Protein 4J6G (pdb70)

CATH classification: 2.60.120.40

GO terms:
  GO:0042802 identical protein binding (F, IPI)
  GO:0005515 protein binding (F, IPI)
  GO:0031295 T cell costimulation (P, IDA)
  GO:0005102 signaling receptor binding (F, TAS)
  GO:0006915 apoptotic process (P, TAS)
  GO:0007165 signal transduction (P, TAS)
  GO:0005886 plasma membrane (C, TAS)
  GO:0005886 plasma membrane (C, IPI)
  GO:0043027 cysteine-type endopeptidase inhibitor activity involved in apoptotic process (F, IDA)
  GO:1901224 positive regulation of non-canonical NF-kappaB signal transduction (P, IDA)
  GO:0071260 cellular response to mechanical stimulus (P, IEP)
  GO:0005102 signaling receptor binding (F, IPI)

Radius of gyration: 40.85 Å; Cα contacts (8 Å, |Δi|>4): 1612; chains: 4; bounding box: 118×104×94 Å

Foldseek 3Di:
DWWKWKWFDDPCQQPVPQDFGATHADPDPTHTDQWDDDPQKTAHAAWAKKKKKKKFKFKDAAAVLKKKKFKWKDDPVDDDIDTDWIDIDNFNCVMDIDMDMDIDMDTDHHGMIMGIGMVVPVRGDDDPGPGTMIMMIHD/DWWKWKWFDDPQQQPVPQDFGATHADPDPTHTDQWDDDPAKIAHAAWAKKKKKKKFKFKDAACVQKKKKFKWKDDPVDPDTHTDWMDIDRQVCVITIDMDMDIDIDTDDHGMIMGIDMVVSVRTDDDPGPGIMIMMTHD/DQWDWDAAPVPGHIDTAAFEAWQWEFCDPDHPPGHGDTDGADPQFTAQGGGHDNHGHGLPDDEDPQWDWPDDCDHNDHTDIFGDPQFADDPNDTHGAFFEAWQKAFPDAADRHGHTDMDGQDPQWTAQGRGRHGGTDGADDQVVVVFAFDAPADHRGHTDTDD/DAWDWDQAPPVRRIDTAFWDAWQWEFCDDAHDPGHTDIDGADPQFTAQGTDHHNHGHGLPDDDDPQWDWPDDDDRNDHTDIFGDPQFEDDPNDTHGAFWDAWQKAFPDADDRHDHTDIDRQDPQWTAAGGGRHGGTDGADDQVVVVFDFDAQDDRRGHTDTD

B-factor: mean 42.07, std 18.76, range [17.16, 134.02]

Sequence (603 aa):
VNPAAHLTGANSSLTGSGGPLLWETQLGLAFLRGLSYHDGALVVTKAGYYYIYSKVQLGGVGCASTITHGLYKRTPRYPEELELLVSQQSPCGRVWWDSSFLGGVVHLEAGEEVVVRVLDERLVRLRDGTRSYFGAFMVVNPAAHLTGANSSLTGSGGPLLWETQLGLAFLRGLSYHDGALVVTKAGYYYIYSKVQLGGVGCASTITHGLYKRTPRYPEELELLVSQQSPCGRVWWDSSFLGGVVHLEAGEEVVVRVLDERLVRLRRDGTRSYFGAFMVTPTYPWRDAETGERLVCAQCPPGTFVQRPCRRDSPTTCGPCPPRHYTQFWNYLERCRYCNVLCGEREEEARACHATHNRACRCRTGFFAHAGFCLEHASCPPGAGVIAPGTPSQNTQCQPCPPGTFSASSSSSEQCQPHRNCTALGLALNVPGSSSHDTLCTSTPTYPWRDAETGERLVCAQCPPGTFVQRPCRRDSPTTCGPCPPRHYTQFWNYLERCRYCNVLCGEREEEARACHATHNRACRCRTGFFAHAGFCLEHASCPPGAGVIAPGTPSQNTQCQPCPPGTFSASSSSSEQCQPHRNCTALGLALNVPGSSSHDTLCT

Secondary structure (DSSP, 8-state):
---EEEEE--TT---SSSS----B-SSTT-EEESEEEETTEEEESS-EEEEEEEEEEEEEE-----EEEEEEEE-TTSSS-EEEEEEEE-TT--EEEEEEEEEEEEEE-TT-EEEEEEETGGGB--SSSSSSEEEEEE-/---EEEEE--TTS--SSSSPPP-B-SSTT-EEES-EEETTEEE-SS-EEEEEEEEEEEEEE-----EEEEEEEE-TTSSS-EEEEEEEE-TT--EEEEEEEEEEEEEE-TT-EEEEEEETGGGB--SSSSSSEEEEEE-/--EEEEE-TTT--EEEEEPB-TTEEEEE---SSS--EEEEPPTTEE--SSB--SSPEE------TTEEEEE--BTTB--EEEEPTTEEEETTEEEEPP-B-TTEEEEE--BTTB--EEEEPPTTEE--S-BSSPPPEE---TTTTT--EEE--BTTB--EE--/--EEEEE-TTT--EEEEEPB-TTEEEEE---SSSPPEEEEPPTTEE--S-B--SSPEE------TTEEEEE--BTTB--EEEEPTTEEEETTEEEEPP-BPTTEEEEE--BTTB--EEEEPPTTEE--S-BSSPPPEEPP-TGGGTPPEEE--BTTBPPEE-

Organism: Homo sapiens (NCBI:txid9606)

InterPro domains:
  IPR006052 Tumour necrosis factor domain [PF00229] (112-240)
  IPR006052 Tumour necrosis factor domain [PS50049] (94-240)
  IPR006052 Tumour necrosis factor domain [SM00207] (94-240)
  IPR006052 Tumour necrosis factor domain [cd00184] (94-238)
  IPR006053 Tumour necrosis factor [PR01234] (162-180)
  IPR006053 Tumour necrosis factor [PR01234] (197-220)
  IPR006053 Tumour necrosis factor [PR01234] (228-239)
  IPR008983 Tumour necrosis factor-like domain superfamily [G3DSA:2.60.120.40] (78-240)
  IPR008983 Tumour necrosis factor-like domain superfamily [SSF49842] (93-240)

Nearest PDB structures (foldseek):
  4j6g-assembly1_A  TM=1.005E+00  e=6.769E-26  Homo sapiens
  4kgg-assembly1_B  TM=1.003E+00  e=1.961E-25  Homo sapiens
  4kgg-assembly1_A  TM=1.003E+00  e=2.559E-25  Homo sapiens
  4kgq-assembly1_A  TM=9.998E-01  e=5.306E-24  Homo sapiens
  6x83-assembly2_E  TM=8.783E-01  e=4.656E-12  Homo sapiens

Structure (mmCIF, N/CA/C/O backbone):
data_4J6G
#
_entry.id   4J6G
#
_cell.length_a   149.058
_cell.length_b   149.058
_cell.length_c   149.058
_cell.angle_alpha   90.00
_cell.angle_beta   90.00
_cell.angle_gamma   90.00
#
_symmetry.space_group_name_H-M   'P 21 3'
#
loop_
_entity.id
_entity.type
_entity.pdbx_description
1 polymer 'Tumor necrosis factor ligand superfamily member 14'
2 polymer 'Tumor necrosis factor receptor superfamily member 6B'
3 branched alpha-D-mannopyranose-(1-3)-beta-D-mannopyranose-(1-4)-2-acetamido-2-deoxy-beta-D-glucopyranose-(1-4)-2-acetamido-2-deoxy-beta-D-glucopyranose
4 non-polymer 'CHLORIDE ION'
5 non-polymer 'MAGNESIUM ION'
6 non-polymer 2-acetamido-2-deoxy-beta-D-glucopyranose
7 water water
#
loop_
_atom_site.group_PDB
_atom_site.id
_atom_site.type_symbol
_atom_site.label_atom_id
_atom_site.label_alt_id
_atom_site.label_comp_id
_atom_site.label_asym_id
_atom_site.label_entity_id
_atom_site.label_seq_id
_atom_site.pdbx_PDB_ins_code
_atom_site.Cartn_x
_atom_site.Cartn_y
_atom_site.Cartn_z
_atom_site.occupancy
_atom_site.B_iso_or_equiv
_atom_site.auth_seq_id
_atom_site.auth_comp_id
_atom_site.auth_asym_id
_atom_site.auth_atom_id
_atom_site.pdbx_PDB_model_num
ATOM 1 N N . VAL A 1 17 ? -46.229 -41.472 -34.260 1.00 47.14 92 VAL A N 1
ATOM 2 C CA . VAL A 1 17 ? -45.964 -40.477 -33.152 1.00 50.22 92 VAL A CA 1
ATOM 3 C C . VAL A 1 17 ? -44.513 -40.598 -32.530 1.00 40.47 92 VAL A C 1
ATOM 4 O O . VAL A 1 17 ? -44.133 -41.569 -31.884 1.00 39.32 92 VAL A O 1
ATOM 8 N N . ASN A 1 18 ? -43.676 -39.621 -32.811 1.00 35.49 93 ASN A N 1
ATOM 9 C CA . ASN A 1 18 ? -42.281 -39.642 -32.364 1.00 29.52 93 ASN A CA 1
ATOM 10 C C . ASN A 1 18 ? -42.182 -39.117 -30.914 1.00 26.34 93 ASN A C 1
ATOM 11 O O . ASN A 1 18 ? -42.710 -38.077 -30.595 1.00 25.40 93 ASN A O 1
ATOM 16 N N . PRO A 1 19 ? -41.607 -39.879 -30.009 1.00 24.98 94 PRO A N 1
ATOM 17 C CA . PRO A 1 19 ? -41.476 -39.491 -28.610 1.00 25.00 94 PRO A CA 1
ATOM 18 C C . PRO A 1 19 ? -40.718 -38.231 -28.423 1.00 26.58 94 PRO A C 1
ATOM 19 O O . PRO A 1 19 ? -39.690 -38.064 -29.088 1.00 24.99 94 PRO A O 1
ATOM 23 N N . ALA A 1 20 ? -41.298 -37.334 -27.596 1.00 23.51 95 ALA A N 1
ATOM 24 C CA . ALA A 1 20 ? -40.777 -36.061 -27.282 1.00 25.14 95 ALA A CA 1
ATOM 25 C C . ALA A 1 20 ? -41.281 -35.594 -25.929 1.00 22.84 95 ALA A C 1
ATOM 26 O O . ALA A 1 20 ? -42.341 -35.990 -25.531 1.00 21.91 95 ALA A O 1
ATOM 28 N N . ALA A 1 21 ? -40.526 -34.716 -25.265 1.00 22.14 96 ALA A N 1
ATOM 29 C CA . ALA A 1 21 ? -40.889 -34.114 -23.968 1.00 19.61 96 ALA A CA 1
ATOM 30 C C . ALA A 1 21 ? -40.043 -32.931 -23.692 1.00 19.60 96 ALA A C 1
ATOM 31 O O . ALA A 1 21 ? -38.917 -32.850 -24.146 1.00 22.12 96 ALA A O 1
ATOM 33 N N . HIS A 1 22 ? -40.560 -32.046 -22.870 1.00 19.95 97 HIS A N 1
ATOM 34 C CA . HIS A 1 22 ? -39.841 -30.888 -22.390 1.00 22.11 97 HIS A CA 1
ATOM 35 C C . HIS A 1 22 ? -40.429 -30.524 -21.021 1.00 21.82 97 HIS A C 1
ATOM 36 O O . HIS A 1 22 ? -41.592 -30.224 -20.937 1.00 22.47 97 HIS A O 1
ATOM 43 N N . LEU A 1 23 ? -39.647 -30.712 -19.978 1.00 20.43 98 LEU A N 1
ATOM 44 C CA . LEU A 1 23 ? -40.061 -30.518 -18.636 1.00 20.60 98 LEU A CA 1
ATOM 45 C C . LEU A 1 23 ? -39.431 -29.258 -18.122 1.00 22.78 98 LEU A C 1
ATOM 46 O O . LEU A 1 23 ? -38.294 -28.972 -18.488 1.00 23.67 98 LEU A O 1
ATOM 51 N N . THR A 1 24 ? -40.173 -28.458 -17.342 1.00 22.99 99 THR A N 1
ATOM 52 C CA . THR A 1 24 ? -39.688 -27.143 -16.956 1.00 23.12 99 THR A CA 1
ATOM 53 C C . THR A 1 24 ? -39.396 -26.93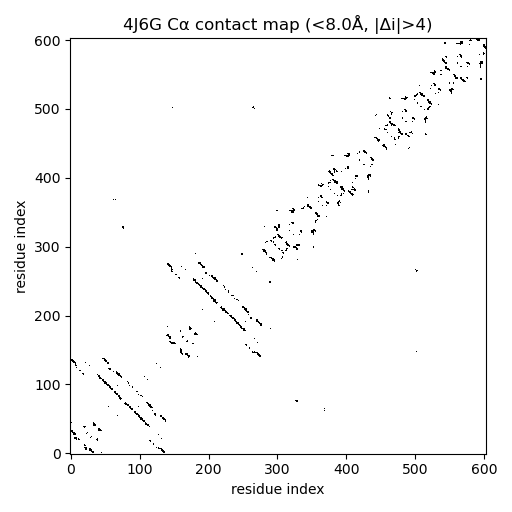7 -15.469 1.00 23.23 99 THR A C 1
ATOM 54 O O . THR A 1 24 ? -39.957 -27.563 -14.593 1.00 23.73 99 THR A O 1
ATOM 58 N N . GLY A 1 25 ? -38.575 -25.964 -15.166 1.00 25.01 100 GLY A N 1
ATOM 59 C CA . GLY A 1 25 ? -38.353 -25.591 -13.787 1.00 25.40 100 GLY A CA 1
ATOM 60 C C . GLY A 1 25 ? -39.635 -25.297 -13.056 1.00 25.92 100 GLY A C 1
ATOM 61 O O . GLY A 1 25 ? -40.537 -24.663 -13.593 1.00 28.53 100 GLY A O 1
ATOM 62 N N . ALA A 1 26 ? -39.720 -25.719 -11.799 1.00 28.01 101 ALA A N 1
ATOM 63 C CA . ALA A 1 26 ? -40.990 -25.620 -11.002 1.00 29.43 101 ALA A CA 1
ATOM 64 C C . ALA A 1 26 ? -40.689 -25.408 -9.514 1.00 29.29 101 ALA A C 1
ATOM 65 O O . ALA A 1 26 ? -39.550 -25.446 -9.112 1.00 29.38 101 ALA A O 1
ATOM 67 N N . ASN A 1 27 ? -41.742 -25.188 -8.739 1.00 33.37 102 ASN A N 1
ATOM 68 C CA . ASN A 1 27 ? -41.702 -24.815 -7.356 1.00 35.83 102 ASN A CA 1
ATOM 69 C C . ASN A 1 27 ? -40.929 -25.869 -6.565 1.00 34.46 102 ASN A C 1
ATOM 70 O O . ASN A 1 27 ? -40.167 -25.572 -5.689 1.00 31.30 102 ASN A O 1
ATOM 75 N N . SER A 1 28 ? -41.148 -27.108 -6.901 1.00 32.42 103 SER A N 1
ATOM 76 C CA . SER A 1 28 ? -40.585 -28.189 -6.148 1.00 35.34 103 SER A CA 1
ATOM 77 C C . SER A 1 28 ? -39.271 -28.723 -6.756 1.00 34.42 103 SER A C 1
ATOM 78 O O . SER A 1 28 ? -38.809 -29.757 -6.344 1.00 37.07 103 SER A O 1
ATOM 81 N N . SER A 1 29 ? -38.684 -28.051 -7.738 1.00 33.48 104 SER A N 1
ATOM 82 C CA . SER A 1 29 ? -37.583 -28.667 -8.506 1.00 33.48 104 SER A CA 1
ATOM 83 C C . SER A 1 29 ? -36.323 -29.017 -7.657 1.00 31.97 104 SER A C 1
ATOM 84 O O . SER A 1 29 ? -35.663 -30.064 -7.870 1.00 27.46 104 SER A O 1
ATOM 87 N N . LEU A 1 30 ? -36.027 -28.176 -6.671 1.00 28.47 105 LEU A N 1
ATOM 88 C CA . LEU A 1 30 ? -34.854 -28.361 -5.880 1.00 30.46 105 LEU A CA 1
ATOM 89 C C . LEU A 1 30 ? -35.170 -29.116 -4.552 1.00 31.84 105 LEU A C 1
ATOM 90 O O . LEU A 1 30 ? -35.458 -28.501 -3.579 1.00 28.98 105 LEU A O 1
ATOM 95 N N . THR A 1 31 ? -35.084 -30.450 -4.525 1.00 35.21 106 THR A N 1
ATOM 96 C CA . THR A 1 31 ? -35.393 -31.219 -3.289 1.00 34.49 106 THR A CA 1
ATOM 97 C C . THR A 1 31 ? -34.366 -31.000 -2.129 1.00 34.79 106 THR A C 1
ATOM 98 O O . THR A 1 31 ? -34.691 -31.174 -0.991 1.00 30.56 106 THR A O 1
ATOM 102 N N . GLY A 1 32 ? -33.126 -30.644 -2.431 1.00 31.73 107 GLY A N 1
ATOM 103 C CA . GLY A 1 32 ? -32.074 -30.718 -1.417 1.00 34.54 107 GLY A CA 1
ATOM 104 C C . GLY A 1 32 ? -31.789 -32.120 -0.822 1.00 35.47 107 GLY A C 1
ATOM 105 O O . GLY A 1 32 ? -31.095 -32.219 0.140 1.00 36.09 107 GLY A O 1
ATOM 106 N N . SER A 1 33 ? -32.308 -33.199 -1.388 1.00 34.64 108 SER A N 1
ATOM 107 C CA . SER A 1 33 ? -32.029 -34.558 -0.872 1.00 37.73 108 SER A CA 1
ATOM 108 C C . SER A 1 33 ? -30.753 -35.156 -1.435 1.00 36.72 108 SER A C 1
ATOM 109 O O . SER A 1 33 ? -30.353 -36.279 -1.067 1.00 40.05 108 SER A O 1
ATOM 112 N N . GLY A 1 34 ? -30.156 -34.462 -2.391 1.00 31.04 109 GLY A N 1
ATOM 113 C CA . GLY A 1 34 ? -29.113 -35.059 -3.189 1.00 30.86 109 GLY A CA 1
ATOM 114 C C . GLY A 1 34 ? -29.610 -36.008 -4.291 1.00 29.67 109 GLY A C 1
ATOM 115 O O . GLY A 1 34 ? -28.814 -36.624 -4.968 1.00 33.39 109 GLY A O 1
ATOM 116 N N . GLY A 1 35 ? -30.913 -36.147 -4.447 1.00 26.28 110 GLY A N 1
ATOM 117 C CA . GLY A 1 35 ? -31.457 -36.848 -5.597 1.00 29.57 110 GLY A CA 1
ATOM 118 C C . GLY A 1 35 ? -31.621 -35.919 -6.799 1.00 30.24 110 GLY A C 1
ATOM 119 O O . GLY A 1 35 ? -31.324 -34.742 -6.737 1.00 27.38 110 GLY A O 1
ATOM 120 N N . PRO A 1 36 ? -32.111 -36.440 -7.913 1.00 31.28 111 PRO A N 1
ATOM 121 C CA . PRO A 1 36 ? -32.289 -35.580 -9.108 1.00 32.96 111 PRO A CA 1
ATOM 122 C C . PRO A 1 36 ? -33.183 -34.328 -8.973 1.00 28.36 111 PRO A C 1
ATOM 123 O O . PRO A 1 36 ? -33.966 -34.277 -8.100 1.00 28.03 111 PRO A O 1
ATOM 127 N N . LEU A 1 37 ? -33.094 -33.346 -9.867 1.00 27.07 112 LEU A N 1
ATOM 128 C CA . LEU A 1 37 ? -34.138 -32.315 -9.912 1.00 25.80 112 LEU A CA 1
ATOM 129 C C . LEU A 1 37 ? -35.484 -32.891 -10.316 1.00 24.24 112 LEU A C 1
ATOM 130 O O . LEU A 1 37 ? -35.557 -33.946 -10.957 1.00 22.56 112 LEU A O 1
ATOM 135 N N . LEU A 1 38 ? -36.542 -32.231 -9.860 1.00 24.57 113 LEU A N 1
ATOM 136 C CA . LEU A 1 38 ? -37.893 -32.580 -10.245 1.00 27.66 113 LEU A CA 1
ATOM 137 C C . LEU A 1 38 ? -38.327 -31.494 -11.234 1.00 26.21 113 LEU A C 1
ATOM 138 O O . LEU A 1 38 ? -37.709 -30.417 -11.284 1.00 24.35 113 LEU A O 1
ATOM 143 N N . TRP A 1 39 ? -39.415 -31.749 -11.956 1.00 24.45 114 TRP A N 1
ATOM 144 C CA . TRP A 1 39 ? -39.835 -30.843 -13.021 1.00 24.24 114 TRP A CA 1
ATOM 145 C C . TRP A 1 39 ? -41.338 -30.782 -13.196 1.00 24.00 114 TRP A C 1
ATOM 146 O O . TRP A 1 39 ? -42.019 -31.720 -12.885 1.00 26.93 114 TRP A O 1
ATOM 157 N N . GLU A 1 40 ? -41.847 -29.660 -13.713 1.00 24.89 115 GLU A N 1
ATOM 158 C CA . GLU A 1 40 ? -43.249 -29.536 -14.146 1.00 22.43 115 GLU A CA 1
ATOM 159 C C . GLU A 1 40 ? -43.355 -30.364 -15.424 1.00 24.38 115 GLU A C 1
ATOM 160 O O . GLU A 1 40 ? -42.440 -30.288 -16.271 1.00 22.34 115 GLU A O 1
ATOM 166 N N . THR A 1 41 ? -44.414 -31.168 -15.540 1.00 24.58 116 THR A N 1
ATOM 167 C CA . THR A 1 41 ? -44.694 -31.969 -16.690 1.00 27.75 116 THR A CA 1
ATOM 168 C C . THR A 1 41 ? -45.968 -31.666 -17.489 1.00 28.46 116 THR A C 1
ATOM 169 O O . THR A 1 41 ? -46.159 -32.281 -18.544 1.00 23.31 116 THR A O 1
ATOM 173 N N . GLN A 1 42 ? -46.821 -30.763 -17.005 1.00 31.65 117 GLN A N 1
ATOM 174 C CA . GLN A 1 42 ? -48.136 -30.501 -17.678 1.00 34.26 117 GLN A CA 1
ATOM 175 C C . GLN A 1 42 ? -48.506 -29.050 -17.931 1.00 33.22 117 GLN A C 1
ATOM 176 O O . GLN A 1 42 ? -49.143 -28.754 -18.930 1.00 30.86 117 GLN A O 1
ATOM 182 N N . LEU A 1 43 ? -48.101 -28.132 -17.059 1.00 30.74 118 LEU A N 1
ATOM 183 C CA . LEU A 1 43 ? -48.533 -26.765 -17.189 1.00 28.08 118 LEU A CA 1
ATOM 184 C C . LEU A 1 43 ? -47.550 -25.879 -17.941 1.00 27.80 118 LEU A C 1
ATOM 185 O O . LEU A 1 43 ? -46.311 -26.047 -17.857 1.00 27.66 118 LEU A O 1
ATOM 190 N N . GLY A 1 44 ? -48.102 -24.895 -18.644 1.00 26.18 119 GLY A N 1
ATOM 191 C CA . GLY A 1 44 ? -47.305 -23.880 -19.314 1.00 25.06 119 GLY A CA 1
ATOM 192 C C . GLY A 1 44 ? -46.675 -24.582 -20.521 1.00 27.00 119 GLY A C 1
ATOM 193 O O . GLY A 1 44 ? -47.313 -25.331 -21.252 1.00 26.79 119 GLY A O 1
ATOM 194 N N . LEU A 1 45 ? -45.379 -24.447 -20.644 1.00 24.96 120 LEU A N 1
ATOM 195 C CA . LEU A 1 45 ? -44.622 -25.063 -21.718 1.00 24.97 120 LEU A CA 1
ATOM 196 C C . LEU A 1 45 ? -44.299 -26.533 -21.518 1.00 24.84 120 LEU A C 1
ATOM 197 O O . LEU A 1 45 ? -43.827 -27.172 -22.446 1.00 27.17 120 LEU A O 1
ATOM 202 N N . ALA A 1 46 ? -44.556 -27.090 -20.351 1.00 25.60 121 ALA A N 1
ATOM 203 C CA . ALA A 1 46 ? -44.180 -28.484 -20.119 1.00 25.97 121 ALA A CA 1
ATOM 204 C C . ALA A 1 46 ? -45.105 -29.472 -20.815 1.00 26.87 121 ALA A C 1
ATOM 205 O O . ALA A 1 46 ? -46.329 -29.279 -20.821 1.00 28.86 121 ALA A O 1
ATOM 207 N N . PHE A 1 47 ? -44.531 -30.562 -21.325 1.00 24.53 122 PHE A N 1
ATOM 208 C CA . PHE A 1 47 ? -45.310 -31.613 -21.946 1.00 22.86 122 PHE A CA 1
ATOM 209 C C . PHE A 1 47 ? -44.570 -32.947 -22.055 1.00 24.88 122 PHE A C 1
ATOM 210 O O . PHE A 1 47 ? -43.332 -33.033 -22.014 1.00 26.58 122 PHE A O 1
ATOM 218 N N . LEU A 1 48 ? -45.379 -33.971 -22.288 1.00 25.55 123 LEU A N 1
ATOM 219 C CA . LEU A 1 48 ? -44.941 -35.319 -22.459 1.00 27.15 123 LEU A CA 1
ATOM 220 C C . LEU A 1 48 ? -45.705 -35.888 -23.635 1.00 26.79 123 LEU A C 1
ATOM 221 O O . LEU A 1 48 ? -46.884 -35.842 -23.628 1.00 25.40 123 LEU A O 1
ATOM 226 N N . ARG A 1 49 ? -45.013 -36.442 -24.617 1.00 29.09 124 ARG A N 1
ATOM 227 C CA . ARG A 1 49 ? -45.614 -37.005 -25.800 1.00 28.63 124 ARG A CA 1
ATOM 228 C C . ARG A 1 49 ? -44.871 -38.288 -26.131 1.00 27.35 124 ARG A C 1
ATOM 229 O O . ARG A 1 49 ? -43.838 -38.255 -26.813 1.00 29.38 124 ARG A O 1
ATOM 237 N N . GLY A 1 50 ? -45.378 -39.418 -25.636 1.00 25.68 125 GLY A N 1
ATOM 238 C CA . GLY A 1 50 ? -44.785 -40.758 -25.847 1.00 23.00 125 GLY A CA 1
ATOM 239 C C . GLY A 1 50 ? -43.571 -41.002 -24.948 1.00 25.99 125 GLY A C 1
ATOM 240 O O . GLY A 1 50 ? -42.739 -41.887 -25.223 1.00 29.25 125 GLY A O 1
ATOM 241 N N . LEU A 1 51 ? -43.447 -40.201 -23.890 1.00 24.89 126 LEU A N 1
ATOM 242 C CA . LEU A 1 51 ? -42.470 -40.434 -22.841 1.00 25.19 126 LEU A CA 1
ATOM 243 C C . LEU A 1 51 ? -43.246 -40.249 -21.544 1.00 24.98 126 LEU A C 1
ATOM 244 O O . LEU A 1 51 ? -44.233 -39.520 -21.565 1.00 25.41 126 LEU A O 1
ATOM 249 N N . SER A 1 52 ? -42.792 -40.871 -20.450 1.00 24.62 127 SER A N 1
ATOM 250 C CA . SER A 1 52 ? -43.457 -40.748 -19.135 1.00 26.29 127 SER A CA 1
ATOM 251 C C . SER A 1 52 ? -42.492 -40.108 -18.153 1.00 24.76 127 SER A C 1
ATOM 252 O O . SER A 1 52 ? -41.375 -39.762 -18.534 1.00 25.43 127 SER A O 1
ATOM 255 N N . TYR A 1 53 ? -42.948 -39.927 -16.915 1.00 24.19 128 TYR A N 1
ATOM 256 C CA . TYR A 1 53 ? -42.219 -39.221 -15.885 1.00 26.74 128 TYR A CA 1
ATOM 257 C C . TYR A 1 53 ? -42.430 -39.918 -14.524 1.00 30.02 128 TYR A C 1
ATOM 258 O O . TYR A 1 53 ? -43.536 -40.258 -14.190 1.00 27.71 128 TYR A O 1
ATOM 267 N N . HIS A 1 54 ? -41.396 -40.006 -13.697 1.00 31.53 129 HIS A N 1
ATOM 268 C CA . HIS A 1 54 ? -41.560 -40.539 -12.356 1.00 33.10 129 HIS A CA 1
ATOM 269 C C . HIS A 1 54 ? -40.441 -39.944 -11.511 1.00 29.81 129 HIS A C 1
ATOM 270 O O . HIS A 1 54 ? -39.272 -40.168 -11.792 1.00 25.12 129 HIS A O 1
ATOM 277 N N . ASP A 1 55 ? -40.799 -39.129 -10.526 1.00 27.60 130 ASP A N 1
ATOM 278 C CA . ASP A 1 55 ? -39.831 -38.629 -9.560 1.00 30.72 130 ASP A CA 1
ATOM 279 C C . ASP A 1 55 ? -38.596 -37.968 -10.176 1.00 28.22 130 ASP A C 1
ATOM 280 O O . ASP A 1 55 ? -37.499 -38.144 -9.671 1.00 29.59 130 ASP A O 1
ATOM 285 N N . GLY A 1 56 ? -38.797 -37.185 -11.238 1.00 24.90 131 GLY A N 1
ATOM 286 C CA . GLY A 1 56 ? -37.748 -36.330 -11.811 1.00 24.73 131 GLY A CA 1
ATOM 287 C C . GLY A 1 56 ? -37.196 -36.909 -13.093 1.00 26.65 131 GLY A C 1
ATOM 288 O O . GLY A 1 56 ? -36.568 -36.203 -13.898 1.00 27.61 131 GLY A O 1
ATOM 289 N N . ALA A 1 57 ? -37.510 -38.185 -13.313 1.00 26.21 132 ALA A N 1
ATOM 290 C CA . ALA A 1 57 ? -36.917 -38.941 -14.376 1.00 25.98 132 ALA A CA 1
ATOM 291 C C . ALA A 1 57 ? -37.830 -38.971 -15.576 1.00 25.08 132 ALA A C 1
ATOM 292 O O . ALA A 1 57 ? -39.006 -39.148 -15.404 1.00 28.02 132 ALA A O 1
ATOM 294 N N . LEU A 1 58 ? -37.289 -38.811 -16.789 1.00 25.12 133 LEU A N 1
ATOM 295 C CA . LEU A 1 58 ? -37.982 -39.170 -18.000 1.00 25.40 133 LEU A CA 1
ATOM 296 C C . LEU A 1 58 ? -37.904 -40.644 -18.098 1.00 24.59 133 LEU A C 1
ATOM 297 O O . LEU A 1 58 ? -36.809 -41.233 -17.996 1.00 24.18 133 LEU A O 1
ATOM 302 N N . VAL A 1 59 ? -39.080 -41.237 -18.249 1.00 25.53 134 VAL A N 1
ATOM 303 C CA . VAL A 1 59 ? -39.223 -42.703 -18.331 1.00 28.02 134 VAL A CA 1
ATOM 304 C C . VAL A 1 59 ? -39.468 -43.105 -19.754 1.00 26.02 134 VAL A C 1
ATOM 305 O O . VAL A 1 59 ? -40.431 -42.623 -20.372 1.00 27.84 134 VAL A O 1
ATOM 309 N N . VAL A 1 60 ? -38.636 -43.997 -20.266 1.00 25.15 135 VAL A N 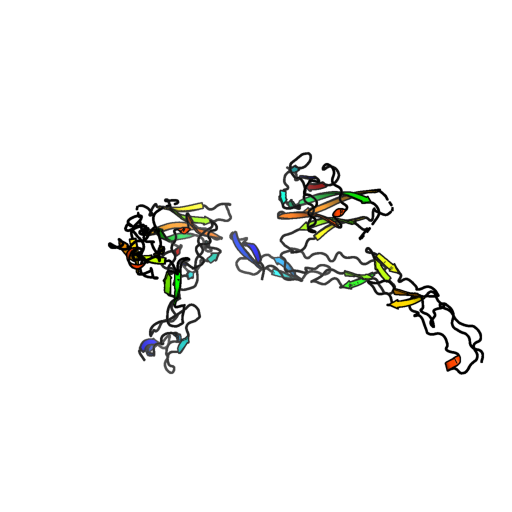1
ATOM 310 C CA . VAL A 1 60 ? -38.725 -44.368 -21.685 1.00 27.19 135 VAL A CA 1
ATOM 311 C C . VAL A 1 60 ? -39.692 -45.544 -21.910 1.00 26.80 135 VAL A C 1
ATOM 312 O O . VAL A 1 60 ? -39.545 -46.550 -21.283 1.00 24.82 135 VAL A O 1
ATOM 316 N N . THR A 1 61 ? -40.614 -45.404 -22.859 1.00 27.38 136 THR A N 1
ATOM 317 C CA . THR A 1 61 ? -41.618 -46.417 -23.208 1.00 27.25 136 THR A CA 1
ATOM 318 C C . THR A 1 61 ? -41.409 -46.999 -24.594 1.00 28.62 136 THR A C 1
ATOM 319 O O . THR A 1 61 ? -41.906 -48.039 -24.922 1.00 31.16 136 THR A O 1
ATOM 323 N N . LYS A 1 62 ? -40.534 -46.409 -25.360 1.00 30.18 137 LYS A N 1
ATOM 324 C CA . LYS A 1 62 ? -40.222 -46.918 -26.670 1.00 29.64 137 LYS A CA 1
ATOM 325 C C . LYS A 1 62 ? -38.708 -46.814 -26.919 1.00 26.02 137 LYS A C 1
ATOM 326 O O . LYS A 1 62 ? -38.055 -45.735 -26.889 1.00 25.45 137 LYS A O 1
ATOM 332 N N . ALA A 1 63 ? -38.155 -47.951 -27.139 1.00 24.14 138 ALA A N 1
ATOM 333 C CA . ALA A 1 63 ? -36.736 -48.100 -27.164 1.00 27.40 138 ALA A CA 1
ATOM 334 C C . ALA A 1 63 ? -36.235 -47.419 -28.400 1.00 27.00 138 ALA A C 1
ATOM 335 O O . ALA A 1 63 ? -36.864 -47.540 -29.382 1.00 28.56 138 ALA A O 1
ATOM 337 N N . GLY A 1 64 ? -35.084 -46.740 -28.315 1.00 27.58 139 GLY A N 1
ATOM 338 C CA . GLY A 1 64 ? -34.397 -46.230 -29.479 1.00 27.08 139 GLY A CA 1
ATOM 339 C C . GLY A 1 64 ? -33.344 -45.231 -29.052 1.00 27.57 139 GLY A C 1
ATOM 340 O O . GLY A 1 64 ? -32.925 -45.210 -27.891 1.00 26.27 139 GLY A O 1
ATOM 341 N N . TYR A 1 65 ? -32.934 -44.399 -30.008 1.00 27.41 140 TYR A N 1
ATOM 342 C CA . TYR A 1 65 ? -31.960 -43.345 -29.797 1.00 24.02 140 TYR A CA 1
ATOM 343 C C . TYR A 1 65 ? -32.662 -42.004 -29.568 1.00 22.00 140 TYR A C 1
ATOM 344 O O . TYR A 1 65 ? -33.534 -41.650 -30.334 1.00 21.58 140 TYR A O 1
ATOM 353 N N . TYR A 1 66 ? -32.265 -41.286 -28.532 1.00 20.48 141 TYR A N 1
ATOM 354 C CA . TYR A 1 66 ? -32.866 -40.024 -28.133 1.00 21.67 141 TYR A CA 1
ATOM 355 C C . TYR A 1 66 ? -31.838 -38.949 -27.955 1.00 20.60 141 TYR A C 1
ATOM 356 O O . TYR A 1 66 ? -30.832 -39.172 -27.270 1.00 19.69 141 TYR A O 1
ATOM 365 N N . TYR A 1 67 ? -32.093 -37.775 -28.517 1.00 18.49 142 TYR A N 1
ATOM 366 C CA . TYR A 1 67 ? -31.349 -36.631 -28.123 1.00 19.66 142 TYR A CA 1
ATOM 367 C C . TYR A 1 67 ? -31.971 -36.115 -26.825 1.00 20.29 142 TYR A C 1
ATOM 368 O O . TYR A 1 67 ? -33.137 -35.748 -26.803 1.00 19.70 142 TYR A O 1
ATOM 377 N N . ILE A 1 68 ? -31.180 -36.131 -25.751 1.00 19.02 143 ILE A N 1
ATOM 378 C CA . ILE A 1 68 ? -31.592 -35.657 -24.478 1.00 19.13 143 ILE A CA 1
ATOM 379 C C . ILE A 1 68 ? -30.902 -34.306 -24.286 1.00 18.80 143 ILE A C 1
ATOM 380 O O . ILE A 1 68 ? -29.852 -34.085 -24.854 1.00 18.83 143 ILE A O 1
ATOM 385 N N . TYR A 1 69 ? -31.520 -33.418 -23.520 1.00 17.58 144 TYR A N 1
ATOM 386 C CA . TYR A 1 69 ? -30.958 -32.098 -23.288 1.00 18.93 144 TYR A CA 1
ATOM 387 C C . TYR A 1 69 ? -31.380 -31.533 -21.968 1.00 18.83 144 TYR A C 1
ATOM 388 O O . TYR A 1 69 ? -32.403 -31.922 -21.433 1.00 18.60 144 TYR A O 1
ATOM 397 N N . SER A 1 70 ? -30.545 -30.655 -21.408 1.00 20.12 145 SER A N 1
ATOM 398 C CA . SER A 1 70 ? -30.936 -29.940 -20.194 1.00 21.61 145 SER A CA 1
ATOM 399 C C . SER A 1 70 ? -30.237 -28.620 -20.134 1.00 20.64 145 SER A C 1
ATOM 400 O O . SER A 1 70 ? -29.098 -28.508 -20.508 1.00 20.56 145 SER A O 1
ATOM 403 N N . LYS A 1 71 ? -30.939 -27.617 -19.662 1.00 21.73 146 LYS A N 1
ATOM 404 C CA . LYS A 1 71 ? -30.338 -26.370 -19.282 1.00 22.93 146 LYS A CA 1
ATOM 405 C C . LYS A 1 71 ? -30.610 -26.087 -17.801 1.00 23.15 146 LYS A C 1
ATOM 406 O O . LYS A 1 71 ? -31.703 -26.376 -17.281 1.00 22.10 146 LYS A O 1
ATOM 412 N N . VAL A 1 72 ? -29.589 -25.599 -17.081 1.00 23.59 147 VAL A N 1
ATOM 413 C CA . VAL A 1 72 ? -29.831 -25.027 -15.767 1.00 23.55 147 VAL A CA 1
ATOM 414 C C . VAL A 1 72 ? -29.199 -23.638 -15.711 1.00 25.19 147 VAL A C 1
ATOM 415 O O . VAL A 1 72 ? -28.058 -23.354 -16.243 1.00 23.39 147 VAL A O 1
ATOM 419 N N . GLN A 1 73 ? -29.990 -22.747 -15.118 1.00 26.07 148 GLN A N 1
ATOM 420 C CA . GLN A 1 73 ? -29.593 -21.366 -14.878 1.00 25.94 148 GLN A CA 1
ATOM 421 C C . GLN A 1 73 ? -28.935 -21.321 -13.503 1.00 27.40 148 GLN A C 1
ATOM 422 O O . GLN A 1 73 ? -29.547 -21.693 -12.510 1.00 30.77 148 GLN A O 1
ATOM 428 N N . LEU A 1 74 ? -27.691 -20.885 -13.454 1.00 29.87 149 LEU A N 1
ATOM 429 C CA . LEU A 1 74 ? -26.938 -20.792 -12.202 1.00 31.20 149 LEU A CA 1
ATOM 430 C C . LEU A 1 74 ? -26.746 -19.329 -11.920 1.00 33.46 149 LEU A C 1
ATOM 431 O O . LEU A 1 74 ? -26.732 -18.496 -12.837 1.00 32.13 149 LEU A O 1
ATOM 436 N N . GLY A 1 75 ? -26.574 -19.020 -10.651 1.00 35.87 150 GLY A N 1
ATOM 437 C CA . GLY A 1 75 ? -26.325 -17.667 -10.240 1.00 37.05 150 GLY A CA 1
ATOM 438 C C . GLY A 1 75 ? -26.001 -17.652 -8.774 1.00 39.04 150 GLY A C 1
ATOM 439 O O . GLY A 1 75 ? -26.348 -18.598 -8.054 1.00 38.81 150 GLY A O 1
ATOM 440 N N . GLY A 1 76 ? -25.324 -16.590 -8.344 1.00 38.21 151 GLY A N 1
ATOM 441 C CA . GLY A 1 76 ? -24.952 -16.402 -6.940 1.00 40.62 151 GLY A CA 1
ATOM 442 C C . GLY A 1 76 ? -24.299 -15.057 -6.600 1.00 46.56 151 GLY A C 1
ATOM 443 O O . GLY A 1 76 ? -24.254 -14.129 -7.430 1.00 43.14 151 GLY A O 1
ATOM 444 N N . VAL A 1 77 ? -23.799 -14.961 -5.358 1.00 56.13 152 VAL A N 1
ATOM 445 C CA . VAL A 1 77 ? -23.104 -13.753 -4.841 1.00 50.24 152 VAL A CA 1
ATOM 446 C C . VAL A 1 77 ? -21.723 -14.170 -4.367 1.00 45.33 152 VAL A C 1
ATOM 447 O O . VAL A 1 77 ? -21.631 -14.871 -3.380 1.00 53.13 152 VAL A O 1
ATOM 451 N N . GLY A 1 78 ? -20.668 -13.796 -5.090 1.00 46.63 153 GLY A N 1
ATOM 452 C CA . GLY A 1 78 ? -19.281 -14.328 -4.833 1.00 51.64 153 GLY A CA 1
ATOM 453 C C . GLY A 1 78 ? -19.138 -15.851 -4.888 1.00 53.72 153 GLY A C 1
ATOM 454 O O . GLY A 1 78 ? -20.038 -16.526 -5.379 1.00 53.88 153 GLY A O 1
ATOM 455 N N . CYS A 1 79 ? -18.032 -16.400 -4.371 1.00 53.79 154 CYS A N 1
ATOM 456 C CA . CYS A 1 79 ? -17.812 -17.875 -4.315 1.00 63.47 154 CYS A CA 1
ATOM 457 C C . CYS A 1 79 ? -18.112 -18.559 -2.983 1.00 60.38 154 CYS A C 1
ATOM 458 O O . CYS A 1 79 ? -18.900 -18.054 -2.207 1.00 63.81 154 CYS A O 1
ATOM 461 N N . ALA A 1 84 ? -15.800 -26.068 -3.279 1.00 70.56 159 ALA A N 1
ATOM 462 C CA . ALA A 1 84 ? -16.964 -26.377 -4.115 1.00 63.79 159 ALA A CA 1
ATOM 463 C C . ALA A 1 84 ? -17.560 -25.108 -4.729 1.00 61.65 159 ALA A C 1
ATOM 464 O O . ALA A 1 84 ? -18.722 -24.763 -4.521 1.00 53.46 159 ALA A O 1
ATOM 466 N N . SER A 1 85 ? -16.703 -24.419 -5.468 1.00 60.04 160 SER A N 1
ATOM 467 C CA . SER A 1 85 ? -17.051 -23.364 -6.432 1.00 56.16 160 SER A CA 1
ATOM 468 C C . SER A 1 85 ? -17.001 -23.918 -7.889 1.00 55.13 160 SER A C 1
ATOM 469 O O . SER A 1 85 ? -16.946 -23.176 -8.893 1.00 45.28 160 SER A O 1
ATOM 472 N N . THR A 1 86 ? -16.951 -25.244 -7.976 1.00 50.56 161 THR A N 1
ATOM 473 C CA . THR A 1 86 ? -17.130 -25.965 -9.222 1.00 50.58 161 THR A CA 1
ATOM 474 C C . THR A 1 86 ? -18.492 -26.614 -9.136 1.00 41.89 161 THR A C 1
ATOM 475 O O . THR A 1 86 ? -18.795 -27.263 -8.144 1.00 33.74 161 THR A O 1
ATOM 479 N N . ILE A 1 87 ? -19.298 -26.398 -10.176 1.00 37.48 162 ILE A N 1
ATOM 480 C CA . ILE A 1 87 ? -20.607 -26.989 -10.314 1.00 36.52 162 ILE A CA 1
ATOM 481 C C . ILE A 1 87 ? -20.542 -28.092 -11.382 1.00 34.46 162 ILE A C 1
ATOM 482 O O . ILE A 1 87 ? -19.980 -27.897 -12.464 1.00 30.43 162 ILE A O 1
ATOM 487 N N . THR A 1 88 ? -21.110 -29.238 -11.028 1.00 29.57 163 THR A N 1
ATOM 488 C CA . THR A 1 88 ? -21.373 -30.350 -11.910 1.00 30.39 163 THR A CA 1
ATOM 489 C C . THR A 1 88 ? -22.872 -30.352 -12.289 1.00 28.41 163 THR A C 1
ATOM 490 O O . THR A 1 88 ? -23.766 -30.329 -11.411 1.00 28.22 163 THR A O 1
ATOM 494 N N . HIS A 1 89 ? -23.112 -30.331 -13.597 1.00 26.52 164 HIS A N 1
ATOM 495 C CA . HIS A 1 89 ? -24.420 -30.395 -14.201 1.00 25.15 164 HIS A CA 1
ATOM 496 C C . HIS A 1 89 ? -24.383 -31.624 -15.107 1.00 24.61 164 HIS A C 1
ATOM 497 O O . HIS A 1 89 ? -23.572 -31.679 -16.015 1.00 22.73 164 HIS A O 1
ATOM 504 N N . GLY A 1 90 ? -25.248 -32.582 -14.840 1.00 21.98 165 GLY A N 1
ATOM 505 C CA . GLY A 1 90 ? -25.228 -33.837 -15.558 1.00 22.72 165 GLY A CA 1
ATOM 506 C C . GLY A 1 90 ? -26.557 -34.513 -15.852 1.00 22.66 165 GLY A C 1
ATOM 507 O O . GLY A 1 90 ? -27.559 -34.343 -15.149 1.00 20.73 165 GLY A O 1
ATOM 508 N N . LEU A 1 91 ? -26.527 -35.334 -16.887 1.00 25.53 166 LEU A N 1
ATOM 509 C CA . LEU A 1 91 ? -27.637 -36.219 -17.206 1.00 24.68 166 LEU A CA 1
ATOM 510 C C . LEU A 1 91 ? -27.167 -37.648 -16.963 1.00 24.83 166 LEU A C 1
ATOM 511 O O . LEU A 1 91 ? -26.075 -38.029 -17.375 1.00 24.47 166 LEU A O 1
ATOM 516 N N . TYR A 1 92 ? -28.022 -38.438 -16.321 1.00 24.74 167 TYR A N 1
ATOM 517 C CA . TYR A 1 92 ? -27.674 -39.760 -15.888 1.00 24.91 167 TYR A CA 1
ATOM 518 C C . TYR A 1 92 ? -28.799 -40.741 -16.204 1.00 26.93 167 TYR A C 1
ATOM 519 O O . TYR A 1 92 ? -30.010 -40.393 -16.166 1.00 30.55 167 TYR A O 1
ATOM 528 N N . LYS A 1 93 ? -28.381 -41.955 -16.544 1.00 24.85 168 LYS A N 1
ATOM 529 C CA . LYS A 1 93 ? -29.274 -43.051 -16.862 1.00 28.36 168 LYS A CA 1
ATOM 530 C C . LYS A 1 93 ? -29.457 -43.945 -15.664 1.00 27.59 168 LYS A C 1
ATOM 531 O O . LYS A 1 93 ? -28.513 -44.220 -14.967 1.00 27.70 168 LYS A O 1
ATOM 537 N N . ARG A 1 94 ? -30.674 -44.419 -15.467 1.00 28.41 169 ARG A N 1
ATOM 538 C CA . ARG A 1 94 ? -30.976 -45.454 -14.512 1.00 26.64 169 ARG A CA 1
ATOM 539 C C . ARG A 1 94 ? -31.573 -46.591 -15.259 1.00 27.83 169 ARG A C 1
ATOM 540 O O . ARG A 1 94 ? -32.507 -46.387 -16.044 1.00 25.56 169 ARG A O 1
ATOM 548 N N . THR A 1 95 ? -31.038 -47.789 -15.008 1.00 27.96 170 THR A N 1
ATOM 549 C CA . THR A 1 95 ? -31.623 -49.027 -15.504 1.00 27.14 170 THR A CA 1
ATOM 550 C C . THR A 1 95 ? -31.849 -49.972 -14.332 1.00 26.64 170 THR A C 1
ATOM 551 O O . THR A 1 95 ? -31.031 -50.063 -13.429 1.00 27.50 170 THR A O 1
ATOM 555 N N . PRO A 1 96 ? -32.956 -50.694 -14.341 1.00 26.88 171 PRO A N 1
ATOM 556 C CA . PRO A 1 96 ? -33.231 -51.704 -13.300 1.00 27.37 171 PRO A CA 1
ATOM 557 C C . PRO A 1 96 ? -32.234 -52.893 -13.359 1.00 25.45 171 PRO A C 1
ATOM 558 O O . PRO A 1 96 ? -32.154 -53.667 -12.471 1.00 25.77 171 PRO A O 1
ATOM 562 N N . ARG A 1 97 ? -31.429 -52.986 -14.398 1.00 27.53 172 ARG A N 1
ATOM 563 C CA . ARG A 1 97 ? -30.411 -53.999 -14.481 1.00 26.51 172 ARG A CA 1
ATOM 564 C C . ARG A 1 97 ? -29.176 -53.743 -13.618 1.00 29.87 172 ARG A C 1
ATOM 565 O O . ARG A 1 97 ? -28.391 -54.647 -13.492 1.00 27.38 172 ARG A O 1
ATOM 573 N N . TYR A 1 98 ? -28.987 -52.544 -13.036 1.00 28.31 173 TYR A N 1
ATOM 574 C CA . TYR A 1 98 ? -27.721 -52.244 -12.358 1.00 28.00 173 TYR A CA 1
ATOM 575 C C . TYR A 1 98 ? -27.983 -51.209 -11.328 1.00 26.61 173 TYR A C 1
ATOM 576 O O . TYR A 1 98 ? -28.693 -50.264 -11.590 1.00 28.77 173 TYR A O 1
ATOM 585 N N . PRO A 1 99 ? -27.477 -51.404 -10.117 1.00 28.33 174 PRO A N 1
ATOM 586 C CA . PRO A 1 99 ? -27.923 -50.588 -8.925 1.00 28.63 174 PRO A CA 1
ATOM 587 C C . PRO A 1 99 ? -27.314 -49.208 -8.764 1.00 30.79 174 PRO A C 1
ATOM 588 O O . PRO A 1 99 ? -27.494 -48.537 -7.714 1.00 30.93 174 PRO A O 1
ATOM 592 N N . GLU A 1 100 ? -26.666 -48.729 -9.814 1.00 34.14 175 GLU A N 1
ATOM 593 C CA . GLU A 1 100 ? -26.038 -47.425 -9.730 1.00 36.91 175 GLU A CA 1
ATOM 594 C C . GLU A 1 100 ? -26.347 -46.651 -11.025 1.00 29.87 175 GLU A C 1
ATOM 595 O O . GLU A 1 100 ? -26.386 -47.242 -12.073 1.00 25.73 175 GLU A O 1
ATOM 601 N N . GLU A 1 101 ? -26.538 -45.351 -10.934 1.00 26.48 176 GLU A N 1
ATOM 602 C CA . GLU A 1 101 ? -26.641 -44.488 -12.105 1.00 26.79 176 GLU A CA 1
ATOM 603 C C . GLU A 1 101 ? -25.450 -44.543 -13.053 1.00 25.87 176 GLU A C 1
ATOM 604 O O . GLU A 1 101 ? -24.378 -44.765 -12.611 1.00 30.59 176 GLU A O 1
ATOM 610 N N . LEU A 1 102 ? -25.662 -44.357 -14.357 1.00 26.74 177 LEU A N 1
ATOM 611 C CA . LEU A 1 102 ? -24.589 -44.182 -15.316 1.00 29.84 177 LEU A CA 1
ATOM 612 C C . LEU A 1 102 ? -24.622 -42.771 -15.893 1.00 29.61 177 LEU A C 1
ATOM 613 O O . LEU A 1 102 ? -25.641 -42.297 -16.414 1.00 28.38 177 LEU A O 1
ATOM 618 N N . GLU A 1 103 ? -23.486 -42.123 -15.818 1.00 27.60 178 GLU A N 1
ATOM 619 C CA . GLU A 1 103 ? -23.358 -40.792 -16.290 1.00 29.49 178 GLU A CA 1
ATOM 620 C C . GLU A 1 103 ? -23.385 -40.814 -17.824 1.00 26.81 178 GLU A C 1
ATOM 621 O O . GLU A 1 103 ? -22.942 -41.737 -18.441 1.00 25.88 178 GLU A O 1
ATOM 627 N N . LEU A 1 104 ? -24.007 -39.818 -18.426 1.00 24.24 179 LEU A N 1
ATOM 628 C CA . LEU A 1 104 ? -24.146 -39.780 -19.856 1.00 24.29 179 LEU A CA 1
ATOM 629 C C . LEU A 1 104 ? -23.450 -38.535 -20.408 1.00 22.02 179 LEU A C 1
ATOM 630 O O . LEU A 1 104 ? -22.617 -38.592 -21.324 1.00 24.19 179 LEU A O 1
ATOM 635 N N . LEU A 1 105 ? -23.824 -37.396 -19.876 1.00 21.13 180 LEU A N 1
ATOM 636 C CA . LEU A 1 105 ? -23.399 -36.138 -20.440 1.00 21.42 180 LEU A CA 1
ATOM 637 C C . LEU A 1 105 ? -23.216 -35.222 -19.281 1.00 21.31 180 LEU A C 1
ATOM 638 O O . LEU A 1 105 ? -24.138 -35.071 -18.530 1.00 21.00 180 LEU A O 1
ATOM 643 N N . VAL A 1 106 ? -22.004 -34.715 -19.074 1.00 24.53 181 VAL A N 1
ATOM 644 C CA . VAL A 1 106 ? -21.682 -34.007 -17.830 1.00 24.74 181 VAL A CA 1
ATOM 645 C C . VAL A 1 106 ? -20.864 -32.770 -18.115 1.00 26.28 181 VAL A C 1
ATOM 646 O O . VAL A 1 106 ? -19.974 -32.804 -18.994 1.00 24.54 181 VAL A O 1
ATOM 650 N N . SER A 1 107 ? -21.173 -31.683 -17.409 1.00 25.12 182 SER A N 1
ATOM 651 C CA . SER A 1 107 ? -20.392 -30.465 -17.490 1.00 26.35 182 SER A CA 1
ATOM 652 C C . SER A 1 107 ? -19.888 -30.037 -16.126 1.00 28.76 182 SER A C 1
ATOM 653 O O . SER A 1 107 ? -20.658 -30.070 -15.139 1.00 24.94 182 SER A O 1
ATOM 656 N N . GLN A 1 108 ? -18.659 -29.516 -16.106 1.00 29.72 183 GLN A N 1
ATOM 657 C CA . GLN A 1 108 ? -18.107 -28.843 -14.930 1.00 33.34 183 GLN A CA 1
ATOM 658 C C . GLN A 1 108 ? -17.909 -27.410 -15.277 1.00 32.08 183 GLN A C 1
ATOM 659 O O . GLN A 1 108 ? -17.454 -27.112 -16.358 1.00 30.13 183 GLN A O 1
ATOM 665 N N . GLN A 1 109 ? -18.334 -26.524 -14.391 1.00 31.23 184 GLN A N 1
ATOM 666 C CA . GLN A 1 109 ? -18.298 -25.079 -14.643 1.00 35.75 184 GLN A CA 1
ATOM 667 C C . GLN A 1 109 ? -17.819 -24.468 -13.290 1.00 35.00 184 GLN A C 1
ATOM 668 O O . GLN A 1 109 ? -18.239 -24.901 -12.227 1.00 31.70 184 GLN A O 1
ATOM 674 N N . SER A 1 110 ? -16.992 -23.448 -13.309 1.00 33.04 185 SER A N 1
ATOM 675 C CA . SER A 1 110 ? -16.731 -22.718 -12.064 1.00 39.59 185 SER A CA 1
ATOM 676 C C . SER A 1 110 ? -17.082 -21.274 -12.305 1.00 42.00 185 SER A C 1
ATOM 677 O O . SER A 1 110 ? -16.215 -20.477 -12.539 1.00 47.59 185 SER A O 1
ATOM 680 N N . PRO A 1 111 ? -18.373 -20.936 -12.283 1.00 47.32 186 PRO A N 1
ATOM 681 C CA . PRO A 1 111 ? -18.785 -19.622 -12.796 1.00 50.90 186 PRO A CA 1
ATOM 682 C C . PRO A 1 111 ? -18.577 -18.454 -11.839 1.00 52.12 186 PRO A C 1
ATOM 683 O O . PRO A 1 111 ? -18.615 -17.303 -12.266 1.00 48.22 186 PRO A O 1
ATOM 687 N N . CYS A 1 112 ? -18.311 -18.708 -10.565 1.00 57.14 187 CYS A N 1
ATOM 688 C CA . CYS A 1 112 ? -18.090 -17.562 -9.689 1.00 62.19 187 CYS A CA 1
ATOM 689 C C . CYS A 1 112 ? -16.774 -16.806 -9.929 1.00 59.42 187 CYS A C 1
ATOM 690 O O . CYS A 1 112 ? -16.579 -15.803 -9.272 1.00 71.75 187 CYS A O 1
ATOM 693 N N . GLY A 1 113 ? -15.933 -17.229 -10.886 1.00 54.14 188 GLY A N 1
ATOM 694 C CA . GLY A 1 113 ? -14.688 -16.536 -11.227 1.00 55.50 188 GLY A CA 1
ATOM 695 C C . GLY A 1 113 ? -14.860 -15.091 -11.681 1.00 56.00 188 GLY A C 1
ATOM 696 O O . GLY A 1 113 ? -15.876 -14.748 -12.310 1.00 57.19 188 GLY A O 1
ATOM 697 N N . ARG A 1 120 ? -20.221 -9.700 -5.113 1.00 55.95 195 ARG A N 1
ATOM 698 C CA . ARG A 1 120 ? -20.967 -9.351 -6.326 1.00 68.13 195 ARG A CA 1
ATOM 699 C C . ARG A 1 120 ? -21.614 -10.517 -7.129 1.00 64.90 195 ARG A C 1
ATOM 700 O O . ARG A 1 120 ? -21.251 -11.705 -7.031 1.00 51.69 195 ARG A O 1
ATOM 708 N N . VAL A 1 121 ? -22.585 -10.100 -7.930 1.00 59.55 196 VAL A N 1
ATOM 709 C CA . VAL A 1 121 ? -23.581 -10.965 -8.508 1.00 61.64 196 VAL A CA 1
ATOM 710 C C . VAL A 1 121 ? -23.050 -11.584 -9.755 1.00 49.60 196 VAL A C 1
ATOM 711 O O . VAL A 1 121 ? -22.354 -10.934 -10.514 1.00 46.01 196 VAL A O 1
ATOM 715 N N . TRP A 1 122 ? -23.341 -12.862 -9.923 1.00 40.42 197 TRP A N 1
ATOM 716 C CA . TRP A 1 122 ? -23.032 -13.526 -11.182 1.00 38.97 197 TRP A CA 1
ATOM 717 C C . TRP A 1 122 ? -24.116 -14.510 -11.602 1.00 35.79 197 TRP A C 1
ATOM 718 O O . TRP A 1 122 ? -24.876 -15.055 -10.753 1.00 31.09 197 TRP A O 1
ATOM 729 N N . TRP A 1 123 ? -24.092 -14.777 -12.910 1.00 31.02 198 TRP A N 1
ATOM 730 C CA . TRP A 1 123 ? -25.097 -15.547 -13.578 1.00 31.72 198 TRP A CA 1
ATOM 731 C C . TRP A 1 123 ? -24.408 -16.353 -14.662 1.00 34.50 198 TRP A C 1
ATOM 732 O O . TRP A 1 123 ? -23.549 -15.845 -15.375 1.00 26.83 198 TRP A O 1
ATOM 743 N N . ASP A 1 124 ? -24.804 -17.624 -14.783 1.00 34.04 199 ASP A N 1
ATOM 744 C CA . ASP A 1 124 ? -24.299 -18.441 -15.819 1.00 31.97 199 ASP A CA 1
ATOM 745 C C . ASP A 1 124 ? -25.313 -19.558 -16.168 1.00 30.01 199 ASP A C 1
ATOM 746 O O . ASP A 1 124 ? -26.064 -20.036 -15.312 1.00 28.19 199 ASP A O 1
ATOM 751 N N . SER A 1 125 ? -25.304 -19.978 -17.421 1.00 26.87 200 SER A N 1
ATOM 752 C CA . SER A 1 125 ? -26.199 -21.024 -17.903 1.00 27.52 200 SER A CA 1
ATOM 753 C C . SER A 1 125 ? -25.362 -22.179 -18.339 1.00 27.54 200 SER A C 1
ATOM 754 O O . SER A 1 125 ? -24.338 -21.951 -18.896 1.00 27.78 200 SER A O 1
ATOM 757 N N . SER A 1 126 ? -25.764 -23.412 -18.033 1.00 23.74 201 SER A N 1
ATOM 758 C CA . SER A 1 126 ? -25.090 -24.560 -18.505 1.00 21.81 201 SER A CA 1
ATOM 759 C C . SER A 1 126 ? -26.093 -25.373 -19.355 1.00 23.10 201 SER A C 1
ATOM 760 O O . SER A 1 126 ? -27.184 -25.687 -18.879 1.00 22.17 201 SER A O 1
ATOM 763 N N . PHE A 1 127 ? -25.716 -25.687 -20.606 1.00 22.74 202 PHE A N 1
ATOM 764 C CA . PHE A 1 127 ? -26.542 -26.422 -21.542 1.00 22.49 202 PHE A CA 1
ATOM 765 C C . PHE A 1 127 ? -25.863 -27.714 -21.948 1.00 22.72 202 PHE A C 1
ATOM 766 O O . PHE A 1 127 ? -24.752 -27.685 -22.255 1.00 22.30 202 PHE A O 1
ATOM 774 N N . LEU A 1 128 ? -26.596 -28.823 -22.021 1.00 23.18 203 LEU A N 1
ATOM 775 C CA . LEU A 1 128 ? -26.080 -30.075 -22.469 1.00 25.48 203 LEU A CA 1
ATOM 776 C C . LEU A 1 128 ? -27.038 -30.739 -23.363 1.00 21.12 203 LEU A C 1
ATOM 777 O O . LEU A 1 128 ? -28.219 -30.812 -23.035 1.00 20.91 203 LEU A O 1
ATOM 782 N N . GLY A 1 129 ? -26.524 -31.369 -24.413 1.00 19.53 204 GLY A N 1
ATOM 783 C CA . GLY A 1 129 ? -27.352 -32.261 -25.203 1.00 20.25 204 GLY A CA 1
ATOM 784 C C . GLY A 1 129 ? -26.537 -33.345 -25.825 1.00 21.22 204 GLY A C 1
ATOM 785 O O . GLY A 1 129 ? -25.311 -33.186 -25.992 1.00 21.08 204 GLY A O 1
ATOM 786 N N . GLY A 1 130 ? -27.191 -34.442 -26.180 1.00 19.36 205 GLY A N 1
ATOM 787 C CA . GLY A 1 130 ? -26.510 -35.457 -26.986 1.00 18.41 205 GLY A CA 1
ATOM 788 C C . GLY A 1 130 ? -27.419 -36.637 -27.218 1.00 18.72 205 GLY A C 1
ATOM 789 O O . GLY A 1 130 ? -28.424 -36.768 -26.513 1.00 19.43 205 GLY A O 1
ATOM 790 N N . VAL A 1 131 ? -27.046 -37.500 -28.172 1.00 18.19 206 VAL A N 1
ATOM 791 C CA . VAL A 1 131 ? -27.771 -38.722 -28.473 1.00 19.21 206 VAL A CA 1
ATOM 792 C C . VAL A 1 131 ? -27.304 -39.937 -27.653 1.00 21.81 206 VAL A C 1
ATOM 793 O O . VAL A 1 131 ? -26.088 -40.281 -27.625 1.00 24.52 206 VAL A O 1
ATOM 797 N N . VAL A 1 132 ? -28.270 -40.564 -26.969 1.00 23.04 207 VAL A N 1
ATOM 798 C CA . VAL A 1 132 ? -28.045 -41.810 -26.244 1.00 24.95 207 VAL A CA 1
ATOM 799 C C . VAL A 1 132 ? -29.092 -42.833 -26.560 1.00 25.76 207 VAL A C 1
ATOM 800 O O . VAL A 1 132 ? -30.242 -42.547 -26.977 1.00 24.82 207 VAL A O 1
ATOM 804 N N . HIS A 1 133 ? -28.676 -44.053 -26.386 1.00 25.44 208 HIS A N 1
ATOM 805 C CA . HIS A 1 133 ? -29.568 -45.172 -26.611 1.00 29.25 208 HIS A CA 1
ATOM 806 C C . HIS A 1 133 ? -30.269 -45.531 -25.334 1.00 26.42 208 HIS A C 1
ATOM 807 O O . HIS A 1 133 ? -29.650 -45.646 -24.301 1.00 23.42 208 HIS A O 1
ATOM 814 N N . LEU A 1 134 ? -31.585 -45.669 -25.411 1.00 25.14 209 LEU A N 1
ATOM 815 C CA . LEU A 1 134 ? -32.381 -45.949 -24.220 1.00 25.82 209 LEU A CA 1
ATOM 816 C C . LEU A 1 134 ? -33.348 -47.083 -24.537 1.00 23.56 209 LEU A C 1
ATOM 817 O O . LEU A 1 134 ? -33.916 -47.106 -25.611 1.00 23.89 209 LEU A O 1
ATOM 822 N N . GLU A 1 135 ? -33.510 -48.022 -23.621 1.00 25.17 210 GLU A N 1
ATOM 823 C CA . GLU A 1 135 ? -34.505 -49.184 -23.753 1.00 26.48 210 GLU A CA 1
ATOM 824 C C . GLU A 1 135 ? -35.722 -48.806 -23.008 1.00 21.41 210 GLU A C 1
ATOM 825 O O . GLU A 1 135 ? -35.662 -47.928 -22.134 1.00 22.41 210 GLU A O 1
ATOM 831 N N . ALA A 1 136 ? -36.802 -49.519 -23.244 1.00 22.26 211 ALA A N 1
ATOM 832 C CA . ALA A 1 136 ? -38.027 -49.342 -22.467 1.00 22.09 211 ALA A CA 1
ATOM 833 C C . ALA A 1 136 ? -37.772 -49.731 -21.045 1.00 22.56 211 ALA A C 1
ATOM 834 O O . ALA A 1 136 ? -37.025 -50.668 -20.781 1.00 30.76 211 ALA A O 1
ATOM 836 N N . GLY A 1 137 ? -38.264 -48.908 -20.144 1.00 22.41 212 GLY A N 1
ATOM 837 C CA . GLY A 1 137 ? -38.172 -49.067 -18.731 1.00 22.95 212 GLY A CA 1
ATOM 838 C C . GLY A 1 137 ? -36.964 -48.325 -18.156 1.00 27.08 212 GLY A C 1
ATOM 839 O O . GLY A 1 137 ? -36.792 -48.284 -16.952 1.00 28.41 212 GLY A O 1
ATOM 840 N N . GLU A 1 138 ? -36.085 -47.787 -18.993 1.00 29.81 213 GLU A N 1
ATOM 841 C CA . GLU A 1 138 ? -34.934 -46.976 -18.496 1.00 25.90 213 GLU A CA 1
ATOM 842 C C . GLU A 1 138 ? -35.375 -45.559 -18.296 1.00 25.59 213 GLU A C 1
ATOM 843 O O . GLU A 1 138 ? -36.427 -45.147 -18.812 1.00 24.47 213 GLU A O 1
ATOM 849 N N . GLU A 1 139 ? -34.600 -44.825 -17.498 1.00 23.70 214 GLU A N 1
ATOM 850 C CA . GLU A 1 139 ? -34.928 -43.483 -17.144 1.00 25.78 214 GLU A CA 1
ATOM 851 C C . GLU A 1 139 ? -33.701 -42.567 -17.317 1.00 26.05 214 GLU A C 1
ATOM 852 O O . GLU A 1 139 ? -32.570 -43.026 -17.208 1.00 25.44 214 GLU A O 1
ATOM 858 N N . VAL A 1 140 ? -33.946 -41.263 -17.442 1.00 23.59 215 VAL A N 1
ATOM 859 C CA . VAL A 1 140 ? -32.888 -40.284 -17.476 1.00 23.31 215 VAL A CA 1
ATOM 860 C C . VAL A 1 140 ? -33.216 -39.259 -16.424 1.00 23.98 215 VAL A C 1
ATOM 861 O O . VAL A 1 140 ? -34.384 -38.856 -16.296 1.00 25.44 215 VAL A O 1
ATOM 865 N N . VAL A 1 141 ? -32.225 -38.905 -15.591 1.00 21.96 216 VAL A N 1
ATOM 866 C CA . VAL A 1 141 ? -32.420 -37.827 -14.639 1.00 21.19 216 VAL A CA 1
ATOM 867 C C . VAL A 1 141 ? -31.372 -36.730 -14.832 1.00 23.30 216 VAL A C 1
ATOM 868 O O . VAL A 1 141 ? -30.377 -36.922 -15.570 1.00 24.12 216 VAL A O 1
ATOM 872 N N . VAL A 1 142 ? -31.642 -35.570 -14.246 1.00 21.11 217 VAL A N 1
ATOM 873 C CA . VAL A 1 142 ? -30.716 -34.441 -14.203 1.00 23.82 217 VAL A CA 1
ATOM 874 C C . VAL A 1 142 ? -30.255 -34.183 -12.769 1.00 25.96 217 VAL A C 1
ATOM 875 O O . VAL A 1 142 ? -31.101 -34.180 -11.891 1.00 29.73 217 VAL A O 1
ATOM 879 N N . ARG A 1 143 ? -28.952 -33.970 -12.531 1.00 28.23 218 ARG A N 1
ATOM 880 C CA . ARG A 1 143 ? -28.403 -33.634 -11.183 1.00 28.31 218 ARG A CA 1
ATOM 881 C C . ARG A 1 143 ? -27.495 -32.444 -11.349 1.00 26.15 218 ARG A C 1
ATOM 882 O O . ARG A 1 143 ? -26.711 -32.361 -12.320 1.00 26.43 218 ARG A O 1
ATOM 890 N N . VAL A 1 144 ? -27.595 -31.520 -10.421 1.00 25.05 219 VAL A N 1
ATOM 891 C CA . VAL A 1 144 ? -26.676 -30.427 -10.303 1.00 27.81 219 VAL A CA 1
ATOM 892 C C . VAL A 1 144 ? -26.076 -30.462 -8.869 1.00 30.61 219 VAL A C 1
ATOM 893 O O . VAL A 1 144 ? -26.790 -30.514 -7.893 1.00 30.36 219 VAL A O 1
ATOM 897 N N . LEU A 1 145 ? -24.772 -30.430 -8.763 1.00 30.73 220 LEU A N 1
ATOM 898 C CA . LEU A 1 145 ? -24.067 -30.393 -7.451 1.00 32.01 220 LEU A CA 1
ATOM 899 C C . LEU A 1 145 ? -23.149 -29.157 -7.482 1.00 30.03 220 LEU A C 1
ATOM 900 O O . LEU A 1 145 ? -22.214 -29.131 -8.303 1.00 25.95 220 LEU A O 1
ATOM 905 N N . ASP A 1 146 ? -23.360 -28.107 -6.690 1.00 33.12 221 ASP A N 1
ATOM 906 C CA . ASP A 1 146 ? -24.342 -27.974 -5.675 1.00 35.55 221 ASP A CA 1
ATOM 907 C C . ASP A 1 146 ? -25.601 -27.333 -6.277 1.00 32.66 221 ASP A C 1
ATOM 908 O O . ASP A 1 146 ? -25.592 -26.257 -6.870 1.00 32.20 221 ASP A O 1
ATOM 913 N N . GLU A 1 147 ? -26.670 -28.030 -6.044 1.00 31.63 222 GLU A N 1
ATOM 914 C CA . GLU A 1 147 ? -28.004 -27.667 -6.400 1.00 38.37 222 GLU A CA 1
ATOM 915 C C . GLU A 1 147 ? -28.420 -26.286 -5.922 1.00 37.41 222 GLU A C 1
ATOM 916 O O . GLU A 1 147 ? -29.355 -25.701 -6.464 1.00 31.32 222 GLU A O 1
ATOM 922 N N . ARG A 1 148 ? -27.770 -25.775 -4.888 1.00 36.96 223 ARG A N 1
ATOM 923 C CA . ARG A 1 148 ? -28.236 -24.511 -4.301 1.00 41.33 223 ARG A CA 1
ATOM 924 C C . ARG A 1 148 ? -27.961 -23.330 -5.209 1.00 37.39 223 ARG A C 1
ATOM 925 O O . ARG A 1 148 ? -28.454 -22.243 -4.971 1.00 31.60 223 ARG A O 1
ATOM 933 N N . LEU A 1 149 ? -27.129 -23.535 -6.222 1.00 37.76 224 LEU A N 1
ATOM 934 C CA . LEU A 1 149 ? -26.804 -22.468 -7.160 1.00 37.58 224 LEU A CA 1
ATOM 935 C C . LEU A 1 149 ? -27.764 -22.386 -8.384 1.00 34.29 224 LEU A C 1
ATOM 936 O O . LEU A 1 149 ? -27.593 -21.495 -9.239 1.00 31.92 224 LEU A O 1
ATOM 941 N N . VAL A 1 150 ? -28.781 -23.257 -8.430 1.00 30.31 225 VAL A N 1
ATOM 942 C CA . VAL A 1 150 ? -29.839 -23.181 -9.478 1.00 31.11 225 VAL A CA 1
ATOM 943 C C . VAL A 1 150 ? -30.880 -22.167 -9.045 1.00 28.78 225 VAL A C 1
ATOM 944 O O . VAL A 1 150 ? -31.372 -22.211 -7.925 1.00 27.26 225 VAL A O 1
ATOM 948 N N . ARG A 1 151 ? -31.145 -21.228 -9.946 1.00 30.07 226 ARG A N 1
ATOM 949 C CA . ARG A 1 151 ? -32.051 -20.117 -9.713 1.00 29.89 226 ARG A CA 1
ATOM 950 C C . ARG A 1 151 ? -33.196 -20.216 -10.670 1.00 29.96 226 ARG A C 1
ATOM 951 O O . ARG A 1 151 ? -33.044 -19.975 -11.847 1.00 30.98 226 ARG A O 1
ATOM 959 N N . LEU A 1 152 ? -34.344 -20.515 -10.101 1.00 28.49 227 LEU A N 1
ATOM 960 C CA . LEU A 1 152 ? -35.576 -20.756 -10.783 1.00 31.00 227 LEU A CA 1
ATOM 961 C C . LEU A 1 152 ? -36.289 -19.440 -10.883 1.00 32.88 227 LEU A C 1
ATOM 962 O O . LEU A 1 152 ? -36.191 -18.601 -9.979 1.00 35.17 227 LEU A O 1
ATOM 967 N N . ARG A 1 153 ? -36.989 -19.254 -11.995 1.00 33.33 228 ARG A N 1
ATOM 968 C CA . ARG A 1 153 ? -37.702 -18.030 -12.259 1.00 32.98 228 ARG A CA 1
ATOM 969 C C . ARG A 1 153 ? -39.068 -18.328 -12.847 1.00 29.60 228 ARG A C 1
ATOM 970 O O . ARG A 1 153 ? -40.085 -18.009 -12.233 1.00 37.49 228 ARG A O 1
ATOM 978 N N . ASP A 1 154 ? -39.134 -18.981 -13.988 1.00 24.63 229 ASP A N 1
ATOM 979 C CA . ASP A 1 154 ? -40.402 -18.996 -14.712 1.00 26.05 229 ASP A CA 1
ATOM 980 C C . ASP A 1 154 ? -40.626 -20.221 -15.564 1.00 25.23 229 ASP A C 1
ATOM 981 O O . ASP A 1 154 ? -41.578 -20.272 -16.327 1.00 30.00 229 ASP A O 1
ATOM 986 N N . GLY A 1 155 ? -39.771 -21.219 -15.406 1.00 25.09 230 GLY A N 1
ATOM 987 C CA . GLY A 1 155 ? -39.801 -22.368 -16.218 1.00 26.30 230 GLY A CA 1
ATOM 988 C C . GLY A 1 155 ? -39.078 -22.297 -17.544 1.00 27.48 230 GLY A C 1
ATOM 989 O O . GLY A 1 155 ? -39.031 -23.326 -18.247 1.00 26.06 230 GLY A O 1
ATOM 990 N N . THR A 1 156 ? -38.517 -21.128 -17.887 1.00 27.44 231 THR A N 1
ATOM 991 C CA . THR A 1 156 ? -37.750 -20.962 -19.142 1.00 26.76 231 THR A CA 1
ATOM 992 C C . THR A 1 156 ? -36.246 -21.064 -19.010 1.00 28.62 231 THR A C 1
ATOM 993 O O . THR A 1 156 ? -35.515 -21.060 -20.027 1.00 28.97 231 THR A O 1
ATOM 997 N N . ARG A 1 157 ? -35.743 -21.064 -17.781 1.00 26.35 232 ARG A N 1
ATOM 998 C CA . ARG A 1 157 ? -34.315 -20.975 -17.631 1.00 28.18 232 ARG A CA 1
ATOM 999 C C . ARG A 1 157 ? -33.660 -22.223 -17.120 1.00 26.05 232 ARG A C 1
ATOM 1000 O O . ARG A 1 157 ? -32.444 -22.382 -17.293 1.00 24.17 232 ARG A O 1
ATOM 1008 N N . SER A 1 158 ? -34.455 -23.106 -16.546 1.00 25.04 233 SER A N 1
ATOM 1009 C CA . SER A 1 158 ? -33.968 -24.440 -16.295 1.00 24.23 233 SER A CA 1
ATOM 1010 C C . SER A 1 158 ? -34.977 -25.417 -16.804 1.00 23.21 233 SER A C 1
ATOM 1011 O O . SER A 1 158 ? -36.177 -25.253 -16.557 1.00 22.55 233 SER A O 1
ATOM 1014 N N . TYR A 1 159 ? -34.493 -26.477 -17.462 1.00 22.31 234 TYR A N 1
ATOM 1015 C CA . TYR A 1 159 ? -35.390 -27.435 -18.111 1.00 20.70 234 TYR A CA 1
ATOM 1016 C C . TYR A 1 159 ? -34.675 -28.670 -18.518 1.00 18.90 234 TYR A C 1
ATOM 1017 O O . TYR A 1 159 ? -33.475 -28.705 -18.598 1.00 19.91 234 TYR A O 1
ATOM 1026 N N . PHE A 1 160 ? -35.462 -29.679 -18.832 1.00 19.77 235 PHE A N 1
ATOM 1027 C CA . PHE A 1 160 ? -35.000 -31.021 -19.205 1.00 19.55 235 PHE A CA 1
ATOM 1028 C C . PHE A 1 160 ? -35.941 -31.620 -20.241 1.00 20.46 235 PHE A C 1
ATOM 1029 O O . PHE A 1 160 ? -37.152 -31.676 -20.012 1.00 21.15 235 PHE A O 1
ATOM 1037 N N . GLY A 1 161 ? -35.397 -32.102 -21.351 1.00 20.08 236 GLY A N 1
ATOM 1038 C CA . GLY A 1 161 ? -36.200 -32.673 -22.411 1.00 19.91 236 GLY A CA 1
ATOM 1039 C C . GLY A 1 161 ? -35.511 -33.718 -23.271 1.00 20.76 236 GLY A C 1
ATOM 1040 O O . GLY A 1 161 ? -34.381 -34.087 -23.030 1.00 20.69 236 GLY A O 1
ATOM 1041 N N . ALA A 1 162 ? -36.235 -34.234 -24.261 1.00 20.75 237 ALA A N 1
ATOM 1042 C CA . ALA A 1 162 ? -35.705 -35.248 -25.113 1.00 20.09 237 ALA A CA 1
ATOM 1043 C C . ALA A 1 162 ? -36.589 -35.438 -26.311 1.00 21.70 237 ALA A C 1
ATOM 1044 O O . ALA A 1 162 ? -37.805 -35.154 -26.249 1.00 19.93 237 ALA A O 1
ATOM 1046 N N . PHE A 1 163 ? -36.003 -35.984 -27.386 1.00 20.05 238 PHE A N 1
ATOM 1047 C CA . PHE A 1 163 ? -36.816 -36.500 -28.425 1.00 20.80 238 PHE A CA 1
ATOM 1048 C C . PHE A 1 163 ? -36.092 -37.652 -29.132 1.00 22.22 238 PHE A C 1
ATOM 1049 O O . PHE A 1 163 ? -34.874 -37.733 -29.146 1.00 22.05 238 PHE A O 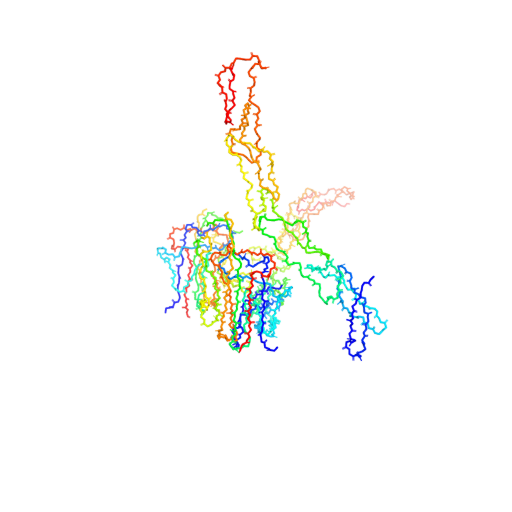1
ATOM 1057 N N . MET A 1 164 ? -36.875 -38.569 -29.654 1.00 22.66 239 MET A N 1
ATOM 1058 C CA . MET A 1 164 ? -36.358 -39.679 -30.464 1.00 23.08 239 MET A CA 1
ATOM 1059 C C . MET A 1 164 ? -35.860 -39.211 -31.809 1.00 22.77 239 MET A C 1
ATOM 1060 O O . MET A 1 164 ? -36.484 -38.403 -32.452 1.00 19.75 239 MET A O 1
ATOM 1065 N N . VAL A 1 165 ? -34.708 -39.728 -32.223 1.00 26.74 240 VAL A N 1
ATOM 1066 C CA . VAL A 1 165 ? -34.108 -39.409 -33.507 1.00 27.78 240 VAL A CA 1
ATOM 1067 C C . VAL A 1 165 ? -33.876 -40.662 -34.361 1.00 30.79 240 VAL A C 1
ATOM 1068 O O . VAL A 1 165 ? -34.027 -41.817 -33.950 1.00 32.55 240 VAL A O 1
ATOM 1073 N N . VAL B 1 17 ? -46.840 -89.890 -14.453 1.00 54.80 92 VAL B N 1
ATOM 1074 C CA . VAL B 1 17 ? -46.861 -89.630 -15.928 1.00 54.89 92 VAL B CA 1
ATOM 1075 C C . VAL B 1 17 ? -48.180 -88.952 -16.323 1.00 45.36 92 VAL B C 1
ATOM 1076 O O . VAL B 1 17 ? -48.129 -88.043 -17.121 1.00 50.17 92 VAL B O 1
ATOM 1080 N N . ASN B 1 18 ? -49.340 -89.373 -15.797 1.00 38.45 93 ASN B N 1
ATOM 1081 C CA . ASN B 1 18 ? -50.577 -88.555 -15.959 1.00 36.54 93 ASN B CA 1
ATOM 1082 C C . ASN B 1 18 ? -50.609 -87.373 -14.968 1.00 32.36 93 ASN B C 1
ATOM 1083 O O . ASN B 1 18 ? -50.655 -87.566 -13.770 1.00 28.64 93 ASN B O 1
ATOM 1088 N N . PRO B 1 19 ? -50.546 -86.153 -15.483 1.00 29.75 94 PRO B N 1
ATOM 1089 C CA . PRO B 1 19 ? -50.438 -84.998 -14.612 1.00 27.65 94 PRO B CA 1
ATOM 1090 C C . PRO B 1 19 ? -51.544 -84.901 -13.590 1.00 27.14 94 PRO B C 1
ATOM 1091 O O . PRO B 1 19 ? -52.699 -85.158 -13.916 1.00 26.63 94 PRO B O 1
ATOM 1095 N N . ALA B 1 20 ? -51.173 -84.515 -12.370 1.00 28.61 95 ALA B N 1
ATOM 1096 C CA . ALA B 1 20 ? -52.101 -84.430 -11.241 1.00 29.91 95 ALA B CA 1
ATOM 1097 C C . ALA B 1 20 ? -51.519 -83.560 -10.150 1.00 27.62 95 ALA B C 1
ATOM 1098 O O . ALA B 1 20 ? -50.338 -83.492 -10.017 1.00 32.00 95 ALA B O 1
ATOM 1100 N N . ALA B 1 21 ? -52.361 -82.868 -9.389 1.00 27.02 96 ALA B N 1
ATOM 1101 C CA . ALA B 1 21 ? -51.937 -82.145 -8.206 1.00 24.67 96 ALA B CA 1
ATOM 1102 C C . ALA B 1 21 ? -53.089 -81.871 -7.264 1.00 24.61 96 ALA B C 1
ATOM 1103 O O . ALA B 1 21 ? -54.252 -81.776 -7.690 1.00 25.66 96 ALA B O 1
ATOM 1105 N N . HIS B 1 22 ? -52.742 -81.666 -5.994 1.00 22.78 97 HIS B N 1
ATOM 1106 C CA . HIS B 1 22 ? -53.635 -81.244 -4.943 1.00 21.65 97 HIS B CA 1
ATOM 1107 C C . HIS B 1 22 ? -52.851 -80.310 -4.024 1.00 22.51 97 HIS B C 1
ATOM 1108 O O . HIS B 1 22 ? -51.860 -80.715 -3.375 1.00 23.43 97 HIS B O 1
ATOM 1115 N N . LEU B 1 23 ? -53.254 -79.059 -3.987 1.00 21.83 98 LEU B N 1
ATOM 1116 C CA . LEU B 1 23 ? -52.605 -78.056 -3.163 1.00 21.75 98 LEU B CA 1
ATOM 1117 C C . LEU B 1 23 ? -53.549 -77.662 -2.059 1.00 23.09 98 LEU B C 1
ATOM 1118 O O . LEU B 1 23 ? -54.757 -77.566 -2.288 1.00 25.26 98 LEU B O 1
ATOM 1123 N N . THR B 1 24 ? -53.001 -77.421 -0.871 1.00 23.76 99 THR B N 1
ATOM 1124 C CA . THR B 1 24 ? -53.780 -77.214 0.339 1.00 26.12 99 THR B CA 1
ATOM 1125 C C . THR B 1 24 ? -53.596 -75.855 0.988 1.00 28.61 99 THR B C 1
ATOM 1126 O O . THR B 1 24 ? -52.586 -75.176 0.786 1.00 26.27 99 THR B O 1
ATOM 1130 N N . GLY B 1 25 ? -54.621 -75.470 1.751 1.00 26.67 100 GLY B N 1
ATOM 1131 C CA . GLY B 1 25 ? -54.562 -74.309 2.598 1.00 27.66 100 GLY B CA 1
ATOM 1132 C C . GLY B 1 25 ? -53.351 -74.254 3.483 1.00 28.59 100 GLY B C 1
ATOM 1133 O O . GLY B 1 25 ? -52.979 -75.242 4.087 1.00 30.18 100 GLY B O 1
ATOM 1134 N N . ALA B 1 26 ? -52.764 -73.079 3.578 1.00 29.56 101 ALA B N 1
ATOM 1135 C CA . ALA B 1 26 ? -51.504 -72.891 4.307 1.00 31.15 101 ALA B CA 1
ATOM 1136 C C . ALA B 1 26 ? -51.549 -71.541 5.052 1.00 30.31 101 ALA B C 1
ATOM 1137 O O . ALA B 1 26 ? -52.503 -70.776 4.838 1.00 25.15 101 ALA B O 1
ATOM 1139 N N . ASN B 1 27 ? -50.630 -71.286 5.998 1.00 34.40 102 ASN B N 1
ATOM 1140 C CA . ASN B 1 27 ? -50.795 -70.077 6.838 1.00 38.79 102 ASN B CA 1
ATOM 1141 C C . ASN B 1 27 ? -50.581 -68.862 5.960 1.00 33.23 102 ASN B C 1
ATOM 1142 O O . ASN B 1 27 ? -51.115 -67.844 6.266 1.00 34.02 102 ASN B O 1
ATOM 1147 N N . SER B 1 28 ? -49.929 -69.026 4.816 1.00 29.91 103 SER B N 1
ATOM 1148 C CA . SER B 1 28 ? -49.755 -67.946 3.843 1.00 33.06 103 SER B CA 1
ATOM 1149 C C . SER B 1 28 ? -50.844 -67.822 2.744 1.00 31.85 103 SER B C 1
ATOM 1150 O O . SER B 1 28 ? -50.731 -66.997 1.828 1.00 31.76 103 SER B O 1
ATOM 1153 N N . SER B 1 29 ? -51.879 -68.632 2.794 1.00 31.73 104 SER B N 1
ATOM 1154 C CA . SER B 1 29 ? -52.853 -68.650 1.683 1.00 33.09 104 SER B CA 1
ATOM 1155 C C . SER B 1 29 ? -53.584 -67.295 1.428 1.00 29.40 104 SER B C 1
ATOM 1156 O O . SER B 1 29 ? -53.873 -66.960 0.307 1.00 27.52 104 SER B O 1
ATOM 1159 N N . LEU B 1 30 ? -53.833 -66.520 2.460 1.00 29.23 105 LEU B N 1
ATOM 1160 C CA . LEU B 1 30 ? -54.623 -65.301 2.363 1.00 33.14 105 LEU B CA 1
ATOM 1161 C C . LEU B 1 30 ? -53.709 -64.071 2.375 1.00 33.06 105 LEU B C 1
ATOM 1162 O O . LEU B 1 30 ? -53.384 -63.548 3.432 1.00 31.08 105 LEU B O 1
ATOM 1167 N N . THR B 1 31 ? -53.292 -63.616 1.191 1.00 33.66 106 THR B N 1
ATOM 1168 C CA . THR B 1 31 ? -52.377 -62.469 1.096 1.00 32.10 106 THR B CA 1
ATOM 1169 C C . THR B 1 31 ? -53.023 -61.112 1.386 1.00 30.29 106 THR B C 1
ATOM 1170 O O . THR B 1 31 ? -52.359 -60.158 1.710 1.00 32.32 106 THR B O 1
ATOM 1174 N N . GLY B 1 32 ? -54.316 -60.995 1.195 1.00 29.55 107 GLY B N 1
ATOM 1175 C CA . GLY B 1 32 ? -54.954 -59.697 1.459 1.00 29.58 107 GLY B CA 1
ATOM 1176 C C . GLY B 1 32 ? -54.642 -58.673 0.372 1.00 31.23 107 GLY B C 1
ATOM 1177 O O . GLY B 1 32 ? -54.896 -57.548 0.586 1.00 34.91 107 GLY B O 1
ATOM 1178 N N . SER B 1 33 ? -54.132 -59.067 -0.799 1.00 32.80 108 SER B N 1
ATOM 1179 C CA . SER B 1 33 ? -53.661 -58.102 -1.789 1.00 33.28 108 SER B CA 1
ATOM 1180 C C . SER B 1 33 ? -54.648 -57.954 -2.964 1.00 36.23 108 SER B C 1
ATOM 1181 O O . SER B 1 33 ? -54.443 -57.113 -3.877 1.00 36.59 108 SER B O 1
ATOM 1184 N N . GLY B 1 34 ? -55.647 -58.847 -3.006 1.00 29.89 109 GLY B N 1
ATOM 1185 C CA . GLY B 1 34 ? -56.581 -58.895 -4.108 1.00 28.33 109 GLY B CA 1
ATOM 1186 C C . GLY B 1 34 ? -56.166 -59.909 -5.167 1.00 25.75 109 GLY B C 1
ATOM 1187 O O . GLY B 1 34 ? -56.903 -60.190 -6.104 1.00 25.86 109 GLY B O 1
ATOM 1188 N N . GLY B 1 35 ? -54.985 -60.465 -5.011 1.00 24.41 110 GLY B N 1
ATOM 1189 C CA . GLY B 1 35 ? -54.530 -61.494 -5.919 1.00 27.04 110 GLY B CA 1
ATOM 1190 C C . GLY B 1 35 ? -55.050 -62.874 -5.513 1.00 28.09 110 GLY B C 1
ATOM 1191 O O . GLY B 1 35 ? -55.807 -63.019 -4.567 1.00 29.77 110 GLY B O 1
ATOM 1192 N N . PRO B 1 36 ? -54.606 -63.901 -6.225 1.00 29.68 111 PRO B N 1
ATOM 1193 C CA . PRO B 1 36 ? -55.066 -65.252 -5.935 1.00 31.04 111 PRO B CA 1
ATOM 1194 C C . PRO B 1 36 ? -54.714 -65.793 -4.564 1.00 31.04 111 PRO B C 1
ATOM 1195 O O . PRO B 1 36 ? -53.847 -65.262 -3.875 1.00 31.01 111 PRO B O 1
ATOM 1199 N N . LEU B 1 37 ? -55.383 -66.866 -4.149 1.00 32.15 112 LEU B N 1
ATOM 1200 C CA . LEU B 1 37 ? -54.927 -67.572 -2.943 1.00 28.00 112 LEU B CA 1
ATOM 1201 C C . LEU B 1 37 ? -53.575 -68.236 -3.238 1.00 24.98 112 LEU B C 1
ATOM 1202 O O . LEU B 1 37 ? -53.308 -68.672 -4.362 1.00 25.96 112 LEU B O 1
ATOM 1207 N N . LEU B 1 38 ? -52.694 -68.284 -2.247 1.00 25.83 113 LEU B N 1
ATOM 1208 C CA . LEU B 1 38 ? -51.507 -69.157 -2.332 1.00 26.29 113 LEU B CA 1
ATOM 1209 C C . LEU B 1 38 ? -51.827 -70.496 -1.629 1.00 25.00 113 LEU B C 1
ATOM 1210 O O . LEU B 1 38 ? -52.838 -70.617 -0.873 1.00 21.76 113 LEU B O 1
ATOM 1215 N N . TRP B 1 39 ? -50.934 -71.464 -1.843 1.00 24.65 114 TRP B N 1
ATOM 1216 C CA . TRP B 1 39 ? -51.161 -72.815 -1.388 1.00 26.17 114 TRP B CA 1
ATOM 1217 C C . TRP B 1 39 ? -49.852 -73.552 -1.037 1.00 29.01 114 TRP B C 1
ATOM 1218 O O . TRP B 1 39 ? -48.777 -73.271 -1.560 1.00 30.77 114 TRP B O 1
ATOM 1229 N N . GLU B 1 40 ? -50.009 -74.557 -0.205 1.00 26.72 115 GLU B N 1
ATOM 1230 C CA . GLU B 1 40 ? -48.983 -75.516 0.099 1.00 25.27 115 GLU B CA 1
ATOM 1231 C C . GLU B 1 40 ? -48.947 -76.538 -1.014 1.00 26.43 115 GLU B C 1
ATOM 1232 O O . GLU B 1 40 ? -50.008 -76.927 -1.524 1.00 27.64 115 GLU B O 1
ATOM 1238 N N . THR B 1 41 ? -47.745 -76.964 -1.381 1.00 27.53 116 THR B N 1
ATOM 1239 C CA . THR B 1 41 ? -47.487 -77.832 -2.503 1.00 28.98 116 THR B CA 1
ATOM 1240 C C . THR B 1 41 ? -46.670 -79.081 -2.177 1.00 28.40 116 THR B C 1
ATOM 1241 O O . THR B 1 41 ? -46.556 -79.922 -3.038 1.00 30.31 116 THR B O 1
ATOM 1245 N N . GLN B 1 42 ? -46.045 -79.200 -1.007 1.00 32.54 117 GLN B N 1
ATOM 1246 C CA . GLN B 1 42 ? -45.191 -80.415 -0.727 1.00 36.05 117 GLN B CA 1
ATOM 1247 C C . GLN B 1 42 ? -45.480 -81.111 0.589 1.00 35.63 117 GLN B C 1
ATOM 1248 O O . GLN B 1 42 ? -45.216 -82.263 0.685 1.00 35.72 117 GLN B O 1
ATOM 1254 N N . LEU B 1 43 ? -45.947 -80.393 1.605 1.00 30.27 118 LEU B N 1
ATOM 1255 C CA . LEU B 1 43 ? -46.134 -80.949 2.911 1.00 31.41 118 LEU B CA 1
ATOM 1256 C C . LEU B 1 43 ? -47.565 -81.493 3.153 1.00 33.25 118 LEU B C 1
ATOM 1257 O O . LEU B 1 43 ? -48.558 -80.931 2.687 1.00 32.56 118 LEU B O 1
ATOM 1262 N N . GLY B 1 44 ? -47.650 -82.570 3.921 1.00 29.66 119 GLY B N 1
ATOM 1263 C CA . GLY B 1 44 ? -48.918 -83.133 4.333 1.00 29.31 119 GLY B CA 1
ATOM 1264 C C . GLY B 1 44 ? -49.611 -83.793 3.167 1.00 27.66 119 GLY B C 1
ATOM 1265 O O . GLY B 1 44 ? -49.041 -84.656 2.560 1.00 31.88 119 GLY B O 1
ATOM 1266 N N . LEU B 1 45 ? -50.782 -83.298 2.780 1.00 25.24 120 LEU B N 1
ATOM 1267 C CA . LEU B 1 45 ? -51.500 -83.901 1.707 1.00 26.05 120 LEU B CA 1
ATOM 1268 C C . LEU B 1 45 ? -51.196 -83.299 0.363 1.00 25.53 120 LEU B C 1
ATOM 1269 O O . LEU B 1 45 ? -51.641 -83.840 -0.616 1.00 25.57 120 LEU B O 1
ATOM 1274 N N . ALA B 1 46 ? -50.446 -82.211 0.315 1.00 26.14 121 ALA B N 1
ATOM 1275 C CA . ALA B 1 46 ? -50.159 -81.513 -0.943 1.00 24.70 121 ALA B CA 1
ATOM 1276 C C . ALA B 1 46 ? -49.153 -82.243 -1.811 1.00 26.40 121 ALA B C 1
ATOM 1277 O O . ALA B 1 46 ? -48.264 -82.887 -1.331 1.00 29.51 121 ALA B O 1
ATOM 1279 N N . PHE B 1 47 ? -49.310 -82.151 -3.119 1.00 26.69 122 PHE B N 1
ATOM 1280 C CA . PHE B 1 47 ? -48.354 -82.765 -4.008 1.00 25.96 122 PHE B CA 1
ATOM 1281 C C . PHE B 1 47 ? -48.522 -82.201 -5.422 1.00 26.22 122 PHE B C 1
ATOM 1282 O O . PHE B 1 47 ? -49.583 -81.630 -5.768 1.00 27.06 122 PHE B O 1
ATOM 1290 N N . LEU B 1 48 ? -47.465 -82.405 -6.216 1.00 24.96 123 LEU B N 1
ATOM 1291 C CA . LEU B 1 48 ? -47.378 -82.053 -7.604 1.00 27.68 123 LEU B CA 1
ATOM 1292 C C . LEU B 1 48 ? -46.802 -83.246 -8.326 1.00 27.37 123 LEU B C 1
ATOM 1293 O O . LEU B 1 48 ? -45.738 -83.703 -7.974 1.00 30.97 123 LEU B O 1
ATOM 1298 N N . ARG B 1 49 ? -47.485 -83.724 -9.351 1.00 31.06 124 ARG B N 1
ATOM 1299 C CA . ARG B 1 49 ? -46.971 -84.775 -10.226 1.00 32.36 124 ARG B CA 1
ATOM 1300 C C . ARG B 1 49 ? -47.217 -84.390 -11.679 1.00 34.46 124 ARG B C 1
ATOM 1301 O O . ARG B 1 49 ? -48.320 -84.582 -12.182 1.00 31.54 124 ARG B O 1
ATOM 1309 N N . GLY B 1 50 ? -46.178 -83.856 -12.343 1.00 34.34 125 GLY B N 1
ATOM 1310 C CA . GLY B 1 50 ? -46.214 -83.457 -13.770 1.00 27.28 125 GLY B CA 1
ATOM 1311 C C . GLY B 1 50 ? -46.913 -82.123 -13.942 1.00 27.56 125 GLY B C 1
ATOM 1312 O O . GLY B 1 50 ? -47.337 -81.788 -15.033 1.00 28.62 125 GLY B O 1
ATOM 1313 N N . LEU B 1 51 ? -47.076 -81.383 -12.848 1.00 25.86 126 LEU B N 1
ATOM 1314 C CA . LEU B 1 51 ? -47.534 -80.021 -12.875 1.00 25.75 126 LEU B CA 1
ATOM 1315 C C . LEU B 1 51 ? -46.600 -79.229 -11.992 1.00 26.28 126 LEU B C 1
ATOM 1316 O O . LEU B 1 51 ? -45.991 -79.800 -11.114 1.00 27.42 126 LEU B O 1
ATOM 1321 N N . SER B 1 52 ? -46.519 -77.915 -12.214 1.00 25.93 127 SER B N 1
ATOM 1322 C CA . SER B 1 52 ? -45.692 -77.016 -11.401 1.00 26.26 127 SER B CA 1
ATOM 1323 C C . SER B 1 52 ? -46.566 -75.988 -10.758 1.00 27.37 127 SER B C 1
ATOM 1324 O O . SER B 1 52 ? -47.772 -75.951 -11.011 1.00 24.54 127 SER B O 1
ATOM 1327 N N . TYR B 1 53 ? -45.923 -75.132 -9.970 1.00 27.10 128 TYR B N 1
ATOM 1328 C CA . TYR B 1 53 ? -46.573 -74.096 -9.215 1.00 27.67 128 TYR B CA 1
ATOM 1329 C C . TYR B 1 53 ? -45.722 -72.842 -9.131 1.00 29.28 128 TYR B C 1
ATOM 1330 O O . TYR B 1 53 ? -44.540 -72.942 -8.855 1.00 28.19 128 TYR B O 1
ATOM 1339 N N . HIS B 1 54 ? -46.372 -71.691 -9.085 1.00 30.47 129 HIS B N 1
ATOM 1340 C CA . HIS B 1 54 ? -45.673 -70.442 -8.993 1.00 36.57 129 HIS B CA 1
ATOM 1341 C C . HIS B 1 54 ? -46.618 -69.376 -8.469 1.00 34.09 129 HIS B C 1
ATOM 1342 O O . HIS B 1 54 ? -47.607 -69.042 -9.151 1.00 30.14 129 HIS B O 1
ATOM 1349 N N . ASP B 1 55 ? -46.336 -68.836 -7.287 1.00 37.36 130 ASP B N 1
ATOM 1350 C CA . ASP B 1 55 ? -47.130 -67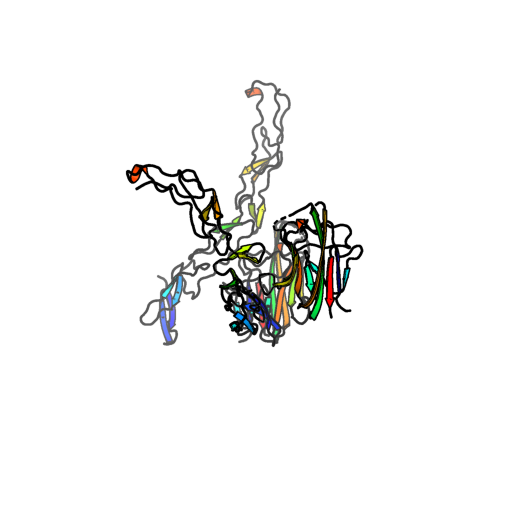.732 -6.717 1.00 41.42 130 ASP B CA 1
ATOM 1351 C C . ASP B 1 55 ? -48.610 -67.978 -6.786 1.00 43.02 130 ASP B C 1
ATOM 1352 O O . ASP B 1 55 ? -49.359 -67.082 -7.152 1.00 39.73 130 ASP B O 1
ATOM 1357 N N . GLY B 1 56 ? -49.037 -69.174 -6.413 1.00 38.86 131 GLY B N 1
ATOM 1358 C CA . GLY B 1 56 ? -50.443 -69.438 -6.332 1.00 34.63 131 GLY B CA 1
ATOM 1359 C C . GLY B 1 56 ? -51.010 -70.194 -7.495 1.00 31.17 131 GLY B C 1
ATOM 1360 O O . GLY B 1 56 ? -52.102 -70.673 -7.392 1.00 30.10 131 GLY B O 1
ATOM 1361 N N . ALA B 1 57 ? -50.274 -70.314 -8.596 1.00 30.10 132 ALA B N 1
ATOM 1362 C CA . ALA B 1 57 ? -50.833 -70.833 -9.822 1.00 29.37 132 ALA B CA 1
ATOM 1363 C C . ALA B 1 57 ? -50.333 -72.213 -10.103 1.00 30.95 132 ALA B C 1
ATOM 1364 O O . ALA B 1 57 ? -49.144 -72.478 -9.917 1.00 32.22 132 ALA B O 1
ATOM 1366 N N . LEU B 1 58 ? -51.224 -73.097 -10.552 1.00 28.72 133 LEU B N 1
ATOM 1367 C CA . LEU B 1 58 ? -50.799 -74.349 -11.119 1.00 29.80 133 LEU B CA 1
ATOM 1368 C C . LEU B 1 58 ? -50.323 -74.020 -12.523 1.00 30.88 133 LEU B C 1
ATOM 1369 O O . LEU B 1 58 ? -51.006 -73.302 -13.259 1.00 31.56 133 LEU B O 1
ATOM 1374 N N . VAL B 1 59 ? -49.158 -74.538 -12.897 1.00 30.51 134 VAL B N 1
ATOM 1375 C CA . VAL B 1 59 ? -48.531 -74.183 -14.163 1.00 28.21 134 VAL B CA 1
ATOM 1376 C C . VAL B 1 59 ? -48.496 -75.449 -14.960 1.00 27.97 134 VAL B C 1
ATOM 1377 O O . VAL B 1 59 ? -47.962 -76.465 -14.494 1.00 29.38 134 VAL B O 1
ATOM 1381 N N . VAL B 1 60 ? -49.075 -75.389 -16.153 1.00 28.28 135 VAL B N 1
ATOM 1382 C CA . VAL B 1 60 ? -49.164 -76.537 -17.049 1.00 28.75 135 VAL B CA 1
ATOM 1383 C C . VAL B 1 60 ? -47.916 -76.677 -17.923 1.00 30.65 135 VAL B C 1
ATOM 1384 O O . VAL B 1 60 ? -47.419 -75.722 -18.506 1.00 31.35 135 VAL B O 1
ATOM 1388 N N . THR B 1 61 ? -47.427 -77.889 -18.029 1.00 33.52 136 THR B N 1
ATOM 1389 C CA . THR B 1 61 ? -46.287 -78.182 -18.847 1.00 34.25 136 THR B CA 1
ATOM 1390 C C . THR B 1 61 ? -46.661 -79.188 -19.921 1.00 38.75 136 THR B C 1
ATOM 1391 O O . THR B 1 61 ? -46.083 -79.170 -20.965 1.00 38.52 136 THR B O 1
ATOM 1395 N N . LYS B 1 62 ? -47.670 -80.027 -19.684 1.00 39.27 137 LYS B N 1
ATOM 1396 C CA . LYS B 1 62 ? -48.214 -80.872 -20.725 1.00 36.04 137 LYS B CA 1
ATOM 1397 C C . LYS B 1 62 ? -49.653 -80.471 -21.097 1.00 34.61 137 LYS B C 1
ATOM 1398 O O . LYS B 1 62 ? -50.604 -80.592 -20.300 1.00 32.54 137 LYS B O 1
ATOM 1404 N N . ALA B 1 63 ? -49.776 -80.022 -22.337 1.00 30.43 138 ALA B N 1
ATOM 1405 C CA . ALA B 1 63 ? -50.978 -79.460 -22.884 1.00 32.06 138 ALA B CA 1
ATOM 1406 C C . ALA B 1 63 ? -52.034 -80.537 -22.925 1.00 30.85 138 ALA B C 1
ATOM 1407 O O . ALA B 1 63 ? -51.713 -81.666 -23.178 1.00 34.43 138 ALA B O 1
ATOM 1409 N N . GLY B 1 64 ? -53.294 -80.168 -22.723 1.00 31.02 139 GLY B N 1
ATOM 1410 C CA . GLY B 1 64 ? -54.390 -81.157 -22.713 1.00 30.16 139 GLY B CA 1
ATOM 1411 C C . GLY B 1 64 ? -55.620 -80.675 -21.938 1.00 29.68 139 GLY B C 1
ATOM 1412 O O . GLY B 1 64 ? -55.725 -79.498 -21.527 1.00 29.06 139 GLY B O 1
ATOM 1413 N N . TYR B 1 65 ? -56.545 -81.602 -21.712 1.00 30.27 140 TYR B N 1
ATOM 1414 C CA . TYR B 1 65 ? -57.787 -81.296 -20.996 1.00 28.59 140 TYR B CA 1
ATOM 1415 C C . TYR B 1 65 ? -57.573 -81.738 -19.588 1.00 25.79 140 TYR B C 1
ATOM 1416 O O . TYR B 1 65 ? -57.085 -82.852 -19.362 1.00 23.83 140 TYR B O 1
ATOM 1425 N N . TYR B 1 66 ? -57.902 -80.846 -18.653 1.00 22.88 141 TYR B N 1
ATOM 1426 C CA . TYR B 1 66 ? -57.714 -81.090 -17.236 1.00 23.32 141 TYR B CA 1
ATOM 1427 C C . TYR B 1 66 ? -59.014 -80.911 -16.490 1.00 21.80 141 TYR B C 1
ATOM 1428 O O . TYR B 1 66 ? -59.650 -79.889 -16.660 1.00 23.93 141 TYR B O 1
ATOM 1437 N N . TYR B 1 67 ? -59.372 -81.832 -15.591 1.00 20.82 142 TYR B N 1
ATOM 1438 C CA . TYR B 1 67 ? -60.459 -81.554 -14.622 1.00 21.02 142 TYR B CA 1
ATOM 1439 C C . TYR B 1 67 ? -59.792 -80.747 -13.558 1.00 21.34 142 TYR B C 1
ATOM 1440 O O . TYR B 1 67 ? -58.888 -81.250 -12.910 1.00 23.81 142 TYR B O 1
ATOM 1449 N N . ILE B 1 68 ? -60.156 -79.478 -13.420 1.00 19.74 143 ILE B N 1
ATOM 1450 C CA . ILE B 1 68 ? -59.668 -78.669 -12.311 1.00 19.65 143 ILE B CA 1
ATOM 1451 C C . ILE B 1 68 ? -60.703 -78.546 -11.161 1.00 21.42 143 ILE B C 1
ATOM 1452 O O . ILE B 1 68 ? -61.868 -78.552 -11.418 1.00 23.92 143 ILE B O 1
ATOM 1457 N N . TYR B 1 69 ? -60.279 -78.338 -9.920 1.00 21.50 144 TYR B N 1
ATOM 1458 C CA . TYR B 1 69 ? -61.220 -78.249 -8.828 1.00 21.74 144 TYR B CA 1
ATOM 1459 C C . TYR B 1 69 ? -60.675 -77.368 -7.708 1.00 21.77 144 TYR B C 1
ATOM 1460 O O . TYR B 1 69 ? -59.490 -77.236 -7.523 1.00 19.78 144 TYR B O 1
ATOM 1469 N N . SER B 1 70 ? -61.578 -76.735 -6.971 1.00 23.92 145 SER B N 1
ATOM 1470 C CA . SER B 1 70 ? -61.182 -76.055 -5.736 1.00 23.39 145 SER B CA 1
ATOM 1471 C C . SER B 1 70 ? -62.306 -76.113 -4.738 1.00 21.70 145 SER B C 1
ATOM 1472 O O . SER B 1 70 ? -63.474 -76.118 -5.122 1.00 20.92 145 SER B O 1
ATOM 1475 N N . LYS B 1 71 ? -61.954 -76.109 -3.463 1.00 20.50 146 LYS B N 1
ATOM 1476 C CA . LYS B 1 71 ? -62.932 -75.892 -2.396 1.00 20.66 146 LYS B CA 1
ATOM 1477 C C . LYS B 1 71 ? -62.458 -74.824 -1.474 1.00 22.92 146 LYS B C 1
ATOM 1478 O O . LYS B 1 71 ? -61.273 -74.771 -1.139 1.00 26.11 146 LYS B O 1
ATOM 1484 N N . VAL B 1 72 ? -63.363 -73.977 -1.002 1.00 22.23 147 VAL B N 1
ATOM 1485 C CA . VAL B 1 72 ? -63.002 -73.031 0.004 1.00 22.30 147 VAL B CA 1
ATOM 1486 C C . VAL B 1 72 ? -64.042 -73.066 1.092 1.00 24.19 147 VAL B C 1
ATOM 1487 O O . VAL B 1 72 ? -65.236 -73.127 0.823 1.00 24.15 147 VAL B O 1
ATOM 1491 N N . GLN B 1 73 ? -63.555 -73.049 2.322 1.00 24.54 148 GLN B N 1
ATOM 1492 C CA . GLN B 1 73 ? -64.362 -73.082 3.472 1.00 24.63 148 GLN B CA 1
ATOM 1493 C C . GLN B 1 73 ? -64.591 -71.653 3.902 1.00 25.37 148 GLN B C 1
ATOM 1494 O O . GLN B 1 73 ? -63.649 -70.971 4.188 1.00 26.59 148 GLN B O 1
ATOM 1500 N N . LEU B 1 74 ? -65.847 -71.239 3.942 1.00 28.69 149 LEU B N 1
ATOM 1501 C CA . LEU B 1 74 ? -66.236 -69.914 4.345 1.00 33.31 149 LEU B CA 1
ATOM 1502 C C . LEU B 1 74 ? -66.899 -69.993 5.697 1.00 34.34 149 LEU B C 1
ATOM 1503 O O . LEU B 1 74 ? -67.536 -70.999 6.063 1.00 32.59 149 LEU B O 1
ATOM 1508 N N . GLY B 1 75 ? -66.758 -68.905 6.424 1.00 35.56 150 GLY B N 1
ATOM 1509 C CA . GLY B 1 75 ? -67.407 -68.744 7.674 1.00 38.67 150 GLY B CA 1
ATOM 1510 C C . GLY B 1 75 ? -67.347 -67.323 8.174 1.00 36.66 150 GLY B C 1
ATOM 1511 O O . GLY B 1 75 ? -66.541 -66.553 7.711 1.00 36.24 150 GLY B O 1
ATOM 1512 N N . GLY B 1 76 ? -68.202 -67.003 9.127 1.00 37.72 151 GLY B N 1
ATOM 1513 C CA . GLY B 1 76 ? -68.263 -65.667 9.718 1.00 43.56 151 GLY B CA 1
ATOM 1514 C C . GLY B 1 76 ? -69.257 -65.507 10.875 1.00 45.74 151 GLY B C 1
ATOM 1515 O O . GLY B 1 76 ? -69.926 -66.474 11.287 1.00 41.55 151 GLY B O 1
ATOM 1516 N N . VAL B 1 77 ? -69.347 -64.278 11.388 1.00 48.47 152 VAL B N 1
ATOM 1517 C CA . VAL B 1 77 ? -70.309 -63.895 12.436 1.00 49.77 152 VAL B CA 1
ATOM 1518 C C . VAL B 1 77 ? -71.254 -62.828 11.878 1.00 44.67 152 VAL B C 1
ATOM 1519 O O . VAL B 1 77 ? -70.836 -61.740 11.564 1.00 46.85 152 VAL B O 1
ATOM 1523 N N . GLY B 1 78 ? -72.507 -63.147 11.673 1.00 45.45 153 GLY B N 1
ATOM 1524 C CA . GLY B 1 78 ? -73.435 -62.197 11.028 1.00 48.28 153 GLY B CA 1
ATOM 1525 C C . GLY B 1 78 ? -73.014 -61.797 9.626 1.00 50.69 153 GLY B C 1
ATOM 1526 O O . GLY B 1 78 ? -72.068 -62.345 9.104 1.00 56.70 153 GLY B O 1
ATOM 1527 N N . CYS B 1 79 ? -73.694 -60.854 8.990 1.00 46.87 154 CYS B N 1
ATOM 1528 C CA . CYS B 1 79 ? -73.174 -60.370 7.726 1.00 58.57 154 CYS B CA 1
ATOM 1529 C C . CYS B 1 79 ? -72.059 -59.375 7.911 1.00 57.50 154 CYS B C 1
ATOM 1530 O O . CYS B 1 79 ? -72.286 -58.367 8.550 1.00 54.93 154 CYS B O 1
ATOM 1533 N N . ALA B 1 84 ? -70.578 -57.302 -0.182 1.00 50.07 159 ALA B N 1
ATOM 1534 C CA . ALA B 1 84 ? -70.074 -57.781 1.104 1.00 52.99 159 ALA B CA 1
ATOM 1535 C C . ALA B 1 84 ? -70.748 -59.106 1.453 1.00 46.11 159 ALA B C 1
ATOM 1536 O O . ALA B 1 84 ? -70.078 -60.101 1.821 1.00 51.19 159 ALA B O 1
ATOM 1538 N N . SER B 1 85 ? -72.070 -59.150 1.327 1.00 46.11 160 SER B N 1
ATOM 1539 C CA . SER B 1 85 ? -72.840 -60.393 1.707 1.00 52.12 160 SER B CA 1
ATOM 1540 C C . SER B 1 85 ? -72.757 -61.537 0.662 1.00 47.50 160 SER B C 1
ATOM 1541 O O . SER B 1 85 ? -73.018 -62.725 0.965 1.00 48.33 160 SER B O 1
ATOM 1544 N N . THR B 1 86 ? -72.370 -61.122 -0.544 1.00 40.22 161 THR B N 1
ATOM 1545 C CA . THR B 1 86 ? -72.163 -61.962 -1.713 1.00 42.34 161 THR B CA 1
ATOM 1546 C C . THR B 1 86 ? -70.663 -62.319 -1.888 1.00 38.27 161 THR B C 1
ATOM 1547 O O . THR B 1 86 ? -69.800 -61.461 -1.955 1.00 30.93 161 THR B O 1
ATOM 1551 N N . ILE B 1 87 ? -70.369 -63.606 -1.949 1.00 33.82 162 ILE B N 1
ATOM 1552 C CA . ILE B 1 87 ? -69.017 -64.102 -2.089 1.00 32.45 162 ILE B CA 1
ATOM 1553 C C . ILE B 1 87 ? -68.827 -64.721 -3.451 1.00 31.32 162 ILE B C 1
ATOM 1554 O O . ILE B 1 87 ? -69.670 -65.486 -3.924 1.00 30.25 162 ILE B O 1
ATOM 1559 N N . THR B 1 88 ? -67.716 -64.391 -4.090 1.00 27.84 163 THR B N 1
ATOM 1560 C CA . THR B 1 88 ? -67.352 -65.025 -5.326 1.00 26.20 163 THR B CA 1
ATOM 1561 C C . THR B 1 88 ? -66.189 -65.960 -5.134 1.00 23.44 163 THR B C 1
ATOM 1562 O O . THR B 1 88 ? -65.181 -65.589 -4.560 1.00 25.08 163 THR B O 1
ATOM 1566 N N . HIS B 1 89 ? -66.295 -67.175 -5.644 1.00 23.30 164 HIS B N 1
ATOM 1567 C CA . HIS B 1 89 ? -65.237 -68.120 -5.549 1.00 22.34 164 HIS B CA 1
ATOM 1568 C C . HIS B 1 89 ? -65.077 -68.573 -6.966 1.00 23.56 164 HIS B C 1
ATOM 1569 O O . HIS B 1 89 ? -66.022 -69.115 -7.546 1.00 26.32 164 HIS B O 1
ATOM 1576 N N . GLY B 1 90 ? -63.889 -68.401 -7.529 1.00 23.23 165 GLY B N 1
ATOM 1577 C CA . GLY B 1 90 ? -63.650 -68.826 -8.916 1.00 23.41 165 GLY B CA 1
ATOM 1578 C C . GLY B 1 90 ? -62.270 -69.364 -9.268 1.00 22.61 165 GLY B C 1
ATOM 1579 O O . GLY B 1 90 ? -61.239 -69.102 -8.622 1.00 20.60 165 GLY B O 1
ATOM 1580 N N . LEU B 1 91 ? -62.260 -70.084 -10.359 1.00 23.29 166 LEU B N 1
ATOM 1581 C CA . LEU B 1 91 ? -61.046 -70.566 -11.003 1.00 24.56 166 LEU B CA 1
ATOM 1582 C C . LEU B 1 91 ? -60.839 -69.776 -12.297 1.00 26.65 166 LEU B C 1
ATOM 1583 O O . LEU B 1 91 ? -61.776 -69.682 -13.093 1.00 29.85 166 LEU B O 1
ATOM 1588 N N . TYR B 1 92 ? -59.628 -69.228 -12.497 1.00 26.86 167 TYR B N 1
ATOM 1589 C CA . TYR B 1 92 ? -59.307 -68.300 -13.597 1.00 23.71 167 TYR B CA 1
ATOM 1590 C C . TYR B 1 92 ? -58.026 -68.814 -14.281 1.00 26.75 167 TYR B C 1
ATOM 1591 O O . TYR B 1 92 ? -57.153 -69.375 -13.610 1.00 26.68 167 TYR B O 1
ATOM 1600 N N . LYS B 1 93 ? -57.970 -68.695 -15.610 1.00 23.73 168 LYS B N 1
ATOM 1601 C CA . LYS B 1 93 ? -56.794 -68.973 -16.390 1.00 25.60 168 LYS B CA 1
ATOM 1602 C C . LYS B 1 93 ? -55.967 -67.704 -16.622 1.00 26.93 168 LYS B C 1
ATOM 1603 O O . LYS B 1 93 ? -56.500 -66.615 -16.881 1.00 27.36 168 LYS B O 1
ATOM 1609 N N . ARG B 1 94 ? -54.672 -67.849 -16.488 1.00 31.22 169 ARG B N 1
ATOM 1610 C CA . ARG B 1 94 ? -53.696 -66.885 -17.002 1.00 33.32 169 ARG B CA 1
ATOM 1611 C C . ARG B 1 94 ? -52.963 -67.486 -18.149 1.00 32.65 169 ARG B C 1
ATOM 1612 O O . ARG B 1 94 ? -52.405 -68.571 -18.040 1.00 36.46 169 ARG B O 1
ATOM 1620 N N . THR B 1 95 ? -52.965 -66.782 -19.242 1.00 32.75 170 THR B N 1
ATOM 1621 C CA . THR B 1 95 ? -52.116 -67.144 -20.358 1.00 35.42 170 THR B CA 1
ATOM 1622 C C . THR B 1 95 ? -51.270 -65.900 -20.645 1.00 35.36 170 THR B C 1
ATOM 1623 O O . THR B 1 95 ? -51.728 -64.757 -20.463 1.00 37.23 170 THR B O 1
ATOM 1627 N N . PRO B 1 96 ? -50.027 -66.110 -21.030 1.00 35.64 171 PRO B N 1
ATOM 1628 C CA . PRO B 1 96 ? -49.197 -65.000 -21.516 1.00 36.37 171 PRO B CA 1
ATOM 1629 C C . PRO B 1 96 ? -49.678 -64.431 -22.847 1.00 32.27 171 PRO B C 1
ATOM 1630 O O . PRO B 1 96 ? -49.252 -63.424 -23.239 1.00 34.98 171 PRO B O 1
ATOM 1634 N N . ARG B 1 97 ? -50.602 -65.070 -23.522 1.00 36.89 172 ARG B N 1
ATOM 1635 C CA . ARG B 1 97 ? -51.145 -64.515 -24.750 1.00 37.53 172 ARG B CA 1
ATOM 1636 C C . ARG B 1 97 ? -52.135 -63.370 -24.573 1.00 35.20 172 ARG B C 1
ATOM 1637 O O . ARG B 1 97 ? -52.515 -62.805 -25.588 1.00 33.83 172 ARG B O 1
ATOM 1645 N N . TYR B 1 98 ? -52.561 -63.046 -23.337 1.00 30.19 173 TYR B N 1
ATOM 1646 C CA . TYR B 1 98 ? -53.599 -62.041 -23.130 1.00 30.87 173 TYR B CA 1
ATOM 1647 C C . TYR B 1 98 ? -53.430 -61.379 -21.762 1.00 29.66 173 TYR B C 1
ATOM 1648 O O . TYR B 1 98 ? -53.175 -62.065 -20.807 1.00 31.49 173 TYR B O 1
ATOM 1657 N N . PRO B 1 99 ? -53.522 -60.044 -21.683 1.00 28.71 174 PRO B N 1
ATOM 1658 C CA . PRO B 1 99 ? -53.031 -59.421 -20.422 1.00 32.09 174 PRO B CA 1
ATOM 1659 C C . PRO B 1 99 ? -54.014 -59.364 -19.248 1.00 31.97 174 PRO B C 1
ATOM 1660 O O . PRO B 1 99 ? -53.726 -58.705 -18.236 1.00 32.14 174 PRO B O 1
ATOM 1664 N N . GLU B 1 100 ? -55.130 -60.073 -19.326 1.00 35.04 175 GLU B N 1
ATOM 1665 C CA . GLU B 1 100 ? -55.898 -60.332 -18.084 1.00 37.41 175 GLU B CA 1
ATOM 1666 C C . GLU B 1 100 ? -56.417 -61.740 -17.911 1.00 31.24 175 GLU B C 1
ATOM 1667 O O . GLU B 1 100 ? -56.557 -62.515 -18.860 1.00 32.04 175 GLU B O 1
ATOM 1673 N N . GLU B 1 101 ? -56.741 -62.041 -16.678 1.00 29.75 176 GLU B N 1
ATOM 1674 C CA . GLU B 1 101 ? -57.307 -63.345 -16.316 1.00 31.76 176 GLU B CA 1
ATOM 1675 C C . GLU B 1 101 ? -58.609 -63.667 -17.086 1.00 31.10 176 GLU B C 1
ATOM 1676 O O . GLU B 1 101 ? -59.394 -62.759 -17.389 1.00 30.09 176 GLU B O 1
ATOM 1682 N N . LEU B 1 102 ? -58.793 -64.947 -17.435 1.00 31.20 177 LEU B N 1
ATOM 1683 C CA . LEU B 1 102 ? -60.034 -65.441 -18.108 1.00 35.01 177 LEU B CA 1
ATOM 1684 C C . LEU B 1 102 ? -60.818 -66.321 -17.127 1.00 29.23 177 LEU B C 1
ATOM 1685 O O . LEU B 1 102 ? -60.299 -67.295 -16.645 1.00 29.89 177 LEU B O 1
ATOM 1690 N N . GLU B 1 103 ? -62.046 -65.971 -16.829 1.00 29.47 178 GLU B N 1
ATOM 1691 C CA . GLU B 1 103 ? -62.860 -66.753 -15.892 1.00 33.32 178 GLU B CA 1
ATOM 1692 C C . GLU B 1 103 ? -63.169 -68.147 -16.468 1.00 28.37 178 GLU B C 1
ATOM 1693 O O . GLU B 1 103 ? -63.406 -68.273 -17.634 1.00 24.17 178 GLU B O 1
ATOM 1699 N N . LEU B 1 104 ? -63.049 -69.191 -15.649 1.00 22.65 179 LEU B N 1
ATOM 1700 C CA . LEU B 1 104 ? -63.335 -70.553 -16.105 1.00 25.62 179 LEU B CA 1
ATOM 1701 C C . LEU B 1 104 ? -64.581 -71.150 -15.416 1.00 22.46 179 LEU B C 1
ATOM 1702 O O . LEU B 1 104 ? -65.457 -71.675 -16.068 1.00 25.46 179 LEU B O 1
ATOM 1707 N N . LEU B 1 105 ? -64.581 -71.147 -14.104 1.00 21.17 180 LEU B N 1
ATOM 1708 C CA . LEU B 1 105 ? -65.636 -71.748 -13.317 1.00 22.31 180 LEU B CA 1
ATOM 1709 C C . LEU B 1 105 ? -65.835 -70.836 -12.146 1.00 22.36 180 LEU B C 1
ATOM 1710 O O . LEU B 1 105 ? -64.883 -70.512 -11.545 1.00 20.49 180 LEU B O 1
ATOM 1715 N N . VAL B 1 106 ? -67.052 -70.371 -11.877 1.00 23.47 181 VAL B N 1
ATOM 1716 C CA . VAL B 1 106 ? -67.275 -69.380 -10.857 1.00 23.74 181 VAL B CA 1
ATOM 1717 C C . VAL B 1 106 ? -68.559 -69.655 -10.061 1.00 24.19 181 VAL B C 1
ATOM 1718 O O . VAL B 1 106 ? -69.564 -70.080 -10.604 1.00 26.82 181 VAL B O 1
ATOM 1722 N N . SER B 1 107 ? -68.546 -69.332 -8.781 1.00 25.07 182 SER B N 1
ATOM 1723 C CA . SER B 1 107 ? -69.748 -69.435 -7.954 1.00 25.86 182 SER B CA 1
ATOM 1724 C C . SER B 1 107 ? -69.976 -68.191 -7.148 1.00 26.28 182 SER B C 1
ATOM 1725 O O . SER B 1 107 ? -69.045 -67.578 -6.616 1.00 20.87 182 SER B O 1
ATOM 1728 N N . GLN B 1 108 ? -71.245 -67.872 -6.988 1.00 28.83 183 GLN B N 1
ATOM 1729 C CA . GLN B 1 108 ? -71.660 -66.757 -6.190 1.00 31.34 183 GLN B CA 1
ATOM 1730 C C . GLN B 1 108 ? -72.516 -67.334 -5.131 1.00 30.20 183 GLN B C 1
ATOM 1731 O O . GLN B 1 108 ? -73.362 -68.203 -5.418 1.00 30.09 183 GLN B O 1
ATOM 1737 N N . GLN B 1 109 ? -72.349 -66.835 -3.924 1.00 30.94 184 GLN B N 1
ATOM 1738 C CA . GLN B 1 109 ? -72.901 -67.464 -2.764 1.00 36.56 184 GLN B CA 1
ATOM 1739 C C . GLN B 1 109 ? -73.231 -66.375 -1.751 1.00 36.18 184 GLN B C 1
ATOM 1740 O O . GLN B 1 109 ? -72.472 -65.454 -1.599 1.00 33.31 184 GLN B O 1
ATOM 1746 N N . SER B 1 110 ? -74.318 -66.495 -1.008 1.00 34.96 185 SER B N 1
ATOM 1747 C CA . SER B 1 110 ? -74.555 -65.536 0.053 1.00 36.29 185 SER B CA 1
ATOM 1748 C C . SER B 1 110 ? -74.819 -66.284 1.359 1.00 37.23 185 SER B C 1
ATOM 1749 O O . SER B 1 110 ? -75.922 -66.318 1.841 1.00 38.68 185 SER B O 1
ATOM 1752 N N . PRO B 1 111 ? -73.780 -66.874 1.946 1.00 42.29 186 PRO B N 1
ATOM 1753 C CA . PRO B 1 111 ? -73.968 -67.719 3.125 1.00 46.72 186 PRO B CA 1
ATOM 1754 C C . PRO B 1 111 ? -74.377 -66.965 4.414 1.00 44.89 186 PRO B C 1
ATOM 1755 O O . PRO B 1 111 ? -75.064 -67.535 5.286 1.00 43.50 186 PRO B O 1
ATOM 1759 N N . CYS B 1 112 ? -74.049 -65.679 4.507 1.00 52.45 187 CYS B N 1
ATOM 1760 C CA . CYS B 1 112 ? -74.298 -64.972 5.765 1.00 56.12 187 CYS B CA 1
ATOM 1761 C C . CYS B 1 112 ? -75.771 -64.833 6.075 1.00 55.50 187 CYS B C 1
ATOM 1762 O O . CYS B 1 112 ? -76.090 -64.403 7.161 1.00 62.11 187 CYS B O 1
ATOM 1765 N N . GLY B 1 113 ? -76.637 -65.215 5.131 1.00 57.43 188 GLY B N 1
ATOM 1766 C CA . GLY B 1 113 ? -78.070 -65.389 5.352 1.00 56.58 188 GLY B CA 1
ATOM 1767 C C . GLY B 1 113 ? -78.452 -66.799 5.780 1.00 56.13 188 GLY B C 1
ATOM 1768 O O . GLY B 1 113 ? -78.101 -67.245 6.869 1.00 55.10 188 GLY B O 1
ATOM 1769 N N . ARG B 1 120 ? -74.838 -66.293 16.078 1.00 58.07 195 ARG B N 1
ATOM 1770 C CA . ARG B 1 120 ? -74.786 -65.736 14.707 1.00 66.17 195 ARG B CA 1
ATOM 1771 C C . ARG B 1 120 ? -73.5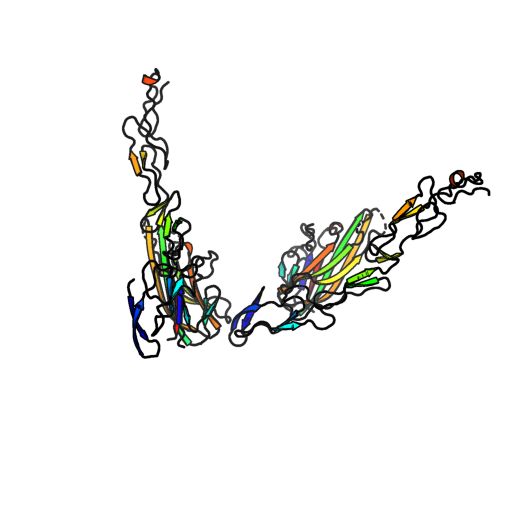66 -66.144 13.851 1.00 62.28 195 ARG B C 1
ATOM 1772 O O . ARG B 1 120 ? -73.375 -65.605 12.755 1.00 58.66 195 ARG B O 1
ATOM 1780 N N . VAL B 1 121 ? -72.756 -67.068 14.374 1.00 55.00 196 VAL B N 1
ATOM 1781 C CA . VAL B 1 121 ? -71.800 -67.863 13.621 1.00 48.87 196 VAL B CA 1
ATOM 1782 C C . VAL B 1 121 ? -72.467 -68.620 12.473 1.00 47.10 196 VAL B C 1
ATOM 1783 O O . VAL B 1 121 ? -73.540 -69.156 12.671 1.00 45.92 196 VAL B O 1
ATOM 1787 N N . TRP B 1 122 ? -71.827 -68.618 11.282 1.00 42.24 197 TRP B N 1
ATOM 1788 C CA . TRP B 1 122 ? -72.197 -69.470 10.130 1.00 36.59 197 TRP B CA 1
ATOM 1789 C C . TRP B 1 122 ? -70.965 -70.029 9.379 1.00 34.48 197 TRP B C 1
ATOM 1790 O O . TRP B 1 122 ? -69.867 -69.467 9.415 1.00 28.39 197 TRP B O 1
ATOM 1801 N N . TRP B 1 123 ? -71.205 -71.134 8.671 1.00 31.43 198 TRP B N 1
ATOM 1802 C CA . TRP B 1 123 ? -70.241 -71.807 7.857 1.00 26.89 198 TRP B CA 1
ATOM 1803 C C . TRP B 1 123 ? -70.918 -72.239 6.587 1.00 27.23 198 TRP B C 1
ATOM 1804 O O . TRP B 1 123 ? -72.094 -72.540 6.571 1.00 25.59 198 TRP B O 1
ATOM 1815 N N . ASP B 1 124 ? -70.142 -72.277 5.515 1.00 29.56 199 ASP B N 1
ATOM 1816 C CA . ASP B 1 124 ? -70.572 -72.759 4.249 1.00 30.81 199 ASP B CA 1
ATOM 1817 C C . ASP B 1 124 ? -69.321 -73.109 3.475 1.00 28.04 199 ASP B C 1
ATOM 1818 O O . ASP B 1 124 ? -68.290 -72.468 3.620 1.00 27.85 199 ASP B O 1
ATOM 1823 N N . SER B 1 125 ? -69.412 -74.131 2.646 1.00 27.85 200 SER B N 1
ATOM 1824 C CA . SER B 1 125 ? -68.302 -74.550 1.824 1.00 27.66 200 SER B CA 1
ATOM 1825 C C . SER B 1 125 ? -68.715 -74.357 0.361 1.00 29.22 200 SER B C 1
ATOM 1826 O O . SER B 1 125 ? -69.882 -74.508 0.033 1.00 27.11 200 SER B O 1
ATOM 1829 N N . SER B 1 126 ? -67.775 -73.990 -0.506 1.00 25.55 201 SER B N 1
ATOM 1830 C CA . SER B 1 126 ? -68.056 -73.835 -1.925 1.00 23.38 201 SER B CA 1
ATOM 1831 C C . SER B 1 126 ? -67.087 -74.728 -2.653 1.00 22.64 201 SER B C 1
ATOM 1832 O O . SER B 1 126 ? -65.880 -74.668 -2.401 1.00 20.53 201 SER B O 1
ATOM 1835 N N . PHE B 1 127 ? -67.621 -75.563 -3.538 1.00 21.17 202 PHE B N 1
ATOM 1836 C CA . PHE B 1 127 ? -66.830 -76.469 -4.358 1.00 21.83 202 PHE B CA 1
ATOM 1837 C C . PHE B 1 127 ? -67.050 -76.192 -5.856 1.00 23.65 202 PHE B C 1
ATOM 1838 O O . PHE B 1 127 ? -68.179 -76.061 -6.307 1.00 22.61 202 PHE B O 1
ATOM 1846 N N . LEU B 1 128 ? -65.980 -76.242 -6.638 1.00 23.67 203 LEU B N 1
ATOM 1847 C CA . LEU B 1 128 ? -66.079 -76.122 -8.061 1.00 25.45 203 LEU B CA 1
ATOM 1848 C C . LEU B 1 128 ? -65.210 -77.160 -8.698 1.00 24.56 203 LEU B C 1
ATOM 1849 O O . LEU B 1 128 ? -64.103 -77.365 -8.254 1.00 27.37 203 LEU B O 1
ATOM 1854 N N . GLY B 1 129 ? -65.685 -77.687 -9.825 1.00 25.39 204 GLY B N 1
ATOM 1855 C CA . GLY B 1 129 ? -64.990 -78.621 -10.664 1.00 23.14 204 GLY B CA 1
ATOM 1856 C C . GLY B 1 129 ? -65.447 -78.486 -12.121 1.00 24.16 204 GLY B C 1
ATOM 1857 O O . GLY B 1 129 ? -66.579 -78.089 -12.409 1.00 25.92 204 GLY B O 1
ATOM 1858 N N . GLY B 1 130 ? -64.542 -78.772 -13.054 1.00 23.90 205 GLY B N 1
ATOM 1859 C CA . GLY B 1 130 ? -64.857 -78.698 -14.459 1.00 21.75 205 GLY B CA 1
ATOM 1860 C C . GLY B 1 130 ? -63.631 -78.993 -15.265 1.00 22.84 205 GLY B C 1
ATOM 1861 O O . GLY B 1 130 ? -62.521 -78.821 -14.776 1.00 25.57 205 GLY B O 1
ATOM 1862 N N . VAL B 1 131 ? -63.826 -79.450 -16.498 1.00 22.80 206 VAL B N 1
ATOM 1863 C CA . VAL B 1 131 ? -62.749 -79.735 -17.435 1.00 21.22 206 VAL B CA 1
ATOM 1864 C C . VAL B 1 131 ? -62.516 -78.565 -18.388 1.00 23.51 206 VAL B C 1
ATOM 1865 O O . VAL B 1 131 ? -63.452 -78.070 -19.058 1.00 24.66 206 VAL B O 1
ATOM 1869 N N . VAL B 1 132 ? -61.256 -78.151 -18.482 1.00 25.11 207 VAL B N 1
ATOM 1870 C CA . VAL B 1 132 ? -60.847 -77.007 -19.330 1.00 26.69 207 VAL B CA 1
ATOM 1871 C C . VAL B 1 132 ? -59.597 -77.396 -20.141 1.00 25.46 207 VAL B C 1
ATOM 1872 O O . VAL B 1 132 ? -58.871 -78.326 -19.801 1.00 25.13 207 VAL B O 1
ATOM 1876 N N . HIS B 1 133 ? -59.399 -76.714 -21.255 1.00 28.19 208 HIS B N 1
ATOM 1877 C CA . HIS B 1 133 ? -58.254 -76.961 -22.103 1.00 30.40 208 HIS B CA 1
ATOM 1878 C C . HIS B 1 133 ? -57.147 -76.055 -21.665 1.00 27.15 208 HIS B C 1
ATOM 1879 O O . HIS B 1 133 ? -57.383 -74.925 -21.429 1.00 25.95 208 HIS B O 1
ATOM 1886 N N . LEU B 1 134 ? -55.940 -76.563 -21.505 1.00 28.07 209 LEU B N 1
ATOM 1887 C CA . LEU B 1 134 ? -54.843 -75.737 -21.018 1.00 27.97 209 LEU B CA 1
ATOM 1888 C C . LEU B 1 134 ? -53.646 -76.047 -21.846 1.00 27.78 209 LEU B C 1
ATOM 1889 O O . LEU B 1 134 ? -53.269 -77.219 -21.974 1.00 28.56 209 LEU B O 1
ATOM 1894 N N . GLU B 1 135 ? -53.029 -75.014 -22.387 1.00 29.14 210 GLU B N 1
ATOM 1895 C CA . GLU B 1 135 ? -51.737 -75.193 -23.088 1.00 30.73 210 GLU B CA 1
ATOM 1896 C C . GLU B 1 135 ? -50.565 -75.212 -22.145 1.00 30.01 210 GLU B C 1
ATOM 1897 O O . GLU B 1 135 ? -50.642 -74.697 -20.995 1.00 31.05 210 GLU B O 1
ATOM 1903 N N . ALA B 1 136 ? -49.464 -75.754 -22.652 1.00 29.17 211 ALA B N 1
ATOM 1904 C CA . ALA B 1 136 ? -48.149 -75.623 -22.005 1.00 33.01 211 ALA B CA 1
ATOM 1905 C C . ALA B 1 136 ? -47.891 -74.147 -21.767 1.00 31.12 211 ALA B C 1
ATOM 1906 O O . ALA B 1 136 ? -48.042 -73.333 -22.672 1.00 31.05 211 ALA B O 1
ATOM 1908 N N . GLY B 1 137 ? -47.556 -73.814 -20.532 1.00 31.25 212 GLY B N 1
ATOM 1909 C CA . GLY B 1 137 ? -47.258 -72.449 -20.173 1.00 34.52 212 GLY B CA 1
ATOM 1910 C C . GLY B 1 137 ? -48.426 -71.702 -19.558 1.00 34.96 212 GLY B C 1
ATOM 1911 O O . GLY B 1 137 ? -48.226 -70.652 -18.973 1.00 29.65 212 GLY B O 1
ATOM 1912 N N . GLU B 1 138 ? -49.648 -72.210 -19.692 1.00 34.16 213 GLU B N 1
ATOM 1913 C CA . GLU B 1 138 ? -50.764 -71.485 -19.061 1.00 32.52 213 GLU B CA 1
ATOM 1914 C C . GLU B 1 138 ? -50.867 -71.906 -17.596 1.00 30.55 213 GLU B C 1
ATOM 1915 O O . GLU B 1 138 ? -50.225 -72.857 -17.176 1.00 28.16 213 GLU B O 1
ATOM 1921 N N . GLU B 1 139 ? -51.661 -71.164 -16.840 1.00 27.03 214 GLU B N 1
ATOM 1922 C CA . GLU B 1 139 ? -51.730 -71.303 -15.423 1.00 28.71 214 GLU B CA 1
ATOM 1923 C C . GLU B 1 139 ? -53.207 -71.216 -15.015 1.00 28.90 214 GLU B C 1
ATOM 1924 O O . GLU B 1 139 ? -53.994 -70.517 -15.690 1.00 26.02 214 GLU B O 1
ATOM 1930 N N . VAL B 1 140 ? -53.511 -71.773 -13.839 1.00 24.34 215 VAL B N 1
ATOM 1931 C CA . VAL B 1 140 ? -54.832 -71.657 -13.245 1.00 23.54 215 VAL B CA 1
ATOM 1932 C C . VAL B 1 140 ? -54.668 -71.165 -11.857 1.00 22.91 215 VAL B C 1
ATOM 1933 O O . VAL B 1 140 ? -53.753 -71.603 -11.156 1.00 21.67 215 VAL B O 1
ATOM 1937 N N . VAL B 1 141 ? -55.513 -70.197 -11.470 1.00 22.97 216 VAL B N 1
ATOM 1938 C CA . VAL B 1 141 ? -55.536 -69.710 -10.108 1.00 23.51 216 VAL B CA 1
ATOM 1939 C C . VAL B 1 141 ? -56.946 -69.725 -9.495 1.00 25.45 216 VAL B C 1
ATOM 1940 O O . VAL B 1 141 ? -57.916 -69.768 -10.240 1.00 27.43 216 VAL B O 1
ATOM 1944 N N . VAL B 1 142 ? -57.004 -69.608 -8.148 1.00 22.97 217 VAL B N 1
ATOM 1945 C CA . VAL B 1 142 ? -58.195 -69.469 -7.365 1.00 21.80 217 VAL B CA 1
ATOM 1946 C C . VAL B 1 142 ? -58.274 -68.091 -6.747 1.00 21.70 217 VAL B C 1
ATOM 1947 O O . VAL B 1 142 ? -57.300 -67.637 -6.182 1.00 22.06 217 VAL B O 1
ATOM 1951 N N . ARG B 1 143 ? -59.426 -67.436 -6.819 1.00 25.10 218 ARG B N 1
ATOM 1952 C CA . ARG B 1 143 ? -59.673 -66.153 -6.116 1.00 28.85 218 ARG B CA 1
ATOM 1953 C C . ARG B 1 143 ? -60.950 -66.200 -5.363 1.00 26.06 218 ARG B C 1
ATOM 1954 O O . ARG B 1 143 ? -61.906 -66.747 -5.861 1.00 23.70 218 ARG B O 1
ATOM 1962 N N . VAL B 1 144 ? -60.977 -65.582 -4.176 1.00 26.41 219 VAL B N 1
ATOM 1963 C CA . VAL B 1 144 ? -62.205 -65.286 -3.499 1.00 25.98 219 VAL B CA 1
ATOM 1964 C C . VAL B 1 144 ? -62.316 -63.882 -2.997 1.00 27.54 219 VAL B C 1
ATOM 1965 O O . VAL B 1 144 ? -61.384 -63.317 -2.440 1.00 29.43 219 VAL B O 1
ATOM 1969 N N . LEU B 1 145 ? -63.473 -63.328 -3.273 1.00 27.96 220 LEU B N 1
ATOM 1970 C CA . LEU B 1 145 ? -63.844 -61.951 -2.921 1.00 31.95 220 LEU B CA 1
ATOM 1971 C C . LEU B 1 145 ? -65.136 -62.033 -2.097 1.00 31.79 220 LEU B C 1
ATOM 1972 O O . LEU B 1 145 ? -66.154 -62.400 -2.638 1.00 30.30 220 LEU B O 1
ATOM 1977 N N . ASP B 1 146 ? -65.138 -61.737 -0.810 1.00 33.77 221 ASP B N 1
ATOM 1978 C CA . ASP B 1 146 ? -64.039 -61.189 -0.088 1.00 33.00 221 ASP B CA 1
ATOM 1979 C C . ASP B 1 146 ? -63.366 -62.357 0.616 1.00 31.89 221 ASP B C 1
ATOM 1980 O O . ASP B 1 146 ? -63.970 -63.128 1.385 1.00 32.29 221 ASP B O 1
ATOM 1985 N N . GLU B 1 147 ? -62.092 -62.443 0.320 1.00 29.61 222 GLU B N 1
ATOM 1986 C CA . GLU B 1 147 ? -61.133 -63.362 0.908 1.00 31.13 222 GLU B CA 1
ATOM 1987 C C . GLU B 1 147 ? -61.147 -63.479 2.430 1.00 30.43 222 GLU B C 1
ATOM 1988 O O . GLU B 1 147 ? -60.746 -64.500 2.952 1.00 28.55 222 GLU B O 1
ATOM 1994 N N . ARG B 1 148 ? -61.480 -62.408 3.136 1.00 31.57 223 ARG B N 1
ATOM 1995 C CA . ARG B 1 148 ? -61.494 -62.425 4.619 1.00 34.86 223 ARG B CA 1
ATOM 1996 C C . ARG B 1 148 ? -62.465 -63.493 5.175 1.00 31.30 223 ARG B C 1
ATOM 1997 O O . ARG B 1 148 ? -62.329 -63.930 6.272 1.00 30.06 223 ARG B O 1
ATOM 2005 N N . LEU B 1 149 ? -63.433 -63.914 4.388 1.00 30.11 224 LEU B N 1
ATOM 2006 C CA . LEU B 1 149 ? -64.353 -64.949 4.825 1.00 31.08 224 LEU B CA 1
ATOM 2007 C C . LEU B 1 149 ? -63.807 -66.400 4.694 1.00 29.86 224 LEU B C 1
ATOM 2008 O O . LEU B 1 149 ? -64.454 -67.343 5.157 1.00 27.86 224 LEU B O 1
ATOM 2013 N N . VAL B 1 150 ? -62.640 -66.580 4.080 1.00 25.80 225 VAL B N 1
ATOM 2014 C CA . VAL B 1 150 ? -62.050 -67.909 4.002 1.00 27.44 225 VAL B CA 1
ATOM 2015 C C . VAL B 1 150 ? -61.465 -68.243 5.379 1.00 29.63 225 VAL B C 1
ATOM 2016 O O . VAL B 1 150 ? -60.800 -67.417 5.999 1.00 27.05 225 VAL B O 1
ATOM 2020 N N . ARG B 1 151 ? -61.794 -69.427 5.887 1.00 30.84 226 ARG B N 1
ATOM 2021 C CA . ARG B 1 151 ? -61.298 -69.878 7.200 1.00 30.87 226 ARG B CA 1
ATOM 2022 C C . ARG B 1 151 ? -60.429 -71.100 7.140 1.00 29.54 226 ARG B C 1
ATOM 2023 O O . ARG B 1 151 ? -60.879 -72.204 6.875 1.00 32.74 226 ARG B O 1
ATOM 2031 N N . LEU B 1 152 ? -59.148 -70.879 7.339 1.00 32.75 227 LEU B N 1
ATOM 2032 C CA . LEU B 1 152 ? -58.153 -71.911 7.273 1.00 32.97 227 LEU B CA 1
ATOM 2033 C C . LEU B 1 152 ? -58.213 -72.656 8.596 1.00 34.63 227 LEU B C 1
ATOM 2034 O O . LEU B 1 152 ? -58.589 -72.053 9.599 1.00 37.72 227 LEU B O 1
ATOM 2039 N N . ARG B 1 153 ? -58.020 -73.978 8.561 1.00 34.90 228 ARG B N 1
ATOM 2040 C CA A ARG B 1 153 ? -57.898 -74.794 9.776 0.50 36.06 228 ARG B CA 1
ATOM 2041 C CA B ARG B 1 153 ? -57.859 -74.779 9.763 0.50 35.01 228 ARG B CA 1
ATOM 2042 C C . ARG B 1 153 ? -56.710 -75.755 9.639 1.00 31.93 228 ARG B C 1
ATOM 2043 O O . ARG B 1 153 ? -55.855 -75.832 10.540 1.00 33.39 228 ARG B O 1
ATOM 2058 N N . ASP B 1 154 ? -56.665 -76.509 8.551 1.00 28.38 229 ASP B N 1
ATOM 2059 C CA . ASP B 1 154 ? -55.676 -77.580 8.501 1.00 31.47 229 ASP B CA 1
ATOM 2060 C C . ASP B 1 154 ? -55.285 -78.130 7.146 1.00 29.21 229 ASP B C 1
ATOM 2061 O O . ASP B 1 154 ? -54.699 -79.220 7.111 1.00 26.71 229 ASP B O 1
ATOM 2066 N N . GLY B 1 155 ? -55.612 -77.436 6.044 1.00 28.56 230 GLY B N 1
ATOM 2067 C CA . GLY B 1 155 ? -55.264 -77.954 4.705 1.00 27.58 230 GLY B CA 1
ATOM 2068 C C . GLY B 1 155 ? -56.298 -78.921 4.094 1.00 26.74 230 GLY B C 1
ATOM 2069 O O . GLY B 1 155 ? -56.186 -79.334 2.909 1.00 25.26 230 GLY B O 1
ATOM 2070 N N . THR B 1 156 ? -57.319 -79.270 4.857 1.00 23.91 231 THR B N 1
ATOM 2071 C CA . THR B 1 156 ? -58.387 -80.131 4.337 1.00 24.24 231 THR B CA 1
ATOM 2072 C C . THR B 1 156 ? -59.659 -79.431 3.964 1.00 22.83 231 THR B C 1
ATOM 2073 O O . THR B 1 156 ? -60.546 -80.041 3.388 1.00 20.28 231 THR B O 1
ATOM 2077 N N . ARG B 1 157 ? -59.804 -78.174 4.335 1.00 23.78 232 ARG B N 1
ATOM 2078 C CA . ARG B 1 157 ? -61.069 -77.497 4.075 1.00 23.97 232 ARG B CA 1
ATOM 2079 C C . ARG B 1 157 ? -61.071 -76.489 2.944 1.00 23.49 232 ARG B C 1
ATOM 2080 O O . ARG B 1 157 ? -62.137 -76.222 2.340 1.00 25.14 232 ARG B O 1
ATOM 2088 N N . SER B 1 158 ? -59.906 -75.959 2.634 1.00 22.04 233 SER B N 1
ATOM 2089 C CA . SER B 1 158 ? -59.722 -75.231 1.376 1.00 22.73 233 SER B CA 1
ATOM 2090 C C . SER B 1 158 ? -58.593 -75.843 0.614 1.00 21.20 233 SER B C 1
ATOM 2091 O O . SER B 1 158 ? -57.558 -76.059 1.162 1.00 23.55 233 SER B O 1
ATOM 2094 N N . TYR B 1 159 ? -58.774 -76.121 -0.657 1.00 20.96 234 TYR B N 1
ATOM 2095 C CA . TYR B 1 159 ? -57.706 -76.685 -1.433 1.00 20.99 234 TYR B CA 1
ATOM 2096 C C . TYR B 1 159 ? -57.974 -76.419 -2.937 1.00 22.24 234 TYR B C 1
ATOM 2097 O O . TYR B 1 159 ? -59.032 -75.842 -3.291 1.00 21.61 234 TYR B O 1
ATOM 2106 N N . PHE B 1 160 ? -57.049 -76.864 -3.798 1.00 20.68 235 PHE B N 1
ATOM 2107 C CA . PHE B 1 160 ? -57.065 -76.565 -5.211 1.00 22.35 235 PHE B CA 1
ATOM 2108 C C . PHE B 1 160 ? -56.248 -77.653 -5.905 1.00 23.09 235 PHE B C 1
ATOM 2109 O O . PHE B 1 160 ? -55.114 -77.843 -5.542 1.00 22.07 235 PHE B O 1
ATOM 2117 N N . GLY B 1 161 ? -56.790 -78.296 -6.947 1.00 23.71 236 GLY B N 1
ATOM 2118 C CA . GLY B 1 161 ? -56.139 -79.434 -7.603 1.00 23.53 236 GLY B CA 1
ATOM 2119 C C . GLY B 1 161 ? -56.537 -79.611 -9.060 1.00 24.50 236 GLY B C 1
ATOM 2120 O O . GLY B 1 161 ? -57.376 -78.862 -9.607 1.00 23.60 236 GLY B O 1
ATOM 2121 N N . ALA B 1 162 ? -55.902 -80.581 -9.713 1.00 23.79 237 ALA B N 1
ATOM 2122 C CA . ALA B 1 162 ? -56.213 -80.876 -11.092 1.00 24.46 237 ALA B CA 1
ATOM 2123 C C . ALA B 1 162 ? -55.680 -82.233 -11.498 1.00 25.34 237 ALA B C 1
ATOM 2124 O O . ALA B 1 162 ? -54.790 -82.782 -10.824 1.00 23.04 237 ALA B O 1
ATOM 2126 N N . PHE B 1 163 ? -56.280 -82.815 -12.558 1.00 23.77 238 PHE B N 1
ATOM 2127 C CA . PHE B 1 163 ? -55.663 -83.934 -13.210 1.00 23.94 238 PHE B CA 1
ATOM 2128 C C . PHE B 1 163 ? -56.041 -83.995 -14.665 1.00 24.53 238 PHE B C 1
ATOM 2129 O O . PHE B 1 163 ? -57.131 -83.569 -15.060 1.00 24.93 238 PHE B O 1
ATOM 2137 N N . MET B 1 164 ? -55.118 -84.508 -15.479 1.00 25.27 239 MET B N 1
ATOM 2138 C CA . MET B 1 164 ? -55.361 -84.569 -16.894 1.00 25.55 239 MET B CA 1
ATOM 2139 C C . MET B 1 164 ? -56.386 -85.651 -17.082 1.00 25.29 239 MET B C 1
ATOM 2140 O O . MET B 1 164 ? -56.357 -86.625 -16.403 1.00 22.89 239 MET B O 1
ATOM 2145 N N . VAL B 1 165 ? -57.260 -85.454 -18.052 1.00 28.37 240 VAL B N 1
ATOM 2146 C CA . VAL B 1 165 ? -58.420 -86.322 -18.339 1.00 33.33 240 VAL B CA 1
ATOM 2147 C C . VAL B 1 165 ? -58.397 -86.785 -19.810 1.00 34.97 240 VAL B C 1
ATOM 2148 O O . VAL B 1 165 ? -57.658 -86.277 -20.685 1.00 31.56 240 VAL B O 1
ATOM 2153 N N . THR C 2 4 ? -29.496 -64.887 -3.692 1.00 49.86 33 THR C N 1
ATOM 2154 C CA . THR C 2 4 ? -29.243 -64.680 -5.163 1.00 55.37 33 THR C CA 1
ATOM 2155 C C . THR C 2 4 ? -30.420 -63.896 -5.780 1.00 55.15 33 THR C C 1
ATOM 2156 O O . THR C 2 4 ? -31.537 -64.398 -5.780 1.00 52.12 33 THR C O 1
ATOM 2160 N N . PRO C 2 5 ? -30.182 -62.650 -6.279 1.00 50.40 34 PRO C N 1
ATOM 2161 C CA . PRO C 2 5 ? -31.317 -61.885 -6.808 1.00 42.12 34 PRO C CA 1
ATOM 2162 C C . PRO C 2 5 ? -31.621 -62.344 -8.189 1.00 37.24 34 PRO C C 1
ATOM 2163 O O . PRO C 2 5 ? -30.810 -63.058 -8.840 1.00 35.09 34 PRO C O 1
ATOM 2167 N N . THR C 2 6 ? -32.796 -61.938 -8.623 1.00 34.96 35 THR C N 1
ATOM 2168 C CA . THR C 2 6 ? -33.433 -62.561 -9.739 1.00 36.55 35 THR C CA 1
ATOM 2169 C C . THR C 2 6 ? -34.036 -61.508 -10.636 1.00 37.89 35 THR C C 1
ATOM 2170 O O . THR C 2 6 ? -34.133 -60.349 -10.256 1.00 34.01 35 THR C O 1
ATOM 2174 N N . TYR C 2 7 ? -34.380 -61.920 -11.850 1.00 37.17 36 TYR C N 1
ATOM 2175 C CA . TYR C 2 7 ? -35.184 -61.093 -12.709 1.00 39.22 36 TYR C CA 1
ATOM 2176 C C . TYR C 2 7 ? -36.219 -61.946 -13.433 1.00 38.09 36 TYR C C 1
ATOM 2177 O O . TYR C 2 7 ? -35.945 -63.078 -13.772 1.00 38.10 36 TYR C O 1
ATOM 2186 N N . PRO C 2 8 ? -37.385 -61.373 -13.720 1.00 40.66 37 PRO C N 1
ATOM 2187 C CA . PRO C 2 8 ? -38.424 -62.098 -14.426 1.00 44.56 37 PRO C CA 1
ATOM 2188 C C . PRO C 2 8 ? -38.154 -62.287 -15.917 1.00 46.17 37 PRO C C 1
ATOM 2189 O O . PRO C 2 8 ? -37.756 -61.377 -16.589 1.00 49.67 37 PRO C O 1
ATOM 2193 N N . TRP C 2 9 ? -38.415 -63.477 -16.413 1.00 47.70 38 TRP C N 1
ATOM 2194 C CA . TRP C 2 9 ? -38.290 -63.779 -17.818 1.00 50.51 38 TRP C CA 1
ATOM 2195 C C . TRP C 2 9 ? -39.511 -64.657 -18.261 1.00 49.07 38 TRP C C 1
ATOM 2196 O O . TRP C 2 9 ? -40.475 -64.833 -17.511 1.00 50.11 38 TRP C O 1
ATOM 2207 N N . ARG C 2 10 ? -39.465 -65.168 -19.482 1.00 52.60 39 ARG C N 1
ATOM 2208 C CA . ARG C 2 10 ? -40.489 -66.009 -20.053 1.00 60.67 39 ARG C CA 1
ATOM 2209 C C . ARG C 2 10 ? -39.794 -67.073 -20.898 1.00 56.17 39 ARG C C 1
ATOM 2210 O O . ARG C 2 10 ? -38.992 -66.718 -21.732 1.00 56.53 39 ARG C O 1
ATOM 2218 N N . ASP C 2 11 ? -40.078 -68.361 -20.698 1.00 57.39 40 ASP C N 1
ATOM 2219 C CA . ASP C 2 11 ? -39.544 -69.392 -21.604 1.00 58.29 40 ASP C CA 1
ATOM 2220 C C . ASP C 2 11 ? -40.033 -69.149 -23.027 1.00 57.78 40 ASP C C 1
ATOM 2221 O O . ASP C 2 11 ? -41.184 -68.824 -23.260 1.00 58.01 40 ASP C O 1
ATOM 2226 N N . ALA C 2 12 ? -39.126 -69.274 -23.978 1.00 66.64 41 ALA C N 1
ATOM 2227 C CA . ALA C 2 12 ? -39.351 -68.732 -25.322 1.00 69.18 41 ALA C CA 1
ATOM 2228 C C . ALA C 2 12 ? -40.062 -69.759 -26.183 1.00 61.57 41 ALA C C 1
ATOM 2229 O O . ALA C 2 12 ? -40.726 -69.398 -27.149 1.00 55.45 41 ALA C O 1
ATOM 2231 N N . GLU C 2 13 ? -39.947 -71.034 -25.809 1.00 64.09 42 GLU C N 1
ATOM 2232 C CA . GLU C 2 13 ? -40.713 -72.082 -26.468 1.00 64.72 42 GLU C CA 1
ATOM 2233 C C . GLU C 2 13 ? -42.157 -72.067 -26.028 1.00 69.87 42 GLU C C 1
ATOM 2234 O O . GLU C 2 13 ? -43.050 -72.025 -26.866 1.00 72.79 42 GLU C O 1
ATOM 2240 N N . THR C 2 14 ? -42.377 -72.122 -24.712 1.00 68.90 43 THR C N 1
ATOM 2241 C CA . THR C 2 14 ? -43.731 -72.237 -24.160 1.00 62.13 43 THR C CA 1
ATOM 2242 C C . THR C 2 14 ? -44.428 -70.948 -23.720 1.00 56.62 43 THR C C 1
ATOM 2243 O O . THR C 2 14 ? -45.613 -70.783 -23.969 1.00 55.27 43 THR C O 1
ATOM 2247 N N . GLY C 2 15 ? -43.706 -70.064 -23.046 1.00 54.27 44 GLY C N 1
ATOM 2248 C CA . GLY C 2 15 ? -44.281 -68.870 -22.471 1.00 49.68 44 GLY C CA 1
ATOM 2249 C C . GLY C 2 15 ? -44.351 -68.957 -20.953 1.00 52.27 44 GLY C C 1
ATOM 2250 O O . GLY C 2 15 ? -44.635 -67.957 -20.333 1.00 50.77 44 GLY C O 1
ATOM 2251 N N . GLU C 2 16 ? -44.084 -70.104 -20.315 1.00 47.31 45 GLU C N 1
ATOM 2252 C CA . GLU C 2 16 ? -44.026 -70.097 -18.841 1.00 50.82 45 GLU C CA 1
ATOM 2253 C C . GLU C 2 16 ? -43.255 -68.877 -18.287 1.00 49.80 45 GLU C C 1
ATOM 2254 O O . GLU C 2 16 ? -42.170 -68.550 -18.780 1.00 49.06 45 GLU C O 1
ATOM 2260 N N . ARG C 2 17 ? -43.739 -68.281 -17.206 1.00 44.60 46 ARG C N 1
ATOM 2261 C CA . ARG C 2 17 ? -42.976 -67.264 -16.556 1.00 49.00 46 ARG C CA 1
ATOM 2262 C C . ARG C 2 17 ? -41.802 -67.975 -15.993 1.00 51.87 46 ARG C C 1
ATOM 2263 O O . ARG C 2 17 ? -41.915 -69.136 -15.590 1.00 53.51 46 ARG C O 1
ATOM 2271 N N . LEU C 2 18 ? -40.663 -67.291 -15.998 1.00 46.64 47 LEU C N 1
ATOM 2272 C CA . LEU C 2 18 ? -39.492 -67.820 -15.331 1.00 48.05 47 LEU C CA 1
ATOM 2273 C C . LEU C 2 18 ? -38.971 -66.814 -14.301 1.00 43.01 47 LEU C C 1
ATOM 2274 O O . LEU C 2 18 ? -39.314 -65.630 -14.325 1.00 35.73 47 LEU C O 1
ATOM 2279 N N . VAL C 2 19 ? -38.195 -67.318 -13.366 1.00 40.82 48 VAL C N 1
ATOM 2280 C CA . VAL C 2 19 ? -37.584 -66.487 -12.383 1.00 43.83 48 VAL C CA 1
ATOM 2281 C C . VAL C 2 19 ? -36.118 -66.821 -12.544 1.00 45.89 48 VAL C C 1
ATOM 2282 O O . VAL C 2 19 ? -35.685 -67.875 -12.114 1.00 37.51 48 VAL C O 1
ATOM 2286 N N . CYS C 2 20 ? -35.385 -65.933 -13.237 1.00 46.50 49 CYS C N 1
ATOM 2287 C CA . CYS C 2 20 ? -33.979 -66.129 -13.564 1.00 42.19 49 CYS C CA 1
ATOM 2288 C C . CYS C 2 20 ? -33.039 -65.522 -12.536 1.00 39.84 49 CYS C C 1
ATOM 2289 O O . CYS C 2 20 ? -33.287 -64.439 -12.019 1.00 39.44 49 CYS C O 1
ATOM 2292 N N . ALA C 2 21 ? -31.919 -66.206 -12.335 1.00 35.11 50 ALA C N 1
ATOM 2293 C CA . ALA C 2 21 ? -30.794 -65.689 -11.576 1.00 41.27 50 ALA C CA 1
ATOM 2294 C C . ALA C 2 21 ? -30.164 -64.482 -12.279 1.00 41.91 50 ALA C C 1
ATOM 2295 O O . ALA C 2 21 ? -29.880 -64.526 -13.491 1.00 38.24 50 ALA C O 1
ATOM 2297 N N . GLN C 2 22 ? -29.936 -63.438 -11.495 1.00 35.60 51 GLN C N 1
ATOM 2298 C CA . GLN C 2 22 ? -28.998 -62.410 -11.888 1.00 37.56 51 GLN C CA 1
ATOM 2299 C C . GLN C 2 22 ? -27.571 -62.971 -11.892 1.00 38.11 51 GLN C C 1
ATOM 2300 O O . GLN C 2 22 ? -27.347 -64.115 -11.479 1.00 38.88 51 GLN C O 1
ATOM 2306 N N . CYS C 2 23 ? -26.639 -62.152 -12.401 1.00 38.56 52 CYS C N 1
ATOM 2307 C CA . CYS C 2 23 ? -25.229 -62.471 -12.547 1.00 36.43 52 CYS C CA 1
ATOM 2308 C C . CYS C 2 23 ? -24.374 -61.652 -11.584 1.00 38.97 52 CYS C C 1
ATOM 2309 O O . CYS C 2 23 ? -24.703 -60.501 -11.272 1.00 37.34 52 CYS C O 1
ATOM 2312 N N . PRO C 2 24 ? -23.272 -62.263 -11.085 1.00 39.33 53 PRO C N 1
ATOM 2313 C CA . PRO C 2 24 ? -22.519 -61.584 -10.045 1.00 40.10 53 PRO C CA 1
ATOM 2314 C C . PRO C 2 24 ? -21.456 -60.595 -10.600 1.00 33.10 53 PRO C C 1
ATOM 2315 O O . PRO C 2 24 ? -21.112 -60.627 -11.800 1.00 29.65 53 PRO C O 1
ATOM 2319 N N . PRO C 2 25 ? -20.906 -59.756 -9.713 1.00 31.56 54 PRO C N 1
ATOM 2320 C CA . PRO C 2 25 ? -19.821 -58.840 -10.090 1.00 32.13 54 PRO C CA 1
ATOM 2321 C C . PRO C 2 25 ? -18.766 -59.512 -10.902 1.00 33.04 54 PRO C C 1
ATOM 2322 O O . PRO C 2 25 ? -18.392 -60.609 -10.546 1.00 35.83 54 PRO C O 1
ATOM 2326 N N . GLY C 2 26 ? -18.333 -58.900 -12.011 1.00 33.61 55 GLY C N 1
ATOM 2327 C CA . GLY C 2 26 ? -17.368 -59.558 -12.919 1.00 33.05 55 GLY C CA 1
ATOM 2328 C C . GLY C 2 26 ? -18.006 -60.253 -14.070 1.00 31.91 55 GLY C C 1
ATOM 2329 O O . GLY C 2 26 ? -17.322 -60.673 -15.051 1.00 34.94 55 GLY C O 1
ATOM 2330 N N . THR C 2 27 ? -19.330 -60.362 -14.000 1.00 32.58 56 THR C N 1
ATOM 2331 C CA . THR C 2 27 ? -20.058 -61.037 -15.088 1.00 33.95 56 THR C CA 1
ATOM 2332 C C . THR C 2 27 ? -21.265 -60.258 -15.528 1.00 34.87 56 THR C C 1
ATOM 2333 O O . THR C 2 27 ? -21.719 -59.339 -14.837 1.00 33.48 56 THR C O 1
ATOM 2337 N N . PHE C 2 28 ? -21.780 -60.677 -16.677 1.00 32.89 57 PHE C N 1
ATOM 2338 C CA . PHE C 2 28 ? -23.012 -60.196 -17.221 1.00 34.14 57 PHE C CA 1
ATOM 2339 C C . PHE C 2 28 ? -23.865 -61.322 -17.821 1.00 35.03 57 PHE C C 1
ATOM 2340 O O . PHE C 2 28 ? -23.356 -62.409 -18.153 1.00 37.16 57 PHE C O 1
ATOM 2348 N N . VAL C 2 29 ? -25.158 -61.050 -18.029 1.00 34.21 58 VAL C N 1
ATOM 2349 C CA . VAL C 2 29 ? -26.032 -62.049 -18.635 1.00 33.40 58 VAL C CA 1
ATOM 2350 C C . VAL C 2 29 ? -25.743 -62.246 -20.107 1.00 33.28 58 VAL C C 1
ATOM 2351 O O . VAL C 2 29 ? -26.131 -61.448 -20.927 1.00 36.97 58 VAL C O 1
ATOM 2355 N N . GLN C 2 30 ? -25.085 -63.340 -20.421 1.00 34.09 59 GLN C N 1
ATOM 2356 C CA . GLN C 2 30 ? -24.837 -63.754 -21.796 1.00 37.49 59 GLN C CA 1
ATOM 2357 C C . GLN C 2 30 ? -26.035 -64.491 -22.364 1.00 34.90 59 GLN C C 1
ATOM 2358 O O . GLN C 2 30 ? -26.267 -64.452 -23.566 1.00 32.78 59 GLN C O 1
ATOM 2364 N N . ARG C 2 31 ? -26.797 -65.171 -21.514 1.00 37.84 60 ARG C N 1
ATOM 2365 C 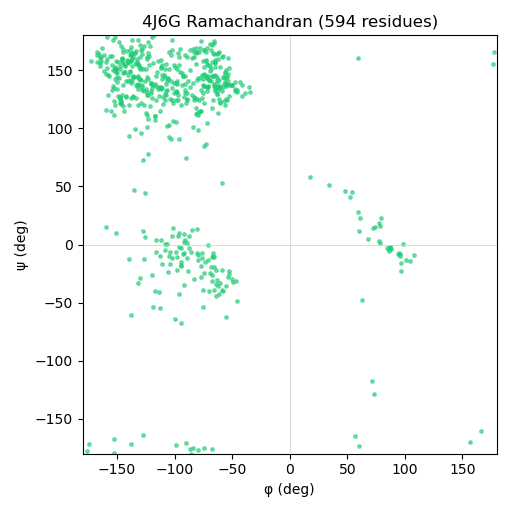CA . ARG C 2 31 ? -28.028 -65.876 -21.980 1.00 45.99 60 ARG C CA 1
ATOM 2366 C C . ARG C 2 31 ? -29.036 -65.977 -20.844 1.00 38.84 60 ARG C C 1
ATOM 2367 O O . ARG C 2 31 ? -28.729 -66.483 -19.780 1.00 38.22 60 ARG C O 1
ATOM 2375 N N . PRO C 2 32 ? -30.235 -65.474 -21.058 1.00 39.35 61 PRO C N 1
ATOM 2376 C CA . PRO C 2 32 ? -31.240 -65.576 -20.004 1.00 39.58 61 PRO C CA 1
ATOM 2377 C C . PRO C 2 32 ? -31.531 -67.009 -19.600 1.00 42.98 61 PRO C C 1
ATOM 2378 O O . PRO C 2 32 ? -31.231 -67.930 -20.353 1.00 36.25 61 PRO C O 1
ATOM 2382 N N . CYS C 2 33 ? -32.123 -67.203 -18.417 1.00 48.13 62 CYS C N 1
ATOM 2383 C CA . CYS C 2 33 ? -32.526 -68.565 -18.005 1.00 52.45 62 CYS C CA 1
ATOM 2384 C C . CYS C 2 33 ? -33.644 -69.163 -18.919 1.00 52.88 62 CYS C C 1
ATOM 2385 O O . CYS C 2 33 ? -34.361 -68.459 -19.668 1.00 49.27 62 CYS C O 1
ATOM 2388 N N . ARG C 2 34 ? -33.694 -70.486 -18.924 1.00 59.87 63 ARG C N 1
ATOM 2389 C CA . ARG C 2 34 ? -34.734 -71.228 -19.631 1.00 64.65 63 ARG C CA 1
ATOM 2390 C C . ARG C 2 34 ? -35.416 -72.122 -18.606 1.00 63.72 63 ARG C C 1
ATOM 2391 O O . ARG C 2 34 ? -35.013 -72.142 -17.425 1.00 53.44 63 ARG C O 1
ATOM 2399 N N . ARG C 2 35 ? -36.487 -72.809 -19.015 1.00 74.65 64 ARG C N 1
ATOM 2400 C CA . ARG C 2 35 ? -37.227 -73.685 -18.086 1.00 72.69 64 ARG C CA 1
ATOM 2401 C C . ARG C 2 35 ? -36.309 -74.726 -17.417 1.00 70.74 64 ARG C C 1
ATOM 2402 O O . ARG C 2 35 ? -36.441 -75.001 -16.221 1.00 65.24 64 ARG C O 1
ATOM 2410 N N . ASP C 2 36 ? -35.321 -75.213 -18.169 1.00 77.35 65 ASP C N 1
ATOM 2411 C CA . ASP C 2 36 ? -34.450 -76.321 -17.742 1.00 85.86 65 ASP C CA 1
ATOM 2412 C C . ASP C 2 36 ? -32.940 -75.992 -17.556 1.00 87.20 65 ASP C C 1
ATOM 2413 O O . ASP C 2 36 ? -32.155 -76.914 -17.281 1.00 83.83 65 ASP C O 1
ATOM 2418 N N . SER C 2 37 ? -32.525 -74.719 -17.708 1.00 79.83 66 SER C N 1
ATOM 2419 C CA . SER C 2 37 ? -31.135 -74.296 -17.338 1.00 66.31 66 SER C CA 1
ATOM 2420 C C . SER C 2 37 ? -31.032 -72.894 -16.736 1.00 60.48 66 SER C C 1
ATOM 2421 O O . SER C 2 37 ? -31.809 -71.998 -17.080 1.00 50.56 66 SER C O 1
ATOM 2424 N N . PRO C 2 38 ? -30.055 -72.696 -15.831 1.00 56.90 67 PRO C N 1
ATOM 2425 C CA . PRO C 2 38 ? -29.901 -71.372 -15.205 1.00 56.96 67 PRO C CA 1
ATOM 2426 C C . PRO C 2 38 ? -29.483 -70.253 -16.174 1.00 49.00 67 PRO C C 1
ATOM 2427 O O . PRO C 2 38 ? -29.233 -70.472 -17.363 1.00 41.29 67 PRO C O 1
ATOM 2431 N N . THR C 2 39 ? -29.475 -69.034 -15.672 1.00 48.16 68 THR C N 1
ATOM 2432 C CA . THR C 2 39 ? -28.936 -67.928 -16.439 1.00 43.31 68 THR C CA 1
ATOM 2433 C C . THR C 2 39 ? -27.454 -68.281 -16.714 1.00 41.06 68 THR C C 1
ATOM 2434 O O . THR C 2 39 ? -26.736 -68.758 -15.798 1.00 32.67 68 THR C O 1
ATOM 2438 N N . THR C 2 40 ? -27.022 -68.090 -17.959 1.00 36.16 69 THR C N 1
ATOM 2439 C CA . THR C 2 40 ? -25.597 -68.137 -18.288 1.00 40.57 69 THR C CA 1
ATOM 2440 C C . THR C 2 40 ? -24.877 -66.780 -18.037 1.00 41.71 69 THR C C 1
ATOM 2441 O O . THR C 2 40 ? -24.984 -65.862 -18.839 1.00 39.64 69 THR C O 1
ATOM 2445 N N . CYS C 2 41 ? -24.155 -66.665 -16.922 1.00 45.11 70 CYS C N 1
ATOM 2446 C CA . CYS C 2 41 ? -23.284 -65.531 -16.654 1.00 44.18 70 CYS C CA 1
ATOM 2447 C C . CYS C 2 41 ? -21.926 -65.668 -17.349 1.00 45.16 70 CYS C C 1
ATOM 2448 O O . CYS C 2 41 ? -21.193 -66.535 -17.024 1.00 50.85 70 CYS C O 1
ATOM 2451 N N . GLY C 2 42 ? -21.646 -64.809 -18.332 1.00 45.16 71 GLY C N 1
ATOM 2452 C CA . GLY C 2 42 ? -20.346 -64.699 -18.975 1.00 43.77 71 GLY C CA 1
ATOM 2453 C C . GLY C 2 42 ? -19.404 -63.750 -18.212 1.00 43.18 71 GLY C C 1
ATOM 2454 O O . GLY C 2 42 ? -19.854 -62.819 -17.553 1.00 43.62 71 GLY C O 1
ATOM 2455 N N . PRO C 2 43 ? -18.094 -64.001 -18.286 1.00 41.64 72 PRO C N 1
ATOM 2456 C CA . PRO C 2 43 ? -17.099 -63.082 -17.679 1.00 43.95 72 PRO C CA 1
ATOM 2457 C C . PRO C 2 43 ? -16.991 -61.781 -18.489 1.00 39.04 72 PRO C C 1
ATOM 2458 O O . PRO C 2 43 ? -17.062 -61.816 -19.725 1.00 35.76 72 PRO C O 1
ATOM 2462 N N . CYS C 2 44 ? -16.763 -60.651 -17.838 1.00 36.74 73 CYS C N 1
ATOM 2463 C CA . CYS C 2 44 ? -16.644 -59.418 -18.628 1.00 37.79 73 CYS C CA 1
ATOM 2464 C C . CYS C 2 44 ? -15.461 -59.437 -19.571 1.00 38.76 73 CYS C C 1
ATOM 2465 O O . CYS C 2 44 ? -14.390 -59.857 -19.199 1.00 39.76 73 CYS C O 1
ATOM 2468 N N . PRO C 2 45 ? -15.626 -58.950 -20.800 1.00 39.05 74 PRO C N 1
ATOM 2469 C CA . PRO C 2 45 ? -14.433 -58.924 -21.602 1.00 38.63 74 PRO C CA 1
ATOM 2470 C C . PRO C 2 45 ? -13.429 -57.847 -21.148 1.00 41.38 74 PRO C C 1
ATOM 2471 O O . PRO C 2 45 ? -13.736 -56.979 -20.294 1.00 37.94 74 PRO C O 1
ATOM 2475 N N . PRO C 2 46 ? -12.214 -57.913 -21.708 1.00 40.81 75 PRO C N 1
ATOM 2476 C CA . PRO C 2 46 ? -11.201 -56.886 -21.410 1.00 40.88 75 PRO C CA 1
ATOM 2477 C C . PRO C 2 46 ? -11.7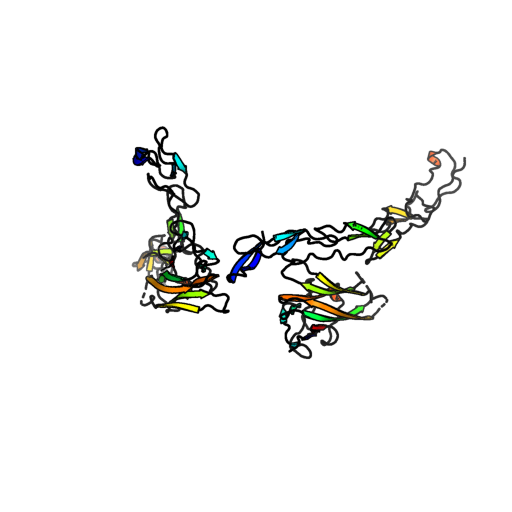68 -55.480 -21.604 1.00 38.93 75 PRO C C 1
ATOM 2478 O O . PRO C 2 46 ? -12.482 -55.206 -22.609 1.00 36.17 75 PRO C O 1
ATOM 2482 N N . ARG C 2 47 ? -11.434 -54.605 -20.661 1.00 36.12 76 ARG C N 1
ATOM 2483 C CA . ARG C 2 47 ? -11.774 -53.163 -20.715 1.00 37.94 76 ARG C CA 1
ATOM 2484 C C . ARG C 2 47 ? -13.210 -52.868 -20.317 1.00 39.67 76 ARG C C 1
ATOM 2485 O O . ARG C 2 47 ? -13.723 -51.799 -20.642 1.00 42.25 76 ARG C O 1
ATOM 2493 N N . HIS C 2 48 ? -13.828 -53.776 -19.557 1.00 34.46 77 HIS C N 1
ATOM 2494 C CA . HIS C 2 48 ? -15.207 -53.653 -19.170 1.00 31.27 77 HIS C CA 1
ATOM 2495 C C . HIS C 2 48 ? -15.378 -54.231 -17.775 1.00 32.72 77 HIS C C 1
ATOM 2496 O O . HIS C 2 48 ? -14.601 -55.021 -17.338 1.00 32.55 77 HIS C O 1
ATOM 2503 N N . TYR C 2 49 ? -16.431 -53.858 -17.076 1.00 31.98 78 TYR C N 1
ATOM 2504 C CA . TYR C 2 49 ? -16.625 -54.332 -15.750 1.00 29.06 78 TYR C CA 1
ATOM 2505 C C . TYR C 2 49 ? -18.073 -54.323 -15.378 1.00 30.99 78 TYR C C 1
ATOM 2506 O O . TYR C 2 49 ? -18.873 -53.613 -16.016 1.00 33.00 78 TYR C O 1
ATOM 2515 N N . THR C 2 50 ? -18.376 -55.082 -14.326 1.00 27.96 79 THR C N 1
ATOM 2516 C CA . THR C 2 50 ? -19.605 -54.960 -13.551 1.00 31.46 79 THR C CA 1
ATOM 2517 C C . THR C 2 50 ? -19.225 -55.090 -12.075 1.00 36.05 79 THR C C 1
ATOM 2518 O O . THR C 2 50 ? -18.573 -56.054 -11.653 1.00 37.68 79 THR C O 1
ATOM 2522 N N . GLN C 2 51 ? -19.636 -54.102 -11.301 1.00 36.02 80 GLN C N 1
ATOM 2523 C CA . GLN C 2 51 ? -19.245 -53.984 -9.914 1.00 34.61 80 GLN C CA 1
ATOM 2524 C C . GLN C 2 51 ? -20.250 -54.607 -8.950 1.00 33.20 80 GLN C C 1
ATOM 2525 O O . GLN C 2 51 ? -19.933 -54.817 -7.793 1.00 34.50 80 GLN C O 1
ATOM 2531 N N . PHE C 2 52 ? -21.477 -54.847 -9.417 1.00 33.06 81 PHE C N 1
ATOM 2532 C CA . PHE C 2 52 ? -22.543 -55.334 -8.586 1.00 29.27 81 PHE C CA 1
ATOM 2533 C C . PHE C 2 52 ? -23.177 -56.500 -9.254 1.00 31.36 81 PHE C C 1
ATOM 2534 O O . PHE C 2 52 ? -22.921 -56.806 -10.434 1.00 32.78 81 PHE C O 1
ATOM 2542 N N . TRP C 2 53 ? -24.055 -57.143 -8.499 1.00 34.38 82 TRP C N 1
ATOM 2543 C CA . TRP C 2 53 ? -24.966 -58.130 -9.051 1.00 35.92 82 TRP C CA 1
ATOM 2544 C C . TRP C 2 53 ? -25.838 -57.409 -10.080 1.00 33.64 82 TRP C C 1
ATOM 2545 O O . TRP C 2 53 ? -26.224 -56.273 -9.869 1.00 33.59 82 TRP C O 1
ATOM 2556 N N . ASN C 2 54 ? -26.156 -58.036 -11.186 1.00 28.49 83 ASN C N 1
ATOM 2557 C CA . ASN C 2 54 ? -26.733 -57.268 -12.260 1.00 30.62 83 ASN C CA 1
ATOM 2558 C C . ASN C 2 54 ? -27.407 -58.171 -13.268 1.00 30.43 83 ASN C C 1
ATOM 2559 O O . ASN C 2 54 ? -27.183 -59.362 -13.215 1.00 27.91 83 ASN C O 1
ATOM 2564 N N . TYR C 2 55 ? -28.176 -57.607 -14.210 1.00 28.15 84 TYR C N 1
ATOM 2565 C CA . TYR C 2 55 ? -28.622 -58.365 -15.355 1.00 26.89 84 TYR C CA 1
ATOM 2566 C C . TYR C 2 55 ? -28.464 -57.593 -16.629 1.00 30.61 84 TYR C C 1
ATOM 2567 O O . TYR C 2 55 ? -29.354 -57.594 -17.501 1.00 28.57 84 TYR C O 1
ATOM 2576 N N . LEU C 2 56 ? -27.267 -57.000 -16.761 1.00 34.66 85 LEU C N 1
ATOM 2577 C CA . LEU C 2 56 ? -26.884 -56.313 -17.986 1.00 31.21 85 LEU C CA 1
ATOM 2578 C C . LEU C 2 56 ? -26.579 -57.354 -19.002 1.00 32.25 85 LEU C C 1
ATOM 2579 O O . LEU C 2 56 ? -26.172 -58.449 -18.673 1.00 34.69 85 LEU C O 1
ATOM 2584 N N . GLU C 2 57 ? -26.753 -56.983 -20.240 1.00 33.60 86 GLU C N 1
ATOM 2585 C CA . GLU C 2 57 ? -26.489 -57.817 -21.373 1.00 36.65 86 GLU C CA 1
ATOM 2586 C C . GLU C 2 57 ? -25.145 -57.459 -21.940 1.00 37.73 86 GLU C C 1
ATOM 2587 O O . GLU C 2 57 ? -24.707 -58.102 -22.864 1.00 36.46 86 GLU C O 1
ATOM 2593 N N . ARG C 2 58 ? -24.524 -56.399 -21.426 1.00 37.77 87 ARG C N 1
ATOM 2594 C CA . ARG C 2 58 ? -23.104 -56.125 -21.678 1.00 39.24 87 ARG C CA 1
ATOM 2595 C C . ARG C 2 58 ? -22.549 -55.403 -20.465 1.00 32.46 87 ARG C C 1
ATOM 2596 O O . ARG C 2 58 ? -23.239 -54.712 -19.753 1.00 36.32 87 ARG C O 1
ATOM 2604 N N . CYS C 2 59 ? -21.305 -55.639 -20.197 1.00 31.99 88 CYS C N 1
ATOM 2605 C CA . CYS C 2 59 ? -20.621 -55.050 -19.089 1.00 32.41 88 CYS C CA 1
ATOM 2606 C C . CYS C 2 59 ? -20.375 -53.571 -19.380 1.00 28.95 88 CYS C C 1
ATOM 2607 O O . CYS C 2 59 ? -20.365 -53.160 -20.501 1.00 28.62 88 CYS C O 1
ATOM 2610 N N . ARG C 2 60 ? -20.166 -52.800 -18.347 1.00 29.84 89 ARG C N 1
ATOM 2611 C CA . ARG C 2 60 ? -19.943 -51.378 -18.471 1.00 30.53 89 ARG C CA 1
ATOM 2612 C C . ARG C 2 60 ? -18.488 -51.233 -18.974 1.00 31.97 89 ARG C C 1
ATOM 2613 O O . ARG C 2 60 ? -17.624 -52.083 -18.673 1.00 28.72 89 ARG C O 1
ATOM 2621 N N . TYR C 2 61 ? -18.245 -50.215 -19.803 1.00 29.35 90 TYR C N 1
ATOM 2622 C CA . TYR C 2 61 ? -16.914 -49.896 -20.266 1.00 30.77 90 TYR C CA 1
ATOM 2623 C C . TYR C 2 61 ? -16.041 -49.203 -19.186 1.00 30.98 90 TYR C C 1
ATOM 2624 O O . TYR C 2 61 ? -16.496 -48.322 -18.453 1.00 31.78 90 TYR C O 1
ATOM 2633 N N . CYS C 2 62 ? -14.790 -49.624 -19.086 1.00 36.04 91 CYS C N 1
ATOM 2634 C CA . CYS C 2 62 ? -13.791 -48.895 -18.274 1.00 38.07 91 CYS C CA 1
ATOM 2635 C C . CYS C 2 62 ? -13.427 -47.614 -19.014 1.00 34.59 91 CYS C C 1
ATOM 2636 O O . CYS C 2 62 ? -12.479 -47.551 -19.769 1.00 36.23 91 CYS C O 1
ATOM 2639 N N . ASN C 2 63 ? -14.218 -46.597 -18.760 1.00 36.73 92 ASN C N 1
ATOM 2640 C CA . ASN C 2 63 ? -14.207 -45.365 -19.556 1.00 38.22 92 ASN C CA 1
ATOM 2641 C C . ASN C 2 63 ? -13.266 -44.277 -18.978 1.00 35.89 92 ASN C C 1
ATOM 2642 O O . ASN C 2 63 ? -13.013 -43.267 -19.638 1.00 35.16 92 ASN C O 1
ATOM 2647 N N . VAL C 2 64 ? -12.739 -44.531 -17.778 1.00 30.23 93 VAL C N 1
ATOM 2648 C CA . VAL C 2 64 ? -11.944 -43.543 -17.045 1.00 31.78 93 VAL C CA 1
ATOM 2649 C C . VAL C 2 64 ? -10.568 -43.334 -17.663 1.00 32.34 93 VAL C C 1
ATOM 2650 O O . VAL C 2 64 ? -9.869 -44.278 -17.964 1.00 36.73 93 VAL C O 1
ATOM 2654 N N . LEU C 2 65 ? -10.207 -42.063 -17.846 1.00 32.23 94 LEU C N 1
ATOM 2655 C CA . LEU C 2 65 ? -8.954 -41.665 -18.456 1.00 32.76 94 LEU C CA 1
ATOM 2656 C C . LEU C 2 65 ? -8.167 -40.856 -17.462 1.00 32.43 94 LEU C C 1
ATOM 2657 O O . LEU C 2 65 ? -8.709 -39.974 -16.806 1.00 31.95 94 LEU C O 1
ATOM 2662 N N . CYS C 2 66 ? -6.890 -41.164 -17.349 1.00 35.18 95 CYS C N 1
ATOM 2663 C CA . CYS C 2 66 ? -6.016 -40.454 -16.444 1.00 39.88 95 CYS C CA 1
ATOM 2664 C C . CYS C 2 66 ? -5.152 -39.453 -17.236 1.00 39.14 95 CYS C C 1
ATOM 2665 O O . CYS C 2 66 ? -4.580 -39.825 -18.243 1.00 42.11 95 CYS C O 1
ATOM 2668 N N . GLY C 2 67 ? -5.024 -38.221 -16.763 1.00 40.92 96 GLY C N 1
ATOM 2669 C CA . GLY C 2 67 ? -4.177 -37.187 -17.422 1.00 45.61 96 GLY C CA 1
ATOM 2670 C C . GLY C 2 67 ? -2.656 -37.354 -17.248 1.00 49.29 96 GLY C C 1
ATOM 2671 O O . GLY C 2 67 ? -2.148 -38.324 -16.668 1.00 44.62 96 GLY C O 1
ATOM 2672 N N . GLU C 2 68 ? -1.919 -36.381 -17.750 1.00 60.53 97 GLU C N 1
ATOM 2673 C CA . GLU C 2 68 ? -0.438 -36.444 -17.717 1.00 63.05 97 GLU C CA 1
ATOM 2674 C C . GLU C 2 68 ? 0.089 -36.339 -16.257 1.00 59.50 97 GLU C C 1
ATOM 2675 O O . GLU C 2 68 ? 1.108 -36.950 -15.932 1.00 56.74 97 GLU C O 1
ATOM 2681 N N . ARG C 2 69 ? -0.622 -35.618 -15.379 1.00 50.52 98 ARG C N 1
ATOM 2682 C CA . ARG C 2 69 ? -0.222 -35.524 -13.987 1.00 46.26 98 ARG C CA 1
ATOM 2683 C C . ARG C 2 69 ? -0.776 -36.640 -13.095 1.00 44.26 98 ARG C C 1
ATOM 2684 O O . ARG C 2 69 ? -0.581 -36.618 -11.890 1.00 41.77 98 ARG C O 1
ATOM 2692 N N . GLU C 2 70 ? -1.426 -37.646 -13.656 1.00 44.64 99 GLU C N 1
ATOM 2693 C CA . GLU C 2 70 ? -2.067 -38.647 -12.806 1.00 45.12 99 GLU C CA 1
ATOM 2694 C C . GLU C 2 70 ? -1.527 -40.019 -13.095 1.00 47.66 99 GLU C C 1
ATOM 2695 O O . GLU C 2 70 ? -0.794 -40.222 -14.054 1.00 48.56 99 GLU C O 1
ATOM 2701 N N . GLU C 2 71 ? -1.897 -40.975 -12.263 1.00 46.97 100 GLU C N 1
ATOM 2702 C CA . GLU C 2 71 ? -1.578 -42.347 -12.571 1.00 48.47 100 GLU C CA 1
ATOM 2703 C C . GLU C 2 71 ? -2.732 -43.171 -12.068 1.00 40.01 100 GLU C C 1
ATOM 2704 O O . GLU C 2 71 ? -3.526 -42.705 -11.270 1.00 42.14 100 GLU C O 1
ATOM 2710 N N . GLU C 2 72 ? -2.783 -44.407 -12.497 1.00 38.91 101 GLU C N 1
ATOM 2711 C CA . GLU C 2 72 ? -3.787 -45.334 -12.025 1.00 44.70 101 GLU C CA 1
ATOM 2712 C C . GLU C 2 72 ? -3.713 -45.617 -10.533 1.00 45.12 101 GLU C C 1
ATOM 2713 O O . GLU C 2 72 ? -2.813 -46.269 -10.081 1.00 53.95 101 GLU C O 1
ATOM 2719 N N . ALA C 2 73 ? -4.702 -45.201 -9.772 1.00 44.85 102 ALA C N 1
ATOM 2720 C CA . ALA C 2 73 ? -4.851 -45.757 -8.448 1.00 43.68 102 ALA C CA 1
ATOM 2721 C C . ALA C 2 73 ? -5.438 -47.173 -8.504 1.00 45.27 102 ALA C C 1
ATOM 2722 O O . ALA C 2 73 ? -5.044 -48.017 -7.732 1.00 46.23 102 ALA C O 1
ATOM 2724 N N . ARG C 2 74 ? -6.403 -47.454 -9.381 1.00 49.46 103 ARG C N 1
ATOM 2725 C CA . ARG C 2 74 ? -6.835 -48.852 -9.586 1.00 42.60 103 ARG C CA 1
ATOM 2726 C C . ARG C 2 74 ? -6.900 -49.087 -11.045 1.00 38.17 103 ARG C C 1
ATOM 2727 O O . ARG C 2 74 ? -7.244 -48.200 -11.808 1.00 43.78 103 ARG C O 1
ATOM 2735 N N . ALA C 2 75 ? -6.552 -50.277 -11.453 1.00 33.97 104 ALA C N 1
ATOM 2736 C CA . ALA C 2 75 ? -6.608 -50.612 -12.819 1.00 37.01 104 ALA C CA 1
ATOM 2737 C C . ALA C 2 75 ? -8.069 -50.998 -13.218 1.00 42.10 104 ALA C C 1
ATOM 2738 O O . ALA C 2 75 ? -8.936 -51.259 -12.346 1.00 37.60 104 ALA C O 1
ATOM 2740 N N . CYS C 2 76 ? -8.310 -51.030 -14.535 1.00 39.91 105 CYS C N 1
ATOM 2741 C CA . CYS C 2 76 ? -9.514 -51.628 -15.072 1.00 41.46 105 CYS C CA 1
ATOM 2742 C C . CYS C 2 76 ? -9.447 -53.103 -14.641 1.00 43.35 105 CYS C C 1
ATOM 2743 O O . CYS C 2 76 ? -8.468 -53.786 -14.898 1.00 39.76 105 CYS C O 1
ATOM 2746 N N . HIS C 2 77 ? -10.487 -53.565 -13.967 1.00 44.17 106 HIS C N 1
ATOM 2747 C CA . HIS C 2 77 ? -10.629 -54.964 -13.598 1.00 46.81 106 HIS C CA 1
ATOM 2748 C C . HIS C 2 77 ? -12.093 -55.413 -13.852 1.00 44.07 106 HIS C C 1
ATOM 2749 O O . HIS C 2 77 ? -13.000 -54.596 -13.881 1.00 39.93 106 HIS C O 1
ATOM 2756 N N . ALA C 2 78 ? -12.325 -56.713 -13.982 1.00 42.25 107 ALA C N 1
ATOM 2757 C CA . ALA C 2 78 ? -13.677 -57.252 -14.187 1.00 40.60 107 ALA C CA 1
ATOM 2758 C C . ALA C 2 78 ? -14.720 -56.742 -13.203 1.00 35.13 107 ALA C C 1
ATOM 2759 O O . ALA C 2 78 ? -15.888 -56.674 -13.537 1.00 31.22 107 ALA C O 1
ATOM 2761 N N . THR C 2 79 ? -14.319 -56.404 -12.002 1.00 32.77 108 THR C N 1
ATOM 2762 C CA . THR C 2 79 ? -15.250 -55.951 -10.983 1.00 32.90 108 THR C CA 1
ATOM 2763 C C . THR C 2 79 ? -15.204 -54.460 -10.684 1.00 32.71 108 THR C C 1
ATOM 2764 O O . THR C 2 79 ? -15.934 -54.011 -9.793 1.00 30.34 108 THR C O 1
ATOM 2768 N N . HIS C 2 80 ? -14.341 -53.688 -11.367 1.00 33.65 109 HIS C N 1
ATOM 2769 C CA . HIS C 2 80 ? -14.330 -52.208 -11.159 1.00 34.53 109 HIS C CA 1
ATOM 2770 C C . HIS C 2 80 ? -13.712 -51.445 -12.321 1.00 30.70 109 HIS C C 1
ATOM 2771 O O . HIS C 2 80 ? -12.869 -51.957 -13.034 1.00 31.21 109 HIS C O 1
ATOM 2778 N N . ASN C 2 81 ? -14.163 -50.221 -12.493 1.00 27.68 110 ASN C N 1
ATOM 2779 C CA . ASN C 2 81 ? -13.555 -49.278 -13.438 1.00 28.91 110 ASN C CA 1
ATOM 2780 C C . ASN C 2 81 ? -12.166 -48.948 -12.950 1.00 28.62 110 ASN C C 1
ATOM 2781 O O . ASN C 2 81 ? -11.849 -49.125 -11.775 1.00 34.29 110 ASN C O 1
ATOM 2786 N N . ARG C 2 82 ? -11.383 -48.388 -13.835 1.00 30.81 111 ARG C N 1
ATOM 2787 C CA . ARG C 2 82 ? -10.144 -47.746 -13.483 1.00 35.24 111 ARG C CA 1
ATOM 2788 C C . ARG C 2 82 ? -10.415 -46.516 -12.613 1.00 36.36 111 ARG C C 1
ATOM 2789 O O . ARG C 2 82 ? -11.532 -45.975 -12.596 1.00 38.36 111 ARG C O 1
ATOM 2797 N N . ALA C 2 83 ? -9.410 -46.108 -11.846 1.00 34.90 112 ALA C N 1
ATOM 2798 C CA . ALA C 2 83 ? -9.437 -44.855 -11.086 1.00 34.64 112 ALA C CA 1
ATOM 2799 C C . ALA C 2 83 ? -8.021 -44.252 -11.040 1.00 38.07 112 ALA C C 1
ATOM 2800 O O . ALA C 2 83 ? -7.031 -44.957 -11.276 1.00 42.27 112 ALA C O 1
ATOM 2802 N N . CYS C 2 84 ? -7.950 -42.958 -10.748 1.00 38.78 113 CYS C N 1
ATOM 2803 C CA . CYS C 2 84 ? -6.774 -42.151 -10.995 1.00 41.57 113 CYS C CA 1
ATOM 2804 C C . CYS C 2 84 ? -6.413 -41.409 -9.734 1.00 42.53 113 CYS C C 1
ATOM 2805 O O . CYS C 2 84 ? -7.289 -41.084 -8.948 1.00 38.32 113 CYS C O 1
ATOM 2808 N N . ARG C 2 85 ? -5.124 -41.103 -9.562 1.00 43.36 114 ARG C N 1
ATOM 2809 C CA . ARG C 2 85 ? -4.678 -40.207 -8.485 1.00 42.29 114 ARG C CA 1
ATOM 2810 C C . ARG C 2 85 ? -3.520 -39.425 -9.020 1.00 39.92 114 ARG C C 1
ATOM 2811 O O . ARG C 2 85 ? -2.951 -39.747 -10.081 1.00 41.22 114 ARG C O 1
ATOM 2819 N N . CYS C 2 86 ? -3.157 -38.404 -8.281 1.00 41.18 115 CYS C N 1
ATOM 2820 C CA . CYS C 2 86 ? -2.028 -37.572 -8.695 1.00 45.54 115 CYS C CA 1
ATOM 2821 C C . CYS C 2 86 ? -0.697 -38.349 -8.499 1.00 45.43 115 CYS C C 1
ATOM 2822 O O . CYS C 2 86 ? -0.549 -39.146 -7.573 1.00 44.06 115 CYS C O 1
ATOM 2825 N N . ARG C 2 87 ? 0.236 -38.146 -9.419 1.00 45.02 116 ARG C N 1
ATOM 2826 C CA . ARG C 2 87 ? 1.596 -38.618 -9.252 1.00 49.07 116 ARG C CA 1
ATOM 2827 C C . ARG C 2 87 ? 2.297 -37.840 -8.137 1.00 45.74 116 ARG C C 1
ATOM 2828 O O . ARG C 2 87 ? 1.820 -36.776 -7.712 1.00 43.29 116 ARG C O 1
ATOM 2836 N N . THR C 2 88 ? 3.454 -38.366 -7.729 1.00 50.85 117 THR C N 1
ATOM 2837 C CA . THR C 2 88 ? 4.371 -37.731 -6.773 1.00 52.19 117 THR C CA 1
ATOM 2838 C C . THR C 2 88 ? 4.604 -36.268 -7.141 1.00 52.79 117 THR C C 1
ATOM 2839 O O . THR C 2 88 ? 4.748 -35.944 -8.319 1.00 49.55 117 THR C O 1
ATOM 2843 N N . GLY C 2 89 ? 4.653 -35.394 -6.140 1.00 55.27 118 GLY C N 1
ATOM 2844 C CA . GLY C 2 89 ? 4.925 -33.969 -6.369 1.00 54.81 118 GLY C CA 1
ATOM 2845 C C . GLY C 2 89 ? 3.680 -33.158 -6.651 1.00 55.27 118 GLY C C 1
ATOM 2846 O O . GLY C 2 89 ? 3.767 -31.926 -6.783 1.00 54.83 118 GLY C O 1
ATOM 2847 N N . PHE C 2 90 ? 2.522 -33.842 -6.732 1.00 52.39 119 PHE C N 1
ATOM 2848 C CA . PHE C 2 90 ? 1.220 -33.195 -6.974 1.00 46.15 119 PHE C CA 1
ATOM 2849 C C . PHE C 2 90 ? 0.144 -33.654 -5.995 1.00 38.71 119 PHE C C 1
ATOM 2850 O O . PHE C 2 90 ? 0.185 -34.763 -5.476 1.00 36.61 119 PHE C O 1
ATOM 2858 N N . PHE C 2 91 ? -0.813 -32.774 -5.771 1.00 35.96 120 PHE C N 1
ATOM 2859 C CA . PHE C 2 91 ? -1.972 -33.039 -4.946 1.00 39.57 120 PHE C CA 1
ATOM 2860 C C . PHE C 2 91 ? -3.300 -32.630 -5.609 1.00 45.61 120 PHE C C 1
ATOM 2861 O O . PHE C 2 91 ? -3.347 -31.710 -6.430 1.00 43.60 120 PHE C O 1
ATOM 2869 N N . ALA C 2 92 ? -4.381 -33.272 -5.186 1.00 42.01 121 ALA C N 1
ATOM 2870 C CA . ALA C 2 92 ? -5.664 -33.058 -5.834 1.00 45.28 121 ALA C CA 1
ATOM 2871 C C . ALA C 2 92 ? -6.372 -31.854 -5.279 1.00 45.27 121 ALA C C 1
ATOM 2872 O O . ALA C 2 92 ? -6.526 -31.689 -4.063 1.00 48.77 121 ALA C O 1
ATOM 2874 N N . HIS C 2 93 ? -6.783 -30.984 -6.184 1.00 45.66 122 HIS C N 1
ATOM 2875 C CA . HIS C 2 93 ? -7.628 -29.881 -5.825 1.00 46.05 122 HIS C CA 1
ATOM 2876 C C . HIS C 2 93 ? -8.583 -29.562 -7.009 1.00 48.95 122 HIS C C 1
ATOM 2877 O O . HIS C 2 93 ? -8.136 -29.305 -8.164 1.00 41.78 122 HIS C O 1
ATOM 2884 N N . ALA C 2 94 ? -9.886 -29.625 -6.717 1.00 50.74 123 ALA C N 1
ATOM 2885 C CA . ALA C 2 94 ? -10.935 -29.243 -7.664 1.00 47.85 123 ALA C CA 1
ATOM 2886 C C . ALA C 2 94 ? -10.801 -29.986 -8.995 1.00 46.49 123 ALA C C 1
ATOM 2887 O O . ALA C 2 94 ? -10.805 -29.356 -10.053 1.00 45.24 123 ALA C O 1
ATOM 2889 N N . GLY C 2 95 ? -10.569 -31.298 -8.930 1.00 41.98 124 GLY C N 1
ATOM 2890 C CA . GLY C 2 95 ? -10.330 -32.138 -10.103 1.00 38.24 124 GLY C CA 1
ATOM 2891 C C . GLY C 2 95 ? -9.027 -31.912 -10.865 1.00 44.16 124 GLY C C 1
ATOM 2892 O O . GLY C 2 95 ? -8.799 -32.547 -11.920 1.00 37.39 124 GLY C O 1
ATOM 2893 N N . PHE C 2 96 ? -8.150 -31.035 -10.363 1.00 48.68 125 PHE C N 1
ATOM 2894 C CA . PHE C 2 96 ? -6.751 -30.991 -10.879 1.00 48.60 125 PHE C CA 1
ATOM 2895 C C . PHE C 2 96 ? -5.665 -31.635 -9.987 1.00 47.13 125 PHE C C 1
ATOM 2896 O O . PHE C 2 96 ? -5.867 -31.905 -8.809 1.00 57.98 125 PHE C O 1
ATOM 2904 N N . CYS C 2 97 ? -4.518 -31.897 -10.587 1.00 41.74 126 CYS C N 1
ATOM 2905 C CA . CYS C 2 97 ? -3.311 -32.254 -9.879 1.00 40.44 126 CYS C CA 1
ATOM 2906 C C . CYS C 2 97 ? -2.326 -31.048 -9.909 1.00 43.58 126 CYS C C 1
ATOM 2907 O O . CYS C 2 97 ? -1.710 -30.785 -10.928 1.00 46.77 126 CYS C O 1
ATOM 2910 N N . LEU C 2 98 ? -2.237 -30.308 -8.800 1.00 44.74 127 LEU C N 1
ATOM 2911 C CA . LEU C 2 98 ? -1.406 -29.101 -8.676 1.00 47.91 127 LEU C CA 1
ATOM 2912 C C . LEU C 2 98 ? -0.059 -29.422 -7.985 1.00 47.23 127 LEU C C 1
ATOM 2913 O O . LEU C 2 98 ? 0.004 -30.362 -7.184 1.00 42.95 127 LEU C O 1
ATOM 2918 N N . GLU C 2 99 ? 0.994 -28.658 -8.304 1.00 43.44 128 GLU C N 1
ATOM 2919 C CA . GLU C 2 99 ? 2.342 -28.862 -7.713 1.00 47.76 128 GLU C CA 1
ATOM 2920 C C . GLU C 2 99 ? 2.338 -28.604 -6.227 1.00 41.93 128 GLU C C 1
ATOM 2921 O O . GLU C 2 99 ? 1.770 -27.585 -5.769 1.00 37.03 128 GLU C O 1
ATOM 2927 N N . HIS C 2 100 ? 2.964 -29.516 -5.483 1.00 39.53 129 HIS C N 1
ATOM 2928 C CA . HIS C 2 100 ? 3.183 -29.312 -4.027 1.00 41.61 129 HIS C CA 1
ATOM 2929 C C . HIS C 2 100 ? 3.952 -27.987 -3.842 1.00 40.55 129 HIS C C 1
ATOM 2930 O O . HIS C 2 100 ? 4.993 -27.798 -4.438 1.00 44.28 129 HIS C O 1
ATOM 2937 N N . ALA C 2 101 ? 3.343 -27.053 -3.112 1.00 44.54 130 ALA C N 1
ATOM 2938 C CA . ALA C 2 101 ? 3.963 -25.808 -2.668 1.00 47.62 130 ALA C CA 1
ATOM 2939 C C . ALA C 2 101 ? 5.282 -26.030 -1.917 1.00 54.17 130 ALA C C 1
ATOM 2940 O O . ALA C 2 101 ? 5.577 -27.119 -1.365 1.00 49.32 130 ALA C O 1
ATOM 2942 N N . SER C 2 102 ? 6.036 -24.942 -1.872 1.00 51.90 131 SER C N 1
ATOM 2943 C CA . SER C 2 102 ? 7.320 -24.905 -1.254 1.00 51.13 131 SER C CA 1
ATOM 2944 C C . SER C 2 102 ? 7.135 -23.931 -0.116 1.00 48.09 131 SER C C 1
ATOM 2945 O O . SER C 2 102 ? 6.486 -22.915 -0.318 1.00 47.46 131 SER C O 1
ATOM 2948 N N . CYS C 2 103 ? 7.658 -24.241 1.076 1.00 48.10 132 CYS C N 1
ATOM 2949 C CA . CYS C 2 103 ? 7.647 -23.262 2.219 1.00 48.12 132 CYS C CA 1
ATOM 2950 C C . CYS C 2 103 ? 8.786 -22.242 2.003 1.00 40.85 132 CYS C C 1
ATOM 2951 O O . CYS C 2 103 ? 9.913 -22.622 1.759 1.00 39.79 132 CYS C O 1
ATOM 2954 N N . PRO C 2 104 ? 8.470 -20.964 1.975 1.00 38.75 133 PRO C N 1
ATOM 2955 C CA . PRO C 2 104 ? 9.547 -20.013 1.762 1.00 42.67 133 PRO C CA 1
ATOM 2956 C C . PRO C 2 104 ? 10.591 -19.987 2.944 1.00 47.71 133 PRO C C 1
ATOM 2957 O O . PRO C 2 104 ? 10.364 -20.606 4.008 1.00 43.68 133 PRO C O 1
ATOM 2961 N N . PRO C 2 105 ? 11.678 -19.210 2.775 1.00 43.31 134 PRO C N 1
ATOM 2962 C CA . PRO C 2 105 ? 12.577 -18.878 3.870 1.00 38.64 134 PRO C CA 1
ATOM 2963 C C . PRO C 2 105 ? 11.822 -18.257 5.029 1.00 34.41 134 PRO C C 1
ATOM 2964 O O . PRO C 2 105 ? 10.906 -17.457 4.854 1.00 35.84 134 PRO C O 1
ATOM 2968 N N . GLY C 2 106 ? 12.152 -18.652 6.234 1.00 32.18 135 GLY C N 1
ATOM 2969 C CA . GLY C 2 106 ? 11.343 -18.177 7.348 1.00 32.33 135 GLY C CA 1
ATOM 2970 C C . GLY C 2 106 ? 10.274 -19.140 7.770 1.00 31.42 135 GLY C C 1
ATOM 2971 O O . GLY C 2 106 ? 9.657 -18.947 8.829 1.00 34.78 135 GLY C O 1
ATOM 2972 N N . ALA C 2 107 ? 10.096 -20.210 6.989 1.00 32.12 136 ALA C N 1
ATOM 2973 C CA . ALA C 2 107 ? 9.032 -21.191 7.251 1.00 31.93 136 ALA C CA 1
ATOM 2974 C C . ALA C 2 107 ? 9.476 -22.594 6.943 1.00 30.10 136 ALA C C 1
ATOM 2975 O O . ALA C 2 107 ? 10.329 -22.800 6.092 1.00 31.90 136 ALA C O 1
ATOM 2977 N N . GLY C 2 108 ? 8.872 -23.570 7.604 1.00 31.12 137 GLY C N 1
ATOM 2978 C CA . GLY C 2 108 ? 9.243 -24.957 7.341 1.00 32.59 137 GLY C CA 1
ATOM 2979 C C . GLY C 2 108 ? 8.104 -25.953 7.221 1.00 33.10 137 GLY C C 1
ATOM 2980 O O . GLY C 2 108 ? 7.047 -25.776 7.788 1.00 38.41 137 GLY C O 1
ATOM 2981 N N . VAL C 2 109 ? 8.366 -27.013 6.474 1.00 34.17 138 VAL C N 1
ATOM 2982 C CA . VAL C 2 109 ? 7.422 -28.095 6.285 1.00 38.87 138 VAL C CA 1
ATOM 2983 C C . VAL C 2 109 ? 7.112 -28.732 7.635 1.00 39.45 138 VAL C C 1
ATOM 2984 O O . VAL C 2 109 ? 8.028 -29.181 8.316 1.00 38.97 138 VAL C O 1
ATOM 2988 N N . ILE C 2 110 ? 5.842 -28.744 8.011 1.00 41.55 139 ILE C N 1
ATOM 2989 C CA . ILE C 2 110 ? 5.369 -29.582 9.111 1.00 45.71 139 ILE C CA 1
ATOM 2990 C C . ILE C 2 110 ? 4.624 -30.813 8.627 1.00 44.10 139 ILE C C 1
ATOM 2991 O O . ILE C 2 110 ? 4.460 -31.711 9.389 1.00 52.70 139 ILE C O 1
ATOM 2996 N N . ALA C 2 111 ? 4.173 -30.867 7.374 1.00 44.63 140 ALA C N 1
ATOM 2997 C CA . ALA C 2 111 ? 3.728 -32.165 6.776 1.00 45.31 140 ALA C CA 1
ATOM 2998 C C . ALA C 2 111 ? 4.043 -32.176 5.280 1.00 38.84 140 ALA C C 1
ATOM 2999 O O . ALA C 2 111 ? 3.670 -31.281 4.555 1.00 42.10 140 ALA C O 1
ATOM 3001 N N . PRO C 2 112 ? 4.796 -33.156 4.824 1.00 44.88 141 PRO C N 1
ATOM 3002 C CA . PRO C 2 112 ? 5.029 -33.189 3.385 1.00 45.27 141 PRO C CA 1
ATOM 3003 C C . PRO C 2 112 ? 3.715 -33.382 2.594 1.00 48.42 141 PRO C C 1
ATOM 3004 O O . PRO C 2 112 ? 2.704 -33.856 3.139 1.00 43.10 141 PRO C O 1
ATOM 3008 N N . GLY C 2 113 ? 3.757 -33.009 1.317 1.00 48.64 142 GLY C N 1
ATOM 3009 C CA . GLY C 2 113 ? 2.615 -33.098 0.433 1.00 47.50 142 GLY C CA 1
ATOM 3010 C C . GLY C 2 113 ? 2.310 -34.555 0.160 1.00 49.74 142 GLY C C 1
ATOM 3011 O O . GLY C 2 113 ? 3.210 -35.393 0.246 1.00 44.87 142 GLY C O 1
ATOM 3012 N N . THR C 2 114 ? 1.042 -34.836 -0.154 1.00 48.19 143 THR C N 1
ATOM 3013 C CA . THR C 2 114 ? 0.567 -36.178 -0.586 1.00 50.92 143 THR C CA 1
ATOM 3014 C C . THR C 2 114 ? -0.300 -36.033 -1.847 1.00 48.17 143 THR C C 1
ATOM 3015 O O . THR C 2 114 ? -0.622 -34.924 -2.260 1.00 42.28 143 THR C O 1
ATOM 3019 N N . PRO C 2 115 ? -0.740 -37.161 -2.418 1.00 48.26 144 PRO C N 1
ATOM 3020 C CA . PRO C 2 115 ? -1.709 -37.085 -3.497 1.00 44.92 144 PRO C CA 1
ATOM 3021 C C . PRO C 2 115 ? -2.938 -36.303 -3.175 1.00 45.33 144 PRO C C 1
ATOM 3022 O O . PRO C 2 115 ? -3.508 -35.726 -4.089 1.00 51.14 144 PRO C O 1
ATOM 3026 N N . SER C 2 116 ? -3.336 -36.246 -1.904 1.00 46.87 145 SER C N 1
ATOM 3027 C CA . SER C 2 116 ? -4.590 -35.572 -1.515 1.00 46.71 145 SER C CA 1
ATOM 3028 C C . SER C 2 116 ? -4.401 -34.284 -0.781 1.00 47.80 145 SER C C 1
ATOM 3029 O O . SER C 2 116 ? -5.370 -33.615 -0.487 1.00 45.96 145 SER C O 1
ATOM 3032 N N . GLN C 2 117 ? -3.162 -33.927 -0.466 1.00 56.15 146 GLN C N 1
ATOM 3033 C CA . GLN C 2 117 ? -2.907 -32.812 0.453 1.00 54.38 146 GLN C CA 1
ATOM 3034 C C . GLN C 2 117 ? -1.717 -32.012 -0.042 1.00 43.39 146 GLN C C 1
ATOM 3035 O O . GLN C 2 117 ? -0.721 -32.564 -0.533 1.00 38.28 146 GLN C O 1
ATOM 3041 N N . ASN C 2 118 ? -1.808 -30.706 0.079 1.00 40.85 147 ASN C N 1
ATOM 3042 C CA . ASN C 2 118 ? -0.669 -29.855 -0.274 1.00 44.39 147 ASN C CA 1
ATOM 3043 C C . ASN C 2 118 ? 0.289 -29.865 0.905 1.00 45.56 147 ASN C C 1
ATOM 3044 O O . ASN C 2 118 ? -0.123 -30.100 2.042 1.00 40.85 147 ASN C O 1
ATOM 3049 N N . THR C 2 119 ? 1.558 -29.591 0.619 1.00 47.10 148 THR C N 1
ATOM 3050 C CA . THR C 2 119 ? 2.525 -29.236 1.648 1.00 45.72 148 THR C CA 1
ATOM 3051 C C . THR C 2 119 ? 1.905 -28.429 2.758 1.00 45.11 148 THR C C 1
ATOM 3052 O O . THR C 2 119 ? 1.207 -27.458 2.490 1.00 47.44 148 THR C O 1
ATOM 3056 N N . GLN C 2 120 ? 2.153 -28.829 4.001 1.00 44.88 149 GLN C N 1
ATOM 3057 C CA . GLN C 2 120 ? 1.797 -27.979 5.148 1.00 49.93 149 GLN C CA 1
ATOM 3058 C C . GLN C 2 120 ? 3.064 -27.224 5.687 1.00 46.46 149 GLN C C 1
ATOM 3059 O O . GLN C 2 120 ? 4.140 -27.814 5.829 1.00 42.64 149 GLN C O 1
ATOM 3065 N N . CYS C 2 121 ? 2.904 -25.947 6.036 1.00 45.77 150 CYS C N 1
ATOM 3066 C CA . CYS C 2 121 ? 4.007 -25.064 6.369 1.00 42.82 150 CYS C CA 1
ATOM 3067 C C . CYS C 2 121 ? 3.710 -24.390 7.648 1.00 43.94 150 CYS C C 1
ATOM 3068 O O . CYS C 2 121 ? 2.551 -24.113 7.910 1.00 39.65 150 CYS C O 1
ATOM 3071 N N . GLN C 2 122 ? 4.752 -24.039 8.410 1.00 41.52 151 GLN C N 1
ATOM 3072 C CA . GLN C 2 122 ? 4.589 -22.994 9.419 1.00 46.38 151 GLN C CA 1
ATOM 3073 C C . GLN C 2 122 ? 5.765 -22.046 9.462 1.00 41.96 151 GLN C C 1
ATOM 3074 O O . GLN C 2 122 ? 6.846 -22.374 8.989 1.00 43.56 151 GLN C O 1
ATOM 3080 N N . PRO C 2 123 ? 5.557 -20.884 10.079 1.00 39.00 152 PRO C N 1
ATOM 3081 C CA . PRO C 2 123 ? 6.632 -19.968 10.315 1.00 43.30 152 PRO C CA 1
ATOM 3082 C C . PRO C 2 123 ? 7.535 -20.535 11.423 1.00 42.35 152 PRO C C 1
ATOM 3083 O O . PRO C 2 123 ? 7.042 -21.071 12.433 1.00 38.21 152 PRO C O 1
ATOM 3087 N N . CYS C 2 124 ? 8.843 -20.453 11.208 1.00 39.43 153 CYS C N 1
ATOM 3088 C CA . CYS C 2 124 ? 9.776 -21.113 12.112 1.00 36.78 153 CYS C CA 1
ATOM 3089 C C . CYS C 2 124 ? 9.638 -20.473 13.481 1.00 35.25 153 CYS C C 1
ATOM 3090 O O . CYS C 2 124 ? 9.565 -19.247 13.597 1.00 34.82 153 CYS C O 1
ATOM 3093 N N . PRO C 2 125 ? 9.476 -21.308 14.510 1.00 35.31 154 PRO C N 1
ATOM 3094 C CA . PRO C 2 125 ? 9.299 -20.687 15.797 1.00 35.57 154 PRO C CA 1
ATOM 3095 C C . PRO C 2 125 ? 10.663 -20.329 16.319 1.00 32.96 154 PRO C C 1
ATOM 3096 O O . PRO C 2 125 ? 11.691 -20.740 15.750 1.00 31.29 154 PRO C O 1
ATOM 3100 N N . PRO C 2 126 ? 10.669 -19.556 17.389 1.00 34.37 155 PRO C N 1
ATOM 3101 C CA . PRO C 2 126 ? 11.867 -18.933 17.920 1.00 36.38 155 PRO C CA 1
ATOM 3102 C C . PRO C 2 126 ? 12.932 -19.966 18.195 1.00 38.17 155 PRO C C 1
ATOM 3103 O O . PRO C 2 126 ? 12.623 -21.037 18.686 1.00 35.93 155 PRO C O 1
ATOM 3107 N N . GLY C 2 127 ? 14.182 -19.674 17.872 1.00 40.69 156 GLY C N 1
ATOM 3108 C CA . GLY C 2 127 ? 15.248 -20.673 18.099 1.00 36.00 156 GLY C CA 1
ATOM 3109 C C . GLY C 2 127 ? 15.420 -21.633 16.951 1.00 36.36 156 GLY C C 1
ATOM 3110 O O . GLY C 2 127 ? 16.341 -22.497 16.993 1.00 34.03 156 GLY C O 1
ATOM 3111 N N . THR C 2 128 ? 14.556 -21.505 15.918 1.00 37.06 157 THR C N 1
ATOM 3112 C CA . THR C 2 128 ? 14.700 -22.293 14.670 1.00 35.03 157 THR C CA 1
ATOM 3113 C C . THR C 2 128 ? 14.690 -21.459 13.363 1.00 33.00 157 THR C C 1
ATOM 3114 O O . THR C 2 128 ? 14.381 -20.278 13.352 1.00 27.26 157 THR C O 1
ATOM 3118 N N . PHE C 2 129 ? 15.067 -22.107 12.263 1.00 30.97 158 PHE C N 1
ATOM 3119 C CA . PHE C 2 129 ? 15.188 -21.426 11.033 1.00 29.55 158 PHE C CA 1
ATOM 3120 C C . PHE C 2 129 ? 15.061 -22.319 9.862 1.00 30.65 158 PHE C C 1
ATOM 3121 O O . PHE C 2 129 ? 15.277 -23.553 9.920 1.00 32.72 158 PHE C O 1
ATOM 3129 N N . SER C 2 130 ? 14.806 -21.636 8.763 1.00 30.87 159 SER C N 1
ATOM 3130 C CA . SER C 2 130 ? 14.870 -22.210 7.472 1.00 32.71 159 SER C CA 1
ATOM 3131 C C . SER C 2 130 ? 15.216 -21.096 6.484 1.00 31.27 159 SER C C 1
ATOM 3132 O O . SER C 2 130 ? 14.432 -20.162 6.312 1.00 33.64 159 SER C O 1
ATOM 3135 N N . ALA C 2 131 ? 16.341 -21.265 5.808 1.00 31.94 160 ALA C N 1
ATOM 3136 C CA . ALA C 2 131 ? 16.920 -20.299 4.873 1.00 39.50 160 ALA C CA 1
ATOM 3137 C C . ALA C 2 131 ? 16.460 -20.448 3.443 1.00 42.42 160 ALA C C 1
ATOM 3138 O O . ALA C 2 131 ? 16.699 -19.534 2.646 1.00 49.70 160 ALA C O 1
ATOM 3140 N N . SER C 2 132 ? 15.791 -21.555 3.136 1.00 41.86 161 SER C N 1
ATOM 3141 C CA . SER C 2 132 ? 15.426 -21.940 1.757 1.00 49.84 161 SER C CA 1
ATOM 3142 C C . SER C 2 132 ? 13.928 -21.990 1.460 1.00 50.80 161 SER C C 1
ATOM 3143 O O . SER C 2 132 ? 13.162 -22.314 2.356 1.00 44.38 161 SER C O 1
ATOM 3146 N N . SER C 2 133 ? 13.529 -21.695 0.208 1.00 58.32 162 SER C N 1
ATOM 3147 C CA . SER C 2 133 ? 12.160 -21.995 -0.313 1.00 53.80 162 SER C CA 1
ATOM 3148 C C . SER C 2 133 ? 12.259 -23.466 -0.642 1.00 53.80 162 SER C C 1
ATOM 3149 O O . SER C 2 133 ? 13.060 -23.818 -1.485 1.00 55.87 162 SER C O 1
ATOM 3152 N N . SER C 2 134 ? 11.557 -24.334 0.104 1.00 50.17 163 SER C N 1
ATOM 3153 C CA . SER C 2 134 ? 11.722 -25.810 -0.042 1.00 48.65 163 SER C CA 1
ATOM 3154 C C . SER C 2 134 ? 10.470 -26.582 0.294 1.00 49.17 163 SER C C 1
ATOM 3155 O O . SER C 2 134 ? 9.623 -26.134 1.079 1.00 46.91 163 SER C O 1
ATOM 3158 N N . SER C 2 135 ? 10.327 -27.731 -0.347 1.00 48.10 164 SER C N 1
ATOM 3159 C CA . SER C 2 135 ? 9.058 -28.455 -0.193 1.00 54.13 164 SER C CA 1
ATOM 3160 C C . SER C 2 135 ? 9.254 -29.607 0.739 1.00 48.28 164 SER C C 1
ATOM 3161 O O . SER C 2 135 ? 8.280 -30.252 1.062 1.00 50.77 164 SER C O 1
ATOM 3164 N N . SER C 2 136 ? 10.511 -29.852 1.147 1.00 49.41 165 SER C N 1
ATOM 3165 C CA . SER C 2 136 ? 10.867 -30.824 2.196 1.00 52.15 165 SER C CA 1
ATOM 3166 C C . SER C 2 136 ? 11.465 -30.226 3.492 1.00 48.46 165 SER C C 1
ATOM 3167 O O . SER C 2 136 ? 11.106 -30.664 4.568 1.00 59.58 165 SER C O 1
ATOM 3170 N N . GLU C 2 137 ? 12.339 -29.226 3.394 1.00 50.89 166 GLU C N 1
ATOM 3171 C CA . GLU C 2 137 ? 13.078 -28.687 4.565 1.00 48.42 166 GLU C CA 1
ATOM 3172 C C . GLU C 2 137 ? 12.167 -28.222 5.723 1.00 43.48 166 GLU C C 1
ATOM 3173 O O . GLU C 2 137 ? 11.289 -27.374 5.548 1.00 41.49 166 GLU C O 1
ATOM 3179 N N . GLN C 2 138 ? 12.414 -28.755 6.910 1.00 39.12 167 GLN C N 1
ATOM 3180 C CA . GLN C 2 138 ? 11.760 -28.292 8.138 1.00 40.42 167 GLN C CA 1
ATOM 3181 C C . GLN C 2 138 ? 12.522 -27.189 8.808 1.00 39.79 167 GLN C C 1
ATOM 3182 O O . GLN C 2 138 ? 13.706 -27.017 8.561 1.00 41.38 167 GLN C O 1
ATOM 3188 N N . CYS C 2 139 ? 11.848 -26.461 9.680 1.00 38.95 168 CYS C N 1
ATOM 3189 C CA . CYS C 2 139 ? 12.533 -25.570 10.600 1.00 41.40 168 CYS C CA 1
ATOM 3190 C C . CYS C 2 139 ? 13.552 -26.401 11.416 1.00 44.50 168 CYS C C 1
ATOM 3191 O O . CYS C 2 139 ? 13.168 -27.408 11.996 1.00 41.39 168 CYS C O 1
ATOM 3194 N N . GLN C 2 140 ? 14.831 -26.013 11.368 1.00 41.71 169 GLN C N 1
ATOM 3195 C CA . GLN C 2 140 ? 15.943 -26.690 12.082 1.00 46.62 169 GLN C CA 1
ATOM 3196 C C . GLN C 2 140 ? 16.411 -25.789 13.249 1.00 43.68 169 GLN C C 1
ATOM 3197 O O . GLN C 2 140 ? 16.385 -24.570 13.119 1.00 44.43 169 GLN C O 1
ATOM 3203 N N . PRO C 2 141 ? 16.807 -26.377 14.398 1.00 45.98 170 PRO C N 1
ATOM 3204 C CA . PRO C 2 141 ? 17.290 -25.516 15.488 1.00 43.01 170 PRO C CA 1
ATOM 3205 C C . PRO C 2 141 ? 18.567 -24.731 15.159 1.00 35.41 170 PRO C C 1
ATOM 3206 O O . PRO C 2 141 ? 19.483 -25.205 14.435 1.00 28.94 170 PRO C O 1
ATOM 3210 N N . HIS C 2 142 ? 18.619 -23.510 15.695 1.00 32.83 171 HIS C N 1
ATOM 3211 C CA . HIS C 2 142 ? 19.816 -22.697 15.519 1.00 34.59 171 HIS C CA 1
ATOM 3212 C C . HIS C 2 142 ? 21.045 -23.433 16.058 1.00 32.67 171 HIS C C 1
ATOM 3213 O O . HIS C 2 142 ? 20.992 -24.021 17.135 1.00 34.75 171 HIS C O 1
ATOM 3220 N N . ARG C 2 143 ? 22.145 -23.361 15.329 1.00 33.73 172 ARG C N 1
ATOM 3221 C CA . ARG C 2 143 ? 23.443 -23.625 15.902 1.00 31.46 172 ARG C CA 1
ATOM 3222 C C . ARG C 2 143 ? 23.519 -22.978 17.284 1.00 33.79 172 ARG C C 1
ATOM 3223 O O . ARG C 2 143 ? 23.196 -21.764 17.468 1.00 36.07 172 ARG C O 1
ATOM 3231 N N . ASN C 2 144 ? 23.897 -23.795 18.270 1.00 32.54 173 ASN C N 1
ATOM 3232 C CA . ASN C 2 144 ? 23.857 -23.401 19.668 1.00 32.68 173 ASN C CA 1
ATOM 3233 C C . ASN C 2 144 ? 25.257 -23.110 20.197 1.00 34.49 173 ASN C C 1
ATOM 3234 O O . ASN C 2 144 ? 25.957 -24.007 20.684 1.00 31.32 173 ASN C O 1
ATOM 3239 N N . CYS C 2 145 ? 25.643 -21.846 20.123 1.00 33.62 174 CYS C N 1
ATOM 3240 C CA . CYS C 2 145 ? 27.004 -21.429 20.445 1.00 36.36 174 CYS C CA 1
ATOM 3241 C C . CYS C 2 145 ? 27.449 -21.770 21.889 1.00 34.71 174 CYS C C 1
ATOM 3242 O O . CYS C 2 145 ? 28.628 -22.143 22.136 1.00 33.09 174 CYS C O 1
ATOM 3245 N N . THR C 2 146 ? 26.549 -21.616 22.843 1.00 30.10 175 THR C N 1
ATOM 3246 C CA . THR C 2 146 ? 26.905 -21.902 24.205 1.00 32.75 175 THR C CA 1
ATOM 3247 C C . THR C 2 146 ? 27.210 -23.418 24.387 1.00 32.57 175 THR C C 1
ATOM 3248 O O . THR C 2 146 ? 28.179 -23.750 25.037 1.00 32.20 175 THR C O 1
ATOM 3252 N N . ALA C 2 147 ? 26.438 -24.286 23.721 1.00 31.16 176 ALA C N 1
ATOM 3253 C CA . ALA C 2 147 ? 26.636 -25.742 23.710 1.00 31.55 176 ALA C CA 1
ATOM 3254 C C . ALA C 2 147 ? 27.956 -26.145 23.086 1.00 29.19 176 ALA C C 1
ATOM 3255 O O . ALA C 2 147 ? 28.503 -27.143 23.460 1.00 32.55 176 ALA C O 1
ATOM 3257 N N . LEU C 2 148 ? 28.446 -25.371 22.140 1.00 31.32 177 LEU C N 1
ATOM 3258 C CA . LEU C 2 148 ? 29.758 -25.597 21.501 1.00 30.05 177 LEU C CA 1
ATOM 3259 C C . LEU C 2 148 ? 30.913 -24.928 22.266 1.00 27.22 177 LEU C C 1
ATOM 3260 O O . LEU C 2 148 ? 32.024 -25.062 21.883 1.00 27.42 177 LEU C O 1
ATOM 3265 N N . GLY C 2 149 ? 30.644 -24.190 23.347 1.00 27.28 178 GLY C N 1
ATOM 3266 C CA . GLY C 2 149 ? 31.660 -23.358 23.996 1.00 24.24 178 GLY C CA 1
ATOM 3267 C C . GLY C 2 149 ? 32.293 -22.285 23.130 1.00 27.49 178 GLY C C 1
ATOM 3268 O O . GLY C 2 149 ? 33.421 -21.882 23.362 1.00 29.97 178 GLY C O 1
ATOM 3269 N N . LEU C 2 150 ? 31.576 -21.795 22.128 1.00 29.76 179 LEU C N 1
ATOM 3270 C CA . LEU C 2 150 ? 32.105 -20.770 21.203 1.00 26.90 179 LEU C CA 1
ATOM 3271 C C . LEU C 2 150 ? 31.339 -19.458 21.457 1.00 31.17 179 LEU C C 1
ATOM 3272 O O . LEU C 2 150 ? 30.215 -19.508 21.983 1.00 31.01 179 LEU C O 1
ATOM 3277 N N . ALA C 2 151 ? 31.981 -18.307 21.192 1.00 31.97 180 ALA C N 1
ATOM 3278 C CA . ALA C 2 151 ? 31.334 -16.964 21.287 1.00 35.45 180 ALA C CA 1
ATOM 3279 C C . ALA C 2 151 ? 30.304 -16.793 20.139 1.00 29.37 180 ALA C C 1
ATOM 3280 O O . ALA C 2 151 ? 30.500 -17.293 19.048 1.00 31.58 180 ALA C O 1
ATOM 3282 N N . LEU C 2 152 ? 29.192 -16.164 20.465 1.00 30.80 181 LEU C N 1
ATOM 3283 C CA . LEU C 2 152 ? 28.241 -15.616 19.487 1.00 34.46 181 LEU C CA 1
ATOM 3284 C C . LEU C 2 152 ? 28.924 -14.663 18.493 1.00 31.80 181 LEU C C 1
ATOM 3285 O O . LEU C 2 152 ? 29.580 -13.753 18.882 1.00 30.67 181 LEU C O 1
ATOM 3290 N N . ASN C 2 153 ? 28.799 -14.909 17.213 1.00 32.35 182 ASN C N 1
ATOM 3291 C CA . ASN C 2 153 ? 29.216 -13.936 16.244 1.00 36.93 182 ASN C CA 1
ATOM 3292 C C . ASN C 2 153 ? 28.015 -13.134 15.720 1.00 35.38 182 ASN C C 1
ATOM 3293 O O . ASN C 2 153 ? 27.959 -11.930 15.927 1.00 35.39 182 ASN C O 1
ATOM 3298 N N . VAL C 2 154 ? 27.080 -13.797 15.035 1.00 33.25 183 VAL C N 1
ATOM 3299 C CA . VAL C 2 154 ? 25.865 -13.122 14.555 1.00 34.91 183 VAL C CA 1
ATOM 3300 C C . VAL C 2 154 ? 24.628 -13.933 14.914 1.00 32.91 183 VAL C C 1
ATOM 3301 O O . VAL C 2 154 ? 24.538 -15.115 14.621 1.00 31.85 183 VAL C O 1
ATOM 3305 N N . PRO C 2 155 ? 23.721 -13.315 15.694 1.00 31.88 184 PRO C N 1
ATOM 3306 C CA . PRO C 2 155 ? 22.484 -13.951 16.146 1.00 31.79 184 PRO C CA 1
ATOM 3307 C C . PRO C 2 155 ? 21.732 -14.423 14.921 1.00 29.91 184 PRO C C 1
ATOM 3308 O O . PRO C 2 155 ? 21.854 -13.777 13.913 1.00 26.64 184 PRO C O 1
ATOM 3312 N N . GLY C 2 156 ? 21.006 -15.528 15.001 1.00 26.53 185 GLY C N 1
ATOM 3313 C CA . GLY C 2 156 ? 20.234 -15.997 13.867 1.00 28.29 185 GLY C CA 1
ATOM 3314 C C . GLY C 2 156 ? 18.811 -15.438 13.829 1.00 24.92 185 GLY C C 1
ATOM 3315 O O . GLY C 2 156 ? 18.441 -14.544 14.602 1.00 24.24 185 GLY C O 1
ATOM 3316 N N . SER C 2 157 ? 18.005 -15.983 12.934 1.00 23.44 186 SER C N 1
ATOM 3317 C CA . SER C 2 157 ? 16.644 -15.534 12.782 1.00 24.21 186 SER C CA 1
ATOM 3318 C C . SER C 2 157 ? 15.854 -16.663 12.267 1.00 24.61 186 SER C C 1
ATOM 3319 O O . SER C 2 157 ? 16.328 -17.810 12.200 1.00 27.75 186 SER C O 1
ATOM 3322 N N . SER C 2 158 ? 14.658 -16.358 11.824 1.00 22.88 187 SER C N 1
ATOM 3323 C CA . SER C 2 158 ? 13.787 -17.391 11.310 1.00 24.92 187 SER C CA 1
ATOM 3324 C C . SER C 2 158 ? 14.225 -17.881 9.961 1.00 24.81 187 SER C C 1
ATOM 3325 O O . SER C 2 158 ? 13.777 -18.962 9.522 1.00 26.89 187 SER C O 1
ATOM 3328 N N . SER C 2 159 ? 15.112 -17.119 9.320 1.00 25.29 188 SER C N 1
ATOM 3329 C CA . SER C 2 159 ? 15.503 -17.433 7.974 1.00 27.01 188 SER C CA 1
ATOM 3330 C C . SER C 2 159 ? 16.993 -17.569 7.774 1.00 27.89 188 SER C C 1
ATOM 3331 O O . SER C 2 159 ? 17.430 -17.717 6.615 1.00 30.29 188 SER C O 1
ATOM 3334 N N . HIS C 2 160 ? 17.772 -17.528 8.857 1.00 28.33 189 HIS C N 1
ATOM 3335 C CA . HIS C 2 160 ? 19.260 -17.641 8.799 1.00 29.08 189 HIS C CA 1
ATOM 3336 C C . HIS C 2 160 ? 19.783 -18.216 10.128 1.00 28.14 189 HIS C C 1
ATOM 3337 O O . HIS C 2 160 ? 19.343 -17.871 11.221 1.00 28.55 189 HIS C O 1
ATOM 3344 N N . ASP C 2 161 ? 20.706 -19.125 10.019 1.00 28.33 190 ASP C N 1
ATOM 3345 C CA . ASP C 2 161 ? 21.300 -19.758 11.207 1.00 31.37 190 ASP C CA 1
ATOM 3346 C C . ASP C 2 161 ? 22.130 -18.755 11.979 1.00 28.27 190 ASP C C 1
ATOM 3347 O O . ASP C 2 161 ? 22.621 -17.792 11.421 1.00 26.90 190 ASP C O 1
ATOM 3352 N N . THR C 2 162 ? 22.208 -18.984 13.277 1.00 28.70 191 THR C N 1
ATOM 3353 C CA . THR C 2 162 ? 23.149 -18.291 14.158 1.00 28.94 191 THR C CA 1
ATOM 3354 C C . THR C 2 162 ? 24.554 -18.602 13.779 1.00 29.18 191 THR C C 1
ATOM 3355 O O . THR C 2 162 ? 24.822 -19.739 13.421 1.00 32.62 191 THR C O 1
ATOM 3359 N N . LEU C 2 163 ? 25.442 -17.622 13.845 1.00 29.35 192 LEU C N 1
ATOM 3360 C CA . LEU C 2 163 ? 26.889 -17.853 13.550 1.00 35.23 192 LEU C CA 1
ATOM 3361 C C . LEU C 2 163 ? 27.696 -17.659 14.811 1.00 32.62 192 LEU C C 1
ATOM 3362 O O . LEU C 2 163 ? 27.435 -16.718 15.543 1.00 28.77 192 LEU C O 1
ATOM 3367 N N . CYS C 2 164 ? 28.638 -18.572 15.065 1.00 32.46 193 CYS C N 1
ATOM 3368 C CA . CYS C 2 164 ? 29.504 -18.482 16.235 1.00 33.24 193 CYS C CA 1
ATOM 3369 C C . CYS C 2 164 ? 30.865 -18.203 15.719 1.00 31.62 193 CYS C C 1
ATOM 3370 O O . CYS C 2 164 ? 31.142 -18.533 14.577 1.00 32.87 193 CYS C O 1
ATOM 3373 N N . THR C 2 165 ? 31.741 -17.652 16.544 1.00 30.64 194 THR C N 1
ATOM 3374 C CA . THR C 2 165 ? 33.153 -17.594 16.163 1.00 36.12 194 THR C CA 1
ATOM 3375 C C . THR C 2 165 ? 33.747 -19.021 16.123 1.00 36.25 194 THR C C 1
ATOM 3376 O O . THR C 2 165 ? 33.046 -20.026 16.348 1.00 32.09 194 THR C O 1
ATOM 3380 N N . SER C 2 166 ? 35.041 -19.147 15.866 1.00 41.97 195 SER C N 1
ATOM 3381 C CA . SER C 2 166 ? 35.713 -20.368 16.361 1.00 44.17 195 SER C CA 1
ATOM 3382 C C . SER C 2 166 ? 36.416 -20.020 17.680 1.00 39.39 195 SER C C 1
ATOM 3383 O O . SER C 2 166 ? 37.026 -20.848 18.231 1.00 43.71 195 SER C O 1
ATOM 3386 N N . THR D 2 4 ? -43.194 -103.564 23.200 1.00 73.36 33 THR D N 1
ATOM 3387 C CA . THR D 2 4 ? -43.013 -103.087 21.801 1.00 69.88 33 THR D CA 1
ATOM 3388 C C . THR D 2 4 ? -43.947 -103.814 20.837 1.00 68.76 33 THR D C 1
ATOM 3389 O O . THR D 2 4 ? -43.801 -105.006 20.608 1.00 60.90 33 THR D O 1
ATOM 3393 N N . PRO D 2 5 ? -44.904 -103.078 20.249 1.00 69.40 34 PRO D N 1
ATOM 3394 C CA . PRO D 2 5 ? -45.822 -103.665 19.264 1.00 63.07 34 PRO D CA 1
ATOM 3395 C C . PRO D 2 5 ? -45.089 -103.851 17.997 1.00 63.17 34 PRO D C 1
ATOM 3396 O O . PRO D 2 5 ? -44.015 -103.253 17.814 1.00 54.21 34 PRO D O 1
ATOM 3400 N N . THR D 2 6 ? -45.702 -104.607 17.097 1.00 58.99 35 THR D N 1
ATOM 3401 C CA . THR D 2 6 ? -45.018 -105.048 15.919 1.00 61.37 35 THR D CA 1
ATOM 3402 C C . THR D 2 6 ? -45.958 -104.935 14.762 1.00 60.38 35 THR D C 1
ATOM 3403 O O . THR D 2 6 ? -47.138 -104.759 14.961 1.00 56.62 35 THR D O 1
ATOM 3407 N N . TYR D 2 7 ? -45.431 -105.059 13.552 1.00 64.51 36 TYR D N 1
ATOM 3408 C CA . TYR D 2 7 ? -46.245 -105.085 12.364 1.00 65.87 36 TYR D CA 1
ATOM 3409 C C . TYR D 2 7 ? -45.637 -106.108 11.468 1.00 72.74 36 TYR D C 1
ATOM 3410 O O . TYR D 2 7 ? -44.435 -106.373 11.577 1.00 64.35 36 TYR D O 1
ATOM 3419 N N . PRO D 2 8 ? -46.456 -106.657 10.563 1.00 77.81 37 PRO D N 1
ATOM 3420 C CA . PRO D 2 8 ? -46.012 -107.618 9.584 1.00 81.27 37 PRO D CA 1
ATOM 3421 C C . PRO D 2 8 ? -45.522 -106.920 8.328 1.00 86.22 37 PRO D C 1
ATOM 3422 O O . PRO D 2 8 ? -46.117 -105.932 7.909 1.00 83.92 37 PRO D O 1
ATOM 3426 N N . TRP D 2 9 ? -44.440 -107.434 7.746 1.00 92.94 38 TRP D N 1
ATOM 3427 C CA . TRP D 2 9 ? -43.854 -106.861 6.539 1.00 98.06 38 TRP D CA 1
ATOM 3428 C C . TRP D 2 9 ? -43.256 -107.961 5.677 1.00 109.43 38 TRP D C 1
ATOM 3429 O O . TRP D 2 9 ? -42.363 -108.690 6.120 1.00 117.22 38 TRP D O 1
ATOM 3440 N N . ARG D 2 10 ? -43.741 -108.070 4.443 1.00 107.94 39 ARG D N 1
ATOM 3441 C CA . ARG D 2 10 ? -43.162 -108.986 3.459 1.00 110.94 39 ARG D CA 1
ATOM 3442 C C . ARG D 2 10 ? -41.890 -108.366 2.887 1.00 108.15 39 ARG D C 1
ATOM 3443 O O . ARG D 2 10 ? -41.958 -107.330 2.215 1.00 99.33 39 ARG D O 1
ATOM 3451 N N . ASP D 2 11 ? -40.741 -108.993 3.152 1.00 104.43 40 ASP D N 1
ATOM 3452 C CA . ASP D 2 11 ? -39.437 -108.441 2.744 1.00 112.08 40 ASP D CA 1
ATOM 3453 C C . ASP D 2 11 ? -39.480 -107.693 1.382 1.00 113.35 40 ASP D C 1
ATOM 3454 O O . ASP D 2 11 ? -40.078 -108.169 0.398 1.00 89.24 40 ASP D O 1
ATOM 3459 N N . ALA D 2 12 ? -38.837 -106.522 1.360 1.00 117.23 41 ALA D N 1
ATOM 3460 C CA . ALA D 2 12 ? -38.849 -105.621 0.209 1.00 118.22 41 ALA D CA 1
ATOM 3461 C C . ALA D 2 12 ? -38.608 -106.344 -1.133 1.00 120.40 41 ALA D C 1
ATOM 3462 O O . ALA D 2 12 ? -39.373 -106.127 -2.077 1.00 110.75 41 ALA D O 1
ATOM 3464 N N . GLU D 2 13 ? -37.577 -107.199 -1.224 1.00 122.98 42 GLU D N 1
ATOM 3465 C CA . GLU D 2 13 ? -37.370 -108.024 -2.454 1.00 126.08 42 GLU D CA 1
ATOM 3466 C C . GLU D 2 13 ? -36.915 -109.501 -2.245 1.00 115.61 42 GLU D C 1
ATOM 3467 O O . GLU D 2 13 ? -36.965 -110.299 -3.186 1.00 95.14 42 GLU D O 1
ATOM 3473 N N . THR D 2 14 ? -36.501 -109.874 -1.036 1.00 111.08 43 THR D N 1
ATOM 3474 C CA . THR D 2 14 ? -36.265 -111.297 -0.728 1.00 113.53 43 THR D CA 1
ATOM 3475 C C . THR D 2 14 ? -37.584 -112.092 -0.819 1.00 118.24 43 THR D C 1
ATOM 3476 O O . THR D 2 14 ? -37.568 -113.240 -1.241 1.00 120.01 43 THR D O 1
ATOM 3480 N N . GLY D 2 15 ? -38.713 -111.472 -0.456 1.00 127.90 44 GLY D N 1
ATOM 3481 C CA . GLY D 2 15 ? -40.041 -112.132 -0.457 1.00 120.06 44 GLY D CA 1
ATOM 3482 C C . GLY D 2 15 ? -40.493 -112.680 0.901 1.00 119.30 44 GLY D C 1
ATOM 3483 O O . GLY D 2 15 ? -41.698 -112.855 1.147 1.00 94.90 44 GLY D O 1
ATOM 3484 N N . GLU D 2 16 ? -39.522 -112.934 1.784 1.00 117.79 45 GLU D N 1
ATOM 3485 C CA . GLU D 2 16 ? -39.771 -113.574 3.072 1.00 112.16 45 GLU D CA 1
ATOM 3486 C C . GLU D 2 16 ? -40.629 -112.690 3.989 1.00 112.88 45 GLU D C 1
ATOM 3487 O O . GLU D 2 16 ? -40.408 -111.479 4.102 1.00 104.62 45 GLU D O 1
ATOM 3493 N N . ARG D 2 17 ? -41.574 -113.328 4.677 1.00 111.58 46 ARG D N 1
ATOM 3494 C CA . ARG D 2 17 ? -42.675 -112.635 5.363 1.00 116.08 46 ARG D CA 1
ATOM 3495 C C . ARG D 2 17 ? -42.435 -112.444 6.885 1.00 108.05 46 ARG D C 1
ATOM 3496 O O . ARG D 2 17 ? -42.586 -113.396 7.654 1.00 102.35 46 ARG D O 1
ATOM 3504 N N . LEU D 2 18 ? -42.119 -111.206 7.306 1.00 102.08 47 LEU D N 1
ATOM 3505 C CA . LEU D 2 18 ? -41.503 -110.913 8.637 1.00 95.06 47 LEU D CA 1
ATOM 3506 C C . LEU D 2 18 ? -42.409 -110.358 9.774 1.00 90.01 47 LEU D C 1
ATOM 3507 O O . LEU D 2 18 ? -43.598 -110.103 9.579 1.00 90.50 47 LEU D O 1
ATOM 3512 N N . VAL D 2 19 ? -41.831 -110.192 10.968 1.00 83.93 48 VAL D N 1
ATOM 3513 C CA . VAL D 2 19 ? -42.528 -109.538 12.093 1.00 87.32 48 VAL D CA 1
ATOM 3514 C C . VAL D 2 19 ? -41.652 -108.414 12.708 1.00 85.43 48 VAL D C 1
ATOM 3515 O O . VAL D 2 19 ? -40.809 -108.672 13.570 1.00 75.97 48 VAL D O 1
ATOM 3519 N N . CYS D 2 20 ? -41.899 -107.171 12.261 1.00 87.00 49 CYS D N 1
ATOM 3520 C CA . CYS D 2 20 ? -41.048 -106.001 12.549 1.00 76.38 49 CYS D CA 1
ATOM 3521 C C . CYS D 2 20 ? -41.500 -105.201 13.770 1.00 72.24 49 CYS D C 1
ATOM 3522 O O . CYS D 2 20 ? -42.701 -105.095 14.053 1.00 64.43 49 CYS D O 1
ATOM 3525 N N . ALA D 2 21 ? -40.528 -104.624 14.475 1.00 63.37 50 ALA D N 1
ATOM 3526 C CA . ALA D 2 21 ? -40.821 -103.698 15.546 1.00 59.33 50 ALA D CA 1
ATOM 3527 C C . ALA D 2 21 ? -41.360 -102.389 14.937 1.00 62.32 50 ALA D C 1
ATOM 3528 O O . ALA D 2 21 ? -40.831 -101.870 13.942 1.00 60.35 50 ALA D O 1
ATOM 3530 N N . GLN D 2 22 ? -42.427 -101.881 15.539 1.00 56.25 51 GLN D N 1
ATOM 3531 C CA . GLN D 2 22 ? -42.953 -100.572 15.201 1.00 59.38 51 GLN D CA 1
ATOM 3532 C C . GLN D 2 22 ? -42.096 -99.525 15.857 1.00 53.89 51 GLN D C 1
ATOM 3533 O O . GLN D 2 22 ? -41.262 -99.814 16.733 1.00 51.89 51 GLN D O 1
ATOM 3539 N N . CYS D 2 23 ? -42.347 -98.302 15.432 1.00 48.50 52 CYS D N 1
ATOM 3540 C CA . CYS D 2 23 ? -41.601 -97.169 15.877 1.00 47.03 52 CYS D CA 1
ATOM 3541 C C . CYS D 2 23 ? -42.445 -96.377 16.842 1.00 43.41 52 CYS D C 1
ATOM 3542 O O . CYS D 2 23 ? -43.660 -96.301 16.670 1.00 50.06 52 CYS D O 1
ATOM 3545 N N . PRO D 2 24 ? -41.814 -95.833 17.889 1.00 43.63 53 PRO D N 1
ATOM 3546 C CA . PRO D 2 24 ? -42.533 -95.098 18.906 1.00 43.15 53 PRO D CA 1
ATOM 3547 C C . PRO D 2 24 ? -42.864 -93.690 18.477 1.00 43.11 53 PRO D C 1
ATOM 3548 O O . PRO D 2 24 ? -42.248 -93.158 17.536 1.00 44.57 53 PRO D O 1
ATOM 3552 N N . PRO D 2 25 ? -43.765 -93.067 19.233 1.00 37.86 54 PRO D N 1
ATOM 3553 C CA . PRO D 2 25 ? -44.116 -91.688 19.074 1.00 39.57 54 PRO D CA 1
ATOM 3554 C C . PRO D 2 25 ? -42.881 -90.800 18.926 1.00 41.79 54 PRO D C 1
ATOM 3555 O O . PRO D 2 25 ? -41.982 -90.878 19.750 1.00 41.02 54 PRO D O 1
ATOM 3559 N N . GLY D 2 26 ? -42.860 -89.926 17.917 1.00 40.61 55 GLY D N 1
ATOM 3560 C CA . GLY D 2 26 ? -41.733 -88.975 17.747 1.00 37.31 55 GLY D CA 1
ATOM 3561 C C . GLY D 2 26 ? -40.799 -89.552 16.719 1.00 36.68 55 GLY D C 1
ATOM 3562 O O . GLY D 2 26 ? -39.800 -88.950 16.401 1.00 37.88 55 GLY D O 1
ATOM 3563 N N . THR D 2 27 ? -41.151 -90.725 16.182 1.00 37.25 56 THR D N 1
ATOM 3564 C CA . THR D 2 27 ? -40.340 -91.391 15.168 1.00 36.06 56 THR D CA 1
ATOM 3565 C C . THR D 2 27 ? -41.222 -91.961 14.079 1.00 37.02 56 THR D C 1
ATOM 3566 O O . THR D 2 27 ? -42.455 -91.995 14.199 1.00 34.23 56 THR D O 1
ATOM 3570 N N . PHE D 2 28 ? -40.573 -92.408 13.016 1.00 37.59 57 PHE D N 1
ATOM 3571 C CA . PHE D 2 28 ? -41.251 -93.059 11.905 1.00 38.21 57 PHE D CA 1
ATOM 3572 C C . PHE D 2 28 ? -40.341 -94.120 11.321 1.00 40.50 57 PHE D C 1
ATOM 3573 O O . PHE D 2 28 ? -39.145 -94.197 11.691 1.00 36.46 57 PHE D O 1
ATOM 3581 N N . VAL D 2 29 ? -40.877 -94.947 10.421 1.00 42.34 58 VAL D N 1
ATOM 3582 C CA . VAL D 2 29 ? -40.033 -96.016 9.839 1.00 46.96 58 VAL D CA 1
ATOM 3583 C C . VAL D 2 29 ? -39.143 -95.451 8.746 1.00 48.03 58 VAL D C 1
ATOM 3584 O O . VAL D 2 29 ? -39.572 -95.258 7.601 1.00 41.28 58 VAL D O 1
ATOM 3588 N N . GLN D 2 30 ? -37.897 -95.187 9.130 1.00 58.41 59 GLN D N 1
ATOM 3589 C CA . GLN D 2 30 ? -36.840 -94.782 8.191 1.00 63.67 59 GLN D CA 1
ATOM 3590 C C . GLN D 2 30 ? -36.411 -95.923 7.289 1.00 60.52 59 GLN D C 1
ATOM 3591 O O . GLN D 2 30 ? -36.189 -95.718 6.106 1.00 54.47 59 GLN D O 1
ATOM 3597 N N . ARG D 2 31 ? -36.312 -97.127 7.864 1.00 69.11 60 ARG D N 1
ATOM 3598 C CA . ARG D 2 31 ? -35.956 -98.353 7.128 1.00 72.96 60 ARG D CA 1
ATOM 3599 C C . ARG D 2 31 ? -36.655 -99.569 7.745 1.00 64.18 60 ARG D C 1
ATOM 3600 O O . ARG D 2 31 ? -36.511 -99.833 8.943 1.00 62.07 60 ARG D O 1
ATOM 3608 N N . PRO D 2 32 ? -37.409 -100.328 6.930 1.00 64.76 61 PRO D N 1
ATOM 3609 C CA . PRO D 2 32 ? -38.100 -101.494 7.487 1.00 66.42 61 PRO D CA 1
ATOM 3610 C C . PRO D 2 32 ? -37.146 -102.520 8.042 1.00 75.38 61 PRO D C 1
ATOM 3611 O O . PRO D 2 32 ? -35.942 -102.475 7.756 1.00 72.55 61 PRO D O 1
ATOM 3615 N N . CYS D 2 33 ? -37.686 -103.436 8.840 1.00 84.31 62 CYS D N 1
ATOM 3616 C CA . CYS D 2 33 ? -36.870 -104.488 9.411 1.00 89.04 62 CYS D CA 1
ATOM 3617 C C . CYS D 2 33 ? -36.511 -105.468 8.280 1.00 92.98 62 CYS D C 1
ATOM 3618 O O . CYS D 2 33 ? -37.194 -105.516 7.252 1.00 84.05 62 CYS D O 1
ATOM 3621 N N . ARG D 2 34 ? -35.404 -106.188 8.452 1.00 106.92 63 ARG D N 1
ATOM 3622 C CA . ARG D 2 34 ? -34.889 -107.116 7.428 1.00 117.09 63 ARG D CA 1
ATOM 3623 C C . ARG D 2 34 ? -34.659 -108.519 8.041 1.00 114.09 63 ARG D C 1
ATOM 3624 O O . ARG D 2 34 ? -35.191 -108.828 9.109 1.00 99.73 63 ARG D O 1
ATOM 3632 N N . ARG D 2 35 ? -33.904 -109.368 7.340 1.00 117.72 64 ARG D N 1
ATOM 3633 C CA . ARG D 2 35 ? -33.459 -110.674 7.851 1.00 116.14 64 ARG D CA 1
ATOM 3634 C C . ARG D 2 35 ? -32.703 -110.506 9.181 1.00 105.29 64 ARG D C 1
ATOM 3635 O O . ARG D 2 35 ? -33.121 -110.996 10.234 1.00 79.36 64 ARG D O 1
ATOM 3643 N N . ASP D 2 36 ? -31.594 -109.783 9.102 1.00 108.06 65 ASP D N 1
ATOM 3644 C CA . ASP D 2 36 ? -30.648 -109.653 10.201 1.00 111.30 65 ASP D CA 1
ATOM 3645 C C . ASP D 2 36 ? -30.948 -108.448 11.090 1.00 107.32 65 ASP D C 1
ATOM 3646 O O . ASP D 2 36 ? -30.758 -108.527 12.301 1.00 99.48 65 ASP D O 1
ATOM 3651 N N . SER D 2 37 ? -31.438 -107.355 10.493 1.00 108.38 66 SER D N 1
ATOM 3652 C CA . SER D 2 37 ? -31.529 -106.051 11.177 1.00 101.99 66 SER D CA 1
ATOM 3653 C C . SER D 2 37 ? -32.953 -105.704 11.652 1.00 93.47 66 SER D C 1
ATOM 3654 O O . SER D 2 37 ? -33.937 -105.988 10.941 1.00 87.13 66 SER D O 1
ATOM 3657 N N . PRO D 2 38 ? -33.060 -105.092 12.858 1.00 81.44 67 PRO D N 1
ATOM 3658 C CA . PRO D 2 38 ? -34.337 -104.579 13.333 1.00 80.93 67 PRO D CA 1
ATOM 3659 C C . PRO D 2 38 ? -34.767 -103.311 12.571 1.00 76.04 67 PRO D C 1
ATOM 3660 O O . PRO D 2 38 ? -33.961 -102.684 11.856 1.00 64.72 67 PRO D O 1
ATOM 3664 N N . THR D 2 39 ? -36.042 -102.962 12.727 1.00 72.47 68 THR D N 1
ATOM 3665 C CA . THR D 2 39 ? -36.616 -101.748 12.137 1.00 63.75 68 THR D CA 1
ATOM 3666 C C . THR D 2 39 ? -35.741 -100.547 12.463 1.00 54.62 68 THR D C 1
ATOM 3667 O O . THR D 2 39 ? -35.286 -100.386 13.574 1.00 52.38 68 THR D O 1
ATOM 3671 N N . THR D 2 40 ? -35.501 -99.680 11.510 1.00 55.24 69 THR D N 1
ATOM 3672 C CA . THR D 2 40 ? -34.811 -98.432 11.870 1.00 58.75 69 THR D CA 1
ATOM 3673 C C . THR D 2 40 ? -35.808 -97.271 11.981 1.00 55.17 69 THR D C 1
ATOM 3674 O O . THR D 2 40 ? -36.527 -96.951 11.032 1.00 57.42 69 THR D O 1
ATOM 3678 N N . CYS D 2 41 ? -35.840 -96.651 13.147 1.00 49.37 70 CYS D N 1
ATOM 3679 C CA . CYS D 2 41 ? -36.785 -95.626 13.435 1.00 45.43 70 CYS D CA 1
ATOM 3680 C C . CYS D 2 41 ? -35.997 -94.355 13.450 1.00 48.54 70 CYS D C 1
ATOM 3681 O O . CYS D 2 41 ? -35.048 -94.288 14.188 1.00 52.94 70 CYS D O 1
ATOM 3684 N N . GLY D 2 42 ? -36.390 -93.361 12.645 1.00 49.03 71 GLY D N 1
ATOM 3685 C CA . GLY D 2 42 ? -35.815 -92.008 12.696 1.00 48.24 71 GLY D CA 1
ATOM 3686 C C . GLY D 2 42 ? -36.699 -91.031 13.442 1.00 44.99 71 GLY D C 1
ATOM 3687 O O . GLY D 2 42 ? -37.898 -91.197 13.485 1.00 45.39 71 GLY D O 1
ATOM 3688 N N . PRO D 2 43 ? -36.108 -89.977 13.994 1.00 47.88 72 PRO D N 1
ATOM 3689 C CA . PRO D 2 43 ? -36.898 -88.921 14.636 1.00 47.04 72 PRO D CA 1
ATOM 3690 C C . PRO D 2 43 ? -37.709 -88.093 13.597 1.00 44.89 72 PRO D C 1
ATOM 3691 O O . PRO D 2 43 ? -37.275 -87.932 12.457 1.00 41.87 72 PRO D O 1
ATOM 3695 N N . CYS D 2 44 ? -38.868 -87.571 13.983 1.00 41.43 73 CYS D N 1
ATOM 3696 C CA . CYS D 2 44 ? -39.648 -86.767 13.048 1.00 39.92 73 CYS D CA 1
ATOM 3697 C C . CYS D 2 44 ? -38.879 -85.510 12.615 1.00 40.70 73 CYS D C 1
ATOM 3698 O O . CYS D 2 44 ? -38.298 -84.817 13.435 1.00 40.42 73 CYS D O 1
ATOM 3701 N N . PRO D 2 45 ? -38.889 -85.192 11.319 1.00 40.54 74 PRO D N 1
ATOM 3702 C CA . PRO D 2 45 ? -38.330 -83.881 10.972 1.00 43.07 74 PRO D CA 1
ATOM 3703 C C . PRO D 2 45 ? -39.124 -82.752 11.628 1.00 44.43 74 PRO D C 1
ATOM 3704 O O . PRO D 2 45 ? -40.251 -82.962 12.121 1.00 39.38 74 PRO D O 1
ATOM 3708 N N . PRO D 2 46 ? -38.541 -81.556 11.633 1.00 43.89 75 PRO D N 1
ATOM 3709 C CA . PRO D 2 46 ? -39.305 -80.424 12.116 1.00 43.34 75 PRO D CA 1
ATOM 3710 C C . PRO D 2 46 ? -40.615 -80.296 11.332 1.00 41.79 75 PRO D C 1
ATOM 3711 O O . PRO D 2 46 ? -40.685 -80.659 10.146 1.00 39.88 75 PRO D O 1
ATOM 3715 N N . ARG D 2 47 ? -41.612 -79.757 12.027 1.00 40.86 76 ARG D N 1
ATOM 3716 C CA . ARG D 2 47 ? -42.941 -79.448 11.511 1.00 45.56 76 ARG D CA 1
ATOM 3717 C C . ARG D 2 47 ? -43.798 -80.689 11.258 1.00 42.65 76 ARG D C 1
ATOM 3718 O O . ARG D 2 47 ? -44.847 -80.584 10.627 1.00 36.11 76 ARG D O 1
ATOM 3726 N N . HIS D 2 48 ? -43.353 -81.824 11.802 1.00 35.40 77 HIS D N 1
ATOM 3727 C CA . HIS D 2 48 ? -43.962 -83.129 11.652 1.00 34.90 77 HIS D CA 1
ATOM 3728 C C . HIS D 2 48 ? -44.051 -83.881 12.990 1.00 36.78 77 HIS D C 1
ATOM 3729 O O . HIS D 2 48 ? -43.384 -83.524 13.930 1.00 35.86 77 HIS D O 1
ATOM 3736 N N . TYR D 2 49 ? -44.848 -84.948 13.056 1.00 33.83 78 TYR D N 1
ATOM 3737 C CA . TYR D 2 49 ? -45.095 -85.626 14.303 1.00 31.17 78 TYR D CA 1
ATOM 3738 C C . TYR D 2 49 ? -45.714 -86.970 14.093 1.00 31.84 78 TYR D C 1
ATOM 3739 O O . TYR D 2 49 ? -46.252 -87.255 13.009 1.00 35.59 78 TYR D O 1
ATOM 3748 N N . THR D 2 50 ? -45.642 -87.764 15.164 1.00 29.30 79 THR D N 1
ATOM 3749 C CA . THR D 2 50 ? -46.341 -89.036 15.321 1.00 32.01 79 THR D CA 1
ATOM 3750 C C . THR D 2 50 ? -46.662 -89.139 16.796 1.00 34.49 79 THR D C 1
ATOM 3751 O O . THR D 2 50 ? -45.771 -89.042 17.647 1.00 35.66 79 THR D O 1
ATOM 3755 N N . GLN D 2 51 ? -47.946 -89.289 17.102 1.00 35.55 80 GLN D N 1
ATOM 3756 C CA . GLN D 2 51 ? -48.391 -89.203 18.453 1.00 34.20 80 GLN D CA 1
ATOM 3757 C C . GLN D 2 51 ? -48.464 -90.599 19.093 1.00 37.09 80 GLN D C 1
ATOM 3758 O O . GLN D 2 51 ? -48.444 -90.715 20.315 1.00 38.79 80 GLN D O 1
ATOM 3764 N N . PHE D 2 52 ? -48.497 -91.629 18.245 1.00 34.17 81 PHE D N 1
ATOM 3765 C CA . PHE D 2 52 ? -48.665 -93.016 18.626 1.00 38.28 81 PHE D CA 1
ATOM 3766 C C . PHE D 2 52 ? -47.578 -93.911 18.003 1.00 36.81 81 PHE D C 1
ATOM 3767 O O . PHE D 2 52 ? -46.873 -93.508 17.045 1.00 33.64 81 PHE D O 1
ATOM 3775 N N . TRP D 2 53 ? -47.513 -95.140 18.512 1.00 35.41 82 TRP D N 1
ATOM 3776 C CA . TRP D 2 53 ? -46.721 -96.206 17.881 1.00 37.49 82 TRP D CA 1
ATOM 3777 C C . TRP D 2 53 ? -47.242 -96.354 16.459 1.00 36.09 82 TRP D C 1
ATOM 3778 O O . TRP D 2 53 ? -48.412 -96.175 16.219 1.00 37.13 82 TRP D O 1
ATOM 3789 N N . ASN D 2 54 ? -46.359 -96.620 15.517 1.00 34.64 83 ASN D N 1
ATOM 3790 C CA . ASN D 2 54 ? -46.716 -96.541 14.112 1.00 34.58 83 ASN D CA 1
ATOM 3791 C C . ASN D 2 54 ? -45.702 -97.227 13.228 1.00 34.05 83 ASN D C 1
ATOM 3792 O O . ASN D 2 54 ? -44.583 -97.447 13.653 1.00 39.82 83 ASN D O 1
ATOM 3797 N N . TYR D 2 55 ? -46.097 -97.556 12.020 1.00 35.23 84 TYR D N 1
ATOM 3798 C CA . TYR D 2 55 ? -45.173 -97.960 10.960 1.00 39.98 84 TYR D CA 1
ATOM 3799 C C . TYR D 2 55 ? -45.352 -97.113 9.712 1.00 39.60 84 TYR D C 1
ATOM 3800 O O . TYR D 2 55 ? -45.396 -97.619 8.592 1.00 38.83 84 TYR D O 1
ATOM 3809 N N . LEU D 2 56 ? -45.472 -95.807 9.935 1.00 45.06 85 LEU D N 1
ATOM 3810 C CA . LEU D 2 56 ? -45.597 -94.831 8.841 1.00 43.08 85 LEU D CA 1
ATOM 3811 C C . LEU D 2 56 ? -44.202 -94.607 8.260 1.00 40.07 85 LEU D C 1
ATOM 3812 O O . LEU D 2 56 ? -43.228 -94.580 9.014 1.00 37.56 85 LEU D O 1
ATOM 3817 N N . GLU D 2 57 ? -44.102 -94.423 6.955 1.00 42.66 86 GLU D N 1
ATOM 3818 C CA . GLU D 2 57 ? -42.801 -94.139 6.334 1.00 48.95 86 GLU D CA 1
ATOM 3819 C C . GLU D 2 57 ? -42.515 -92.618 6.218 1.00 46.46 86 GLU D C 1
ATOM 3820 O O . GLU D 2 57 ? -41.509 -92.220 5.675 1.00 43.86 86 GLU D O 1
ATOM 3826 N N . ARG D 2 58 ? -43.435 -91.795 6.727 1.00 45.11 87 ARG D N 1
ATOM 3827 C CA . ARG D 2 58 ? -43.325 -90.343 6.794 1.00 46.60 87 ARG D CA 1
ATOM 3828 C C . ARG D 2 58 ? -44.132 -89.925 8.036 1.00 41.95 87 ARG D C 1
ATOM 3829 O O . ARG D 2 58 ? -45.255 -90.396 8.219 1.00 34.09 87 ARG D O 1
ATOM 3837 N N . CYS D 2 59 ? -43.580 -89.049 8.879 1.00 38.79 88 CYS D N 1
ATOM 3838 C CA . CYS D 2 59 ? -44.328 -88.542 9.995 1.00 38.21 88 CYS D CA 1
ATOM 3839 C C . CYS D 2 59 ? -45.499 -87.734 9.455 1.00 35.83 88 CYS D C 1
ATOM 3840 O O . CYS D 2 59 ? -45.446 -87.295 8.305 1.00 37.23 88 CYS D O 1
ATOM 3843 N N . ARG D 2 60 ? -46.544 -87.543 10.266 1.00 33.98 89 ARG D N 1
ATOM 3844 C CA . ARG D 2 60 ? -47.661 -86.642 9.915 1.00 32.60 89 ARG D CA 1
ATOM 3845 C C . ARG D 2 60 ? -47.209 -85.195 9.983 1.00 35.09 89 ARG D C 1
ATOM 3846 O O . ARG D 2 60 ? -46.253 -84.832 10.712 1.00 32.41 89 ARG D O 1
ATOM 3854 N N . TYR D 2 61 ? -47.887 -84.357 9.213 1.00 32.50 90 TYR D N 1
ATOM 3855 C CA . TYR D 2 61 ? -47.521 -82.941 9.148 1.00 35.75 90 TYR D CA 1
ATOM 3856 C C . TYR D 2 61 ? -48.290 -82.136 10.198 1.00 34.19 90 TYR D C 1
ATOM 3857 O O . TYR D 2 61 ? -49.486 -82.321 10.342 1.00 36.02 90 TYR D O 1
ATOM 3866 N N . CYS D 2 62 ? -47.620 -81.207 10.863 1.00 33.40 91 CYS D N 1
ATOM 3867 C CA . CYS D 2 62 ? -48.275 -80.325 11.817 1.00 38.68 91 CYS D CA 1
ATOM 3868 C C . CYS D 2 62 ? -49.069 -79.309 11.019 1.00 38.14 91 CYS D C 1
ATOM 3869 O O . CYS D 2 62 ? -48.621 -78.203 10.723 1.00 36.73 91 CYS D O 1
ATOM 3872 N N . ASN D 2 63 ? -50.263 -79.709 10.667 1.00 34.92 92 ASN D N 1
ATOM 3873 C CA . ASN D 2 63 ? -51.024 -78.965 9.717 1.00 35.72 92 ASN D CA 1
ATOM 3874 C C . ASN D 2 63 ? -51.972 -77.970 10.349 1.00 34.79 92 ASN D C 1
ATOM 3875 O O . ASN D 2 63 ? -52.655 -77.280 9.621 1.00 43.80 92 ASN D O 1
ATOM 3880 N N . VAL D 2 64 ? -52.056 -77.911 11.678 1.00 31.85 93 VAL D N 1
ATOM 3881 C CA . VAL D 2 64 ? -53.020 -77.038 12.318 1.00 29.47 93 VAL D CA 1
ATOM 3882 C C . VAL D 2 64 ? -52.570 -75.564 12.234 1.00 32.79 93 VAL D C 1
ATOM 3883 O O . VAL D 2 64 ? -51.417 -75.238 12.447 1.00 38.16 93 VAL D O 1
ATOM 3887 N N . LEU D 2 65 ? -53.518 -74.690 11.909 1.00 32.22 94 LEU D N 1
ATOM 3888 C CA . LEU D 2 65 ? -53.320 -73.263 11.732 1.00 33.04 94 LEU D CA 1
ATOM 3889 C C . LEU D 2 65 ? -54.180 -72.495 12.693 1.00 34.81 94 LEU D C 1
ATOM 3890 O O . LEU D 2 65 ? -55.386 -72.761 12.821 1.00 37.20 94 LEU D O 1
ATOM 3895 N N . CYS D 2 66 ? -53.585 -71.531 13.367 1.00 42.14 95 CYS D N 1
ATOM 3896 C CA . CYS D 2 66 ? -54.326 -70.663 14.269 1.00 45.48 95 CYS D CA 1
ATOM 3897 C C . CYS D 2 66 ? -54.645 -69.350 13.568 1.00 46.92 95 CYS D C 1
ATOM 3898 O O . CYS D 2 66 ? -53.758 -68.755 12.997 1.00 43.75 95 CYS D O 1
ATOM 3901 N N . GLY D 2 67 ? -55.897 -68.895 13.636 1.00 52.03 96 GLY D N 1
ATOM 3902 C CA . GLY D 2 67 ? -56.300 -67.582 13.089 1.00 55.77 96 GLY D CA 1
ATOM 3903 C C . GLY D 2 67 ? -55.892 -66.407 13.982 1.00 58.82 96 GLY D C 1
ATOM 3904 O O . GLY D 2 67 ? -55.373 -66.607 15.082 1.00 61.87 96 GLY D O 1
ATOM 3905 N N . GLU D 2 68 ? -56.131 -65.179 13.525 1.00 67.84 97 GLU D N 1
ATOM 3906 C CA . GLU D 2 68 ? -55.620 -63.997 14.235 1.00 70.22 97 GLU D CA 1
ATOM 3907 C C . GLU D 2 68 ? -56.240 -63.851 15.645 1.00 66.80 97 GLU D C 1
ATOM 3908 O O . GLU D 2 68 ? -55.626 -63.230 16.530 1.00 53.92 97 GLU D O 1
ATOM 3914 N N . ARG D 2 69 ? -57.410 -64.462 15.882 1.00 60.39 98 ARG D N 1
ATOM 3915 C CA . ARG D 2 69 ? -58.035 -64.402 17.216 1.00 54.72 98 ARG D CA 1
ATOM 3916 C C . ARG D 2 69 ? -57.663 -65.567 18.137 1.00 51.63 98 ARG D C 1
ATOM 3917 O O . ARG D 2 69 ? -58.218 -65.710 19.246 1.00 51.82 98 ARG D O 1
ATOM 3925 N N . GLU D 2 70 ? -56.691 -66.363 17.684 1.00 45.52 99 GLU D N 1
ATOM 3926 C CA . GLU D 2 70 ? -56.216 -67.539 18.393 1.00 48.92 99 GLU D CA 1
ATOM 3927 C C . GLU D 2 70 ? -54.732 -67.461 18.688 1.00 47.82 99 GLU D C 1
ATOM 3928 O O . GLU D 2 70 ? -54.008 -66.699 18.070 1.00 48.58 99 GLU D O 1
ATOM 3934 N N . GLU D 2 71 ? -54.292 -68.281 19.629 1.00 49.30 100 GLU D N 1
ATOM 3935 C CA . GLU D 2 71 ? -52.863 -68.462 19.948 1.00 49.86 100 GLU D CA 1
ATOM 3936 C C . GLU D 2 71 ? -52.658 -69.985 20.071 1.00 45.64 100 GLU D C 1
ATOM 3937 O O . GLU D 2 71 ? -53.636 -70.740 20.197 1.00 48.32 100 GLU D O 1
ATOM 3943 N N . GLU D 2 72 ? -51.413 -70.429 20.040 1.00 41.57 101 GLU D N 1
ATOM 3944 C CA . GLU D 2 72 ? -51.092 -71.821 20.277 1.00 48.42 101 GLU D CA 1
ATOM 3945 C C . GLU D 2 72 ? -51.347 -72.277 21.710 1.00 50.82 101 GLU D C 1
ATOM 3946 O O . GLU D 2 72 ? -50.707 -71.798 22.636 1.00 55.72 101 GLU D O 1
ATOM 3952 N N . ALA D 2 73 ? -52.245 -73.230 21.904 1.00 49.23 102 ALA D N 1
ATOM 3953 C CA . ALA D 2 73 ? -52.338 -73.902 23.208 1.00 47.86 102 ALA D CA 1
ATOM 3954 C C . ALA D 2 73 ? -51.200 -74.917 23.363 1.00 48.02 102 ALA D C 1
ATOM 3955 O O . ALA D 2 73 ? -50.823 -75.256 24.469 1.00 53.23 102 ALA D O 1
ATOM 3957 N N . ARG D 2 74 ? -50.714 -75.446 22.247 1.00 47.00 103 ARG D N 1
ATOM 3958 C CA . ARG D 2 74 ? -49.586 -76.332 22.216 1.00 43.81 103 ARG D CA 1
ATOM 3959 C C . ARG D 2 74 ? -48.923 -76.106 20.895 1.00 38.95 103 ARG D C 1
ATOM 3960 O O . ARG D 2 74 ? -49.572 -75.929 19.875 1.00 38.82 103 ARG D O 1
ATOM 3968 N N . ALA D 2 75 ? -47.627 -76.179 20.904 1.00 32.95 104 ALA D N 1
ATOM 3969 C CA . ALA D 2 75 ? -46.841 -76.058 19.729 1.00 35.17 104 ALA D CA 1
ATOM 3970 C C . ALA D 2 75 ? -46.741 -77.390 18.974 1.00 36.76 104 ALA D C 1
ATOM 3971 O O . ALA D 2 75 ? -47.076 -78.430 19.520 1.00 43.73 104 ALA D O 1
ATOM 3973 N N . CYS D 2 76 ? -46.280 -77.332 17.724 1.00 37.43 105 CYS D N 1
ATOM 3974 C CA . CYS D 2 76 ? -45.839 -78.493 16.990 1.00 41.10 105 CYS D CA 1
ATOM 3975 C C . CYS D 2 76 ? -44.725 -79.108 17.819 1.00 43.76 105 CYS D C 1
ATOM 3976 O O . CYS D 2 76 ? -43.908 -78.420 18.382 1.00 42.79 105 CYS D O 1
ATOM 3979 N N . HIS D 2 77 ? -44.769 -80.410 17.961 1.00 47.00 106 HIS D N 1
ATOM 3980 C CA . HIS D 2 77 ? -43.772 -81.156 18.689 1.00 45.35 106 HIS D CA 1
ATOM 3981 C C . HIS D 2 77 ? -43.668 -82.483 17.952 1.00 42.56 106 HIS D C 1
ATOM 3982 O O . HIS D 2 77 ? -44.635 -82.896 17.267 1.00 40.07 106 HIS D O 1
ATOM 3989 N N . ALA D 2 78 ? -42.543 -83.171 18.100 1.00 37.63 107 ALA D N 1
ATOM 3990 C CA . ALA D 2 78 ? -42.383 -84.505 17.514 1.00 35.76 107 ALA D CA 1
ATOM 3991 C C . ALA D 2 78 ? -43.508 -85.492 17.873 1.00 31.27 107 ALA D C 1
ATOM 3992 O O . ALA D 2 78 ? -43.746 -86.427 17.107 1.00 29.14 107 ALA D O 1
ATOM 3994 N N . THR D 2 79 ? -44.186 -85.300 19.000 1.00 32.33 108 THR D N 1
ATOM 3995 C CA . THR D 2 79 ? -45.251 -86.252 19.465 1.00 35.27 108 THR D CA 1
ATOM 3996 C C . THR D 2 79 ? -46.682 -85.745 19.355 1.00 38.11 108 THR D C 1
ATOM 3997 O O . THR D 2 79 ? -47.618 -86.442 19.762 1.00 34.91 108 THR D O 1
ATOM 4001 N N . HIS D 2 80 ? -46.866 -84.530 18.849 1.00 37.89 109 HIS D N 1
ATOM 4002 C CA . HIS D 2 80 ? -48.219 -84.001 18.675 1.00 39.13 109 HIS D CA 1
ATOM 4003 C C . HIS D 2 80 ? -48.237 -82.778 17.760 1.00 37.69 109 HIS D C 1
ATOM 4004 O O . HIS D 2 80 ? -47.259 -82.040 17.661 1.00 37.08 109 HIS D O 1
ATOM 4011 N N . ASN D 2 81 ? -49.391 -82.592 17.134 1.00 36.31 110 ASN D N 1
ATOM 4012 C CA . ASN D 2 81 ? -49.713 -81.430 16.333 1.00 35.78 110 ASN D CA 1
ATOM 4013 C C . ASN D 2 81 ? -49.822 -80.178 17.221 1.00 32.78 110 ASN D C 1
ATOM 4014 O O . ASN D 2 81 ? -50.048 -80.280 18.373 1.00 32.80 110 ASN D O 1
ATOM 4019 N N . ARG D 2 82 ? -49.655 -79.016 16.640 1.00 34.00 111 ARG D N 1
ATOM 4020 C CA . ARG D 2 82 ? -50.125 -77.759 17.174 1.00 33.64 111 ARG D CA 1
ATOM 4021 C C . ARG D 2 82 ? -51.607 -77.877 17.499 1.00 32.16 111 ARG D C 1
ATOM 4022 O O . ARG D 2 82 ? -52.341 -78.697 16.914 1.00 35.87 111 ARG D O 1
ATOM 4030 N N . ALA D 2 83 ? -52.023 -77.087 18.470 1.00 31.55 112 ALA D N 1
ATOM 4031 C CA . ALA D 2 83 ? -53.440 -76.852 18.801 1.00 36.16 112 ALA D CA 1
ATOM 4032 C C . ALA D 2 83 ? -53.599 -75.381 19.148 1.00 36.75 112 ALA D C 1
ATOM 4033 O O . ALA D 2 83 ? -52.628 -74.738 19.536 1.00 39.81 112 ALA D O 1
ATOM 4035 N N . CYS D 2 84 ? -54.823 -74.862 19.032 1.00 39.89 113 CYS D N 1
ATOM 4036 C CA . CYS D 2 84 ? -55.069 -73.447 19.129 1.00 39.92 113 CYS D CA 1
ATOM 4037 C C . CYS D 2 84 ? -56.091 -73.170 20.174 1.00 43.20 113 CYS D C 1
ATOM 4038 O O . CYS D 2 84 ? -56.953 -73.973 20.384 1.00 42.81 113 CYS D O 1
ATOM 4041 N N . ARG D 2 85 ? -56.028 -72.004 20.810 1.00 45.80 114 ARG D N 1
ATOM 4042 C CA . ARG D 2 85 ? -57.148 -71.545 21.611 1.00 44.29 114 ARG D CA 1
ATOM 4043 C C . ARG D 2 85 ? -57.377 -70.063 21.374 1.00 43.69 114 ARG D C 1
ATOM 4044 O O . ARG D 2 85 ? -56.509 -69.354 20.812 1.00 42.55 114 ARG D O 1
ATOM 4052 N N . CYS D 2 86 ? -58.559 -69.619 21.784 1.00 40.21 115 CYS D N 1
ATOM 4053 C CA . CYS D 2 86 ? -58.909 -68.218 21.736 1.00 45.87 115 CYS D CA 1
ATOM 4054 C C . CYS D 2 86 ? -57.981 -67.356 22.610 1.00 47.74 115 CYS D C 1
ATOM 4055 O O . CYS D 2 86 ? -57.657 -67.715 23.746 1.00 52.38 115 CYS D O 1
ATOM 4058 N N . ARG D 2 87 ? -57.568 -66.229 22.048 1.00 47.26 116 ARG D N 1
ATOM 4059 C CA . ARG D 2 87 ? -56.800 -65.240 22.764 1.00 54.41 116 ARG D CA 1
ATOM 4060 C C . ARG D 2 87 ? -57.650 -64.611 23.852 1.00 56.66 116 ARG D C 1
ATOM 4061 O O . ARG D 2 87 ? -58.908 -64.724 23.852 1.00 46.19 116 ARG D O 1
ATOM 4069 N N . THR D 2 88 ? -56.917 -63.939 24.751 1.00 58.94 117 THR D N 1
ATOM 4070 C CA . THR D 2 88 ? -57.463 -63.149 25.841 1.00 60.04 117 THR D CA 1
ATOM 4071 C C . THR D 2 88 ? -58.557 -62.248 25.286 1.00 53.14 117 THR D C 1
ATOM 4072 O O . THR D 2 88 ? -58.397 -61.610 24.233 1.00 48.49 117 THR D O 1
ATOM 4076 N N . GLY D 2 89 ? -59.673 -62.209 25.987 1.00 48.99 118 GLY D N 1
ATOM 4077 C CA . GLY D 2 89 ? -60.792 -61.408 25.542 1.00 48.44 118 GLY D CA 1
ATOM 4078 C C . GLY D 2 89 ? -61.727 -62.096 24.579 1.00 46.17 118 GLY D C 1
ATOM 4079 O O . GLY D 2 89 ? -62.737 -61.492 24.220 1.00 50.93 118 GLY D O 1
ATOM 4080 N N . PHE D 2 90 ? -61.445 -63.353 24.178 1.00 44.76 119 PHE D N 1
ATOM 4081 C CA . PHE D 2 90 ? -62.387 -64.103 23.312 1.00 39.79 119 PHE D CA 1
ATOM 4082 C C . PHE D 2 90 ? -62.736 -65.475 23.865 1.00 37.19 119 PHE D C 1
ATOM 4083 O O . PHE D 2 90 ? -61.971 -66.075 24.606 1.00 43.61 119 PHE D O 1
ATOM 4091 N N . PHE D 2 91 ? -63.922 -65.957 23.547 1.00 36.69 120 PHE D N 1
ATOM 4092 C CA . PHE D 2 91 ? -64.334 -67.295 23.948 1.00 36.11 120 PHE D CA 1
ATOM 4093 C C . PHE D 2 91 ? -64.714 -68.158 22.751 1.00 37.38 120 PHE D C 1
ATOM 4094 O O . PHE D 2 91 ? -65.151 -67.605 21.773 1.00 41.42 120 PHE D O 1
ATOM 4102 N N . ALA D 2 92 ? -64.601 -69.499 22.863 1.00 39.16 121 ALA D N 1
ATOM 4103 C CA . ALA D 2 92 ? -64.882 -70.455 21.726 1.00 39.83 121 ALA D CA 1
ATOM 4104 C C . ALA D 2 92 ? -66.347 -70.740 21.585 1.00 39.59 121 ALA D C 1
ATOM 4105 O O . ALA D 2 92 ? -67.004 -71.147 22.532 1.00 49.20 121 ALA D O 1
ATOM 4107 N N . HIS D 2 93 ? -66.867 -70.531 20.392 1.00 46.44 122 HIS D N 1
ATOM 4108 C CA . HIS D 2 93 ? -68.238 -70.874 20.093 1.00 48.33 122 HIS D CA 1
ATOM 4109 C C . HIS D 2 93 ? -68.293 -71.252 18.624 1.00 49.23 122 HIS D C 1
ATOM 4110 O O . HIS D 2 93 ? -67.844 -70.478 17.774 1.00 47.63 122 HIS D O 1
ATOM 4117 N N . ALA D 2 94 ? -68.867 -72.436 18.366 1.00 52.69 123 ALA D N 1
ATOM 4118 C CA . ALA D 2 94 ? -68.961 -73.114 17.050 1.00 44.63 123 ALA D CA 1
ATOM 4119 C C . ALA D 2 94 ? -67.758 -72.867 16.145 1.00 45.24 123 ALA D C 1
ATOM 4120 O O . ALA D 2 94 ? -67.927 -72.437 14.996 1.00 46.47 123 ALA D O 1
ATOM 4122 N N . GLY D 2 95 ? -66.554 -73.088 16.687 1.00 41.07 124 GLY D N 1
ATOM 4123 C CA . GLY D 2 95 ? -65.286 -72.979 15.934 1.00 39.49 124 GLY D CA 1
ATOM 4124 C C . GLY D 2 95 ? -64.764 -71.566 15.703 1.00 45.99 124 GLY D C 1
ATOM 4125 O O . GLY D 2 95 ? -63.724 -71.384 15.060 1.00 41.46 124 GLY D O 1
ATOM 4126 N N . PHE D 2 96 ? -65.490 -70.569 16.229 1.00 49.35 125 PHE D N 1
ATOM 4127 C CA . PHE D 2 96 ? -65.052 -69.159 16.244 1.00 46.17 125 PHE D CA 1
ATOM 4128 C C . PHE D 2 96 ? -64.636 -68.659 17.638 1.00 48.09 125 PHE D C 1
ATOM 4129 O O . PHE D 2 96 ? -65.066 -69.183 18.685 1.00 54.57 125 PHE D O 1
ATOM 4137 N N . CYS D 2 97 ? -63.783 -67.646 17.646 1.00 46.42 126 CYS D N 1
ATOM 4138 C CA . CYS D 2 97 ? -63.452 -66.925 18.861 1.00 45.24 126 CYS D CA 1
ATOM 4139 C C . CYS D 2 97 ? -64.230 -65.605 18.893 1.00 46.98 126 CYS D C 1
ATOM 4140 O O . CYS D 2 97 ? -63.892 -64.694 18.148 1.00 49.07 126 CYS D O 1
ATOM 4143 N N . LEU D 2 98 ? -65.268 -65.525 19.738 1.00 45.05 127 LEU D N 1
ATOM 4144 C CA . LEU D 2 98 ? -66.141 -64.337 19.874 1.00 46.63 127 LEU D CA 1
ATOM 4145 C C . LEU D 2 98 ? -65.694 -63.459 21.023 1.00 49.63 127 LEU D C 1
ATOM 4146 O O . LEU D 2 98 ? -65.065 -63.954 21.974 1.00 45.53 127 LEU D O 1
ATOM 4151 N N . GLU D 2 99 ? -66.012 -62.168 20.958 1.00 52.22 128 GLU D N 1
ATOM 4152 C CA . GLU D 2 99 ? -65.618 -61.233 22.046 1.00 58.53 128 GLU D CA 1
ATOM 4153 C C . GLU D 2 99 ? -66.387 -61.519 23.340 1.00 52.73 128 GLU D C 1
ATOM 4154 O O . GLU D 2 99 ? -67.591 -61.802 23.305 1.00 41.82 128 GLU D O 1
ATOM 4160 N N . HIS D 2 100 ? -65.720 -61.425 24.483 1.00 48.32 129 HIS D N 1
ATOM 4161 C CA . HIS D 2 100 ? -66.446 -61.601 25.732 1.00 50.27 129 HIS D CA 1
ATOM 4162 C C . HIS D 2 100 ? -67.491 -60.523 25.843 1.00 48.60 129 HIS D C 1
ATOM 4163 O O . HIS D 2 100 ? -67.188 -59.367 25.593 1.00 45.71 129 HIS D O 1
ATOM 4170 N N . ALA D 2 101 ? -68.715 -60.914 26.188 1.00 44.95 130 ALA D N 1
ATOM 4171 C CA . ALA D 2 101 ? -69.827 -59.964 26.340 1.00 48.67 130 ALA D CA 1
ATOM 4172 C C . ALA D 2 101 ? -69.652 -59.150 27.606 1.00 56.64 130 ALA D C 1
ATOM 4173 O O . ALA D 2 101 ? -68.945 -5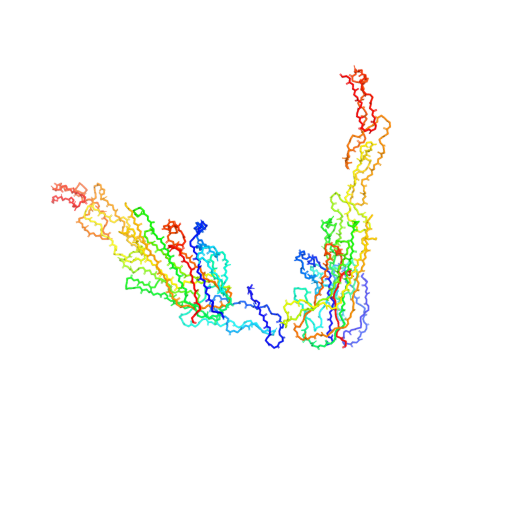9.574 28.548 1.00 53.29 130 ALA D O 1
ATOM 4175 N N . SER D 2 102 ? -70.286 -57.981 27.645 1.00 62.82 131 SER D N 1
ATOM 4176 C CA . SER D 2 102 ? -70.320 -57.181 28.888 1.00 58.51 131 SER D CA 1
ATOM 4177 C C . SER D 2 102 ? -71.731 -57.132 29.444 1.00 53.66 131 SER D C 1
ATOM 4178 O O . SER D 2 102 ? -72.732 -57.341 28.733 1.00 46.71 131 SER D O 1
ATOM 4181 N N . CYS D 2 103 ? -71.782 -56.966 30.764 1.00 51.27 132 CYS D N 1
ATOM 4182 C CA . CYS D 2 103 ? -73.029 -56.966 31.477 1.00 49.85 132 CYS D CA 1
ATOM 4183 C C . CYS D 2 103 ? -73.506 -55.516 31.473 1.00 50.04 132 CYS D C 1
ATOM 4184 O O . CYS D 2 103 ? -72.778 -54.630 31.909 1.00 49.16 132 CYS D O 1
ATOM 4187 N N . PRO D 2 104 ? -74.725 -55.277 30.981 1.00 49.97 133 PRO D N 1
ATOM 4188 C CA . PRO D 2 104 ? -75.239 -53.906 30.980 1.00 53.51 133 PRO D CA 1
ATOM 4189 C C . PRO D 2 104 ? -75.550 -53.348 32.396 1.00 56.39 133 PRO D C 1
ATOM 4190 O O . PRO D 2 104 ? -75.530 -54.107 33.400 1.00 53.80 133 PRO D O 1
ATOM 4194 N N . PRO D 2 105 ? -75.876 -52.041 32.461 1.00 52.09 134 PRO D N 1
ATOM 4195 C CA . PRO D 2 105 ? -76.370 -51.393 33.664 1.00 44.87 134 PRO D CA 1
ATOM 4196 C C . PRO D 2 105 ? -77.547 -52.158 34.213 1.00 43.26 134 PRO D C 1
ATOM 4197 O O . PRO D 2 105 ? -78.376 -52.602 33.444 1.00 46.42 134 PRO D O 1
ATOM 4201 N N . GLY D 2 106 ? -77.593 -52.335 35.532 1.00 39.52 135 GLY D N 1
ATOM 4202 C CA . GLY D 2 106 ? -78.571 -53.200 36.146 1.00 40.35 135 GLY D CA 1
ATOM 4203 C C . GLY D 2 106 ? -78.200 -54.663 36.271 1.00 40.95 135 GLY D C 1
ATOM 4204 O O . GLY D 2 106 ? -78.965 -55.467 36.832 1.00 39.94 135 GLY D O 1
ATOM 4205 N N . ALA D 2 107 ? -77.036 -55.032 35.765 1.00 41.22 136 ALA D N 1
ATOM 4206 C CA . ALA D 2 107 ? -76.584 -56.405 35.844 1.00 40.25 136 ALA D CA 1
ATOM 4207 C C . ALA D 2 107 ? -75.096 -56.448 36.065 1.00 37.27 136 ALA D C 1
ATOM 4208 O O . ALA D 2 107 ? -74.372 -55.526 35.698 1.00 40.95 136 ALA D O 1
ATOM 4210 N N . GLY D 2 108 ? -74.620 -57.536 36.657 1.00 39.17 137 GLY D N 1
ATOM 4211 C CA . GLY D 2 108 ? -73.218 -57.603 37.038 1.00 35.08 137 GLY D CA 1
ATOM 4212 C C . GLY D 2 108 ? -72.653 -58.950 36.716 1.00 38.82 137 GLY D C 1
ATOM 4213 O O . GLY D 2 108 ? -73.382 -59.936 36.535 1.00 39.61 137 GLY D O 1
ATOM 4214 N N . VAL D 2 109 ? -71.329 -58.973 36.616 1.00 41.20 138 VAL D N 1
ATOM 4215 C CA . VAL D 2 109 ? -70.586 -60.155 36.255 1.00 43.36 138 VAL D CA 1
ATOM 4216 C C . VAL D 2 109 ? -70.546 -61.104 37.421 1.00 44.01 138 VAL D C 1
ATOM 4217 O O . VAL D 2 109 ? -70.022 -60.746 38.489 1.00 40.43 138 VAL D O 1
ATOM 4221 N N . ILE D 2 110 ? -71.052 -62.312 37.203 1.00 43.13 139 ILE D N 1
ATOM 4222 C CA . ILE D 2 110 ? -70.833 -63.409 38.159 1.00 45.21 139 ILE D CA 1
ATOM 4223 C C . ILE D 2 110 ? -69.684 -64.379 37.776 1.00 49.02 139 ILE D C 1
ATOM 4224 O O . ILE D 2 110 ? -69.153 -65.030 38.649 1.00 53.63 139 ILE D O 1
ATOM 4229 N N . ALA D 2 111 ? -69.291 -64.461 36.503 1.00 47.80 140 ALA D N 1
ATOM 4230 C CA . ALA D 2 111 ? -68.056 -65.169 36.115 1.00 47.30 140 ALA D CA 1
ATOM 4231 C C . ALA D 2 111 ? -67.435 -64.486 34.913 1.00 45.94 140 ALA D C 1
ATOM 4232 O O . ALA D 2 111 ? -68.119 -64.276 33.900 1.00 44.50 140 ALA D O 1
ATOM 4234 N N . PRO D 2 112 ? -66.140 -64.127 35.024 1.00 45.80 141 PRO D N 1
ATOM 4235 C CA . PRO D 2 112 ? -65.331 -63.678 33.901 1.00 48.39 141 PRO D CA 1
ATOM 4236 C C . PRO D 2 112 ? -65.325 -64.655 32.697 1.00 45.65 141 PRO D C 1
ATOM 4237 O O . PRO D 2 112 ? -65.424 -65.863 32.864 1.00 38.31 141 PRO D O 1
ATOM 4241 N N . GLY D 2 113 ? -65.236 -64.099 31.496 1.00 49.25 142 GLY D N 1
ATOM 4242 C CA . GLY D 2 113 ? -64.963 -64.878 30.303 1.00 51.48 142 GLY D CA 1
ATOM 4243 C C . GLY D 2 113 ? -63.625 -65.580 30.414 1.00 52.19 142 GLY D C 1
ATOM 4244 O O . GLY D 2 113 ? -62.718 -65.134 31.151 1.00 54.52 142 GLY D O 1
ATOM 4245 N N . THR D 2 114 ? -63.541 -66.696 29.697 1.00 50.34 143 THR D N 1
ATOM 4246 C CA . THR D 2 114 ? -62.333 -67.534 29.585 1.00 50.36 143 THR D CA 1
ATOM 4247 C C . THR D 2 114 ? -62.219 -67.909 28.107 1.00 49.69 143 THR D C 1
ATOM 4248 O O . THR D 2 114 ? -63.143 -67.646 27.324 1.00 46.03 143 THR D O 1
ATOM 4252 N N . PRO D 2 115 ? -61.132 -68.608 27.738 1.00 50.16 144 PRO D N 1
ATOM 4253 C CA . PRO D 2 115 ? -61.053 -69.194 26.427 1.00 45.46 144 PRO D CA 1
ATOM 4254 C C . PRO D 2 115 ? -62.250 -70.004 25.992 1.00 44.32 144 PRO D C 1
ATOM 4255 O O . PRO D 2 115 ? -62.580 -69.999 24.786 1.00 47.12 144 PRO D O 1
ATOM 4259 N N . SER D 2 116 ? -62.930 -70.665 26.919 1.00 42.56 145 SER D N 1
ATOM 4260 C CA . SER D 2 116 ? -64.047 -71.526 26.510 1.00 46.50 145 SER D CA 1
ATOM 4261 C C . SER D 2 116 ? -65.430 -71.081 26.923 1.00 45.52 145 SER D C 1
ATOM 4262 O O . SER D 2 116 ? -66.406 -71.804 26.687 1.00 47.70 145 SER D O 1
ATOM 4265 N N . GLN D 2 117 ? -65.547 -69.919 27.546 1.00 51.35 146 GLN D N 1
ATOM 4266 C CA . GLN D 2 117 ? -66.865 -69.528 28.111 1.00 55.54 146 GLN D CA 1
ATOM 4267 C C . GLN D 2 117 ? -67.022 -68.000 28.095 1.00 46.16 146 GLN D C 1
ATOM 4268 O O . GLN D 2 117 ? -66.062 -67.253 28.313 1.00 45.01 146 GLN D O 1
ATOM 4274 N N . ASN D 2 118 ? -68.229 -67.563 27.767 1.00 42.39 147 ASN D N 1
ATOM 4275 C CA . ASN D 2 118 ? -68.558 -66.157 27.735 1.00 43.00 147 ASN D CA 1
ATOM 4276 C C . ASN D 2 118 ? -68.710 -65.633 29.138 1.00 44.61 147 ASN D C 1
ATOM 4277 O O . ASN D 2 118 ? -68.992 -66.374 30.074 1.00 42.52 147 ASN D O 1
ATOM 4282 N N . THR D 2 119 ? -68.554 -64.332 29.274 1.00 48.99 148 THR D N 1
ATOM 4283 C CA . THR D 2 119 ? -69.000 -63.656 30.486 1.00 49.27 148 THR D CA 1
ATOM 4284 C C . THR D 2 119 ? -70.334 -64.224 31.008 1.00 46.48 148 THR D C 1
ATOM 4285 O O . THR D 2 119 ? -71.274 -64.417 30.243 1.00 45.29 148 THR D O 1
ATOM 4289 N N . GLN D 2 120 ? -70.411 -64.548 32.291 1.00 48.03 149 GLN D N 1
ATOM 4290 C CA . GLN D 2 120 ? -71.723 -64.835 32.891 1.00 51.73 149 GLN D CA 1
ATOM 4291 C C . GLN D 2 120 ? -72.214 -63.562 33.639 1.00 46.34 149 GLN D C 1
ATOM 4292 O O . GLN D 2 120 ? -71.421 -62.892 34.281 1.00 37.70 149 GLN D O 1
ATOM 4298 N N . CYS D 2 121 ? -73.501 -63.231 33.536 1.00 46.06 150 CYS D N 1
ATOM 4299 C CA . CYS D 2 121 ? -74.089 -62.032 34.162 1.00 46.49 150 CYS D CA 1
ATOM 4300 C C . CYS D 2 121 ? -75.325 -62.392 34.941 1.00 47.89 150 CYS D C 1
ATOM 4301 O O . CYS D 2 121 ? -75.877 -63.419 34.699 1.00 46.06 150 CYS D O 1
ATOM 4304 N N . GLN D 2 122 ? -75.769 -61.529 35.864 1.00 49.77 151 GLN D N 1
ATOM 4305 C CA . GLN D 2 122 ? -77.081 -61.668 36.536 1.00 49.61 151 GLN D CA 1
ATOM 4306 C C . GLN D 2 122 ? -77.681 -60.265 36.740 1.00 49.47 151 GLN D C 1
ATOM 4307 O O . GLN D 2 122 ? -76.937 -59.286 36.922 1.00 43.70 151 GLN D O 1
ATOM 4313 N N . PRO D 2 123 ? -79.014 -60.150 36.714 1.00 50.02 152 PRO D N 1
ATOM 4314 C CA . PRO D 2 123 ? -79.556 -58.921 37.294 1.00 52.07 152 PRO D CA 1
ATOM 4315 C C . PRO D 2 123 ? -79.074 -58.746 38.719 1.00 46.79 152 PRO D C 1
ATOM 4316 O O . PRO D 2 123 ? -78.986 -59.734 39.482 1.00 46.48 152 PRO D O 1
ATOM 4320 N N . CYS D 2 124 ? -78.720 -57.502 39.047 1.00 43.45 153 CYS D N 1
ATOM 4321 C CA . CYS D 2 124 ? -78.188 -57.155 40.371 1.00 41.21 153 CYS D CA 1
ATOM 4322 C C . CYS D 2 124 ? -79.290 -57.357 41.372 1.00 39.91 153 CYS D C 1
ATOM 4323 O O . CYS D 2 124 ? -80.392 -56.903 41.175 1.00 38.68 153 CYS D O 1
ATOM 4326 N N . PRO D 2 125 ? -79.037 -58.172 42.385 1.00 40.16 154 PRO D N 1
ATOM 4327 C CA . PRO D 2 125 ? -80.175 -58.405 43.243 1.00 37.92 154 PRO D CA 1
ATOM 4328 C C . PRO D 2 125 ? -80.436 -57.155 44.136 1.00 36.60 154 PRO D C 1
ATOM 4329 O O . PRO D 2 125 ? -79.563 -56.284 44.238 1.00 31.68 154 PRO D O 1
ATOM 4333 N N . PRO D 2 126 ? -81.610 -57.097 44.806 1.00 36.96 155 PRO D N 1
ATOM 4334 C CA . PRO D 2 126 ? -81.958 -56.017 45.740 1.00 37.45 155 PRO D CA 1
ATOM 4335 C C . PRO D 2 126 ? -80.793 -55.612 46.640 1.00 36.78 155 PRO D C 1
ATOM 4336 O O . PRO D 2 126 ? -80.078 -56.456 47.147 1.00 38.48 155 PRO D O 1
ATOM 4340 N N . GLY D 2 127 ? -80.611 -54.327 46.830 1.00 38.13 156 GLY D N 1
ATOM 4341 C CA . GLY D 2 127 ? -79.554 -53.812 47.704 1.00 35.63 156 GLY D CA 1
ATOM 4342 C C . GLY D 2 127 ? -78.245 -53.671 46.984 1.00 40.03 156 GLY D C 1
ATOM 4343 O O . GLY D 2 127 ? -77.280 -53.186 47.578 1.00 36.68 156 GLY D O 1
ATOM 4344 N N . THR D 2 128 ? -78.179 -54.097 45.712 1.00 44.06 157 THR D N 1
ATOM 4345 C CA . THR D 2 128 ? -76.926 -53.950 44.944 1.00 43.76 157 THR D CA 1
ATOM 4346 C C . THR D 2 128 ? -77.157 -53.244 43.633 1.00 42.13 157 THR D C 1
ATOM 4347 O O . THR D 2 128 ? -78.278 -53.037 43.240 1.00 44.11 157 THR D O 1
ATOM 4351 N N . PHE D 2 129 ? -76.078 -52.887 42.953 1.00 40.49 158 PHE D N 1
ATOM 4352 C CA . PHE D 2 129 ? -76.190 -52.136 41.733 1.00 43.72 158 PHE D CA 1
ATOM 4353 C C . PHE D 2 129 ? -74.928 -52.268 40.848 1.00 41.69 158 PHE D C 1
ATOM 4354 O O . PHE D 2 129 ? -73.848 -52.585 41.318 1.00 40.48 158 PHE D O 1
ATOM 4362 N N . SER D 2 130 ? -75.110 -51.972 39.567 1.00 40.71 159 SER D N 1
ATOM 4363 C CA . SER D 2 130 ? -74.043 -51.732 38.626 1.00 38.55 159 SER D CA 1
ATOM 4364 C C . SER D 2 130 ? -74.559 -50.697 37.628 1.00 34.69 159 SER D C 1
ATOM 4365 O O . SER D 2 130 ? -75.588 -50.892 36.978 1.00 36.83 159 SER D O 1
ATOM 4368 N N . ALA D 2 131 ? -73.801 -49.629 37.489 1.00 36.17 160 ALA D N 1
ATOM 4369 C CA . ALA D 2 131 ? -74.165 -48.471 36.706 1.00 43.29 160 ALA D CA 1
ATOM 4370 C C . ALA D 2 131 ? -73.614 -48.505 35.267 1.00 48.43 160 ALA D C 1
ATOM 4371 O O . ALA D 2 131 ? -74.112 -47.788 34.404 1.00 59.23 160 ALA D O 1
ATOM 4373 N N . SER D 2 132 ? -72.663 -49.372 34.972 1.00 51.52 161 SER D N 1
ATOM 4374 C CA . SER D 2 132 ? -72.091 -49.392 33.624 1.00 58.84 161 SER D CA 1
ATOM 4375 C C . SER D 2 132 ? -72.149 -50.750 32.895 1.00 58.82 161 SER D C 1
ATOM 4376 O O . SER D 2 132 ? -72.358 -51.818 33.503 1.00 49.31 161 SER D O 1
ATOM 4379 N N . SER D 2 133 ? -71.996 -50.653 31.570 1.00 68.28 162 SER D N 1
ATOM 4380 C CA . SER D 2 133 ? -71.777 -51.792 30.655 1.00 64.72 162 SER D CA 1
ATOM 4381 C C . SER D 2 133 ? -70.302 -52.168 30.833 1.00 65.51 162 SER D C 1
ATOM 4382 O O . SER D 2 133 ? -69.407 -51.342 30.590 1.00 65.99 162 SER D O 1
ATOM 4385 N N . SER D 2 134 ? -70.050 -53.372 31.354 1.00 60.42 163 SER D N 1
ATOM 4386 C CA . SER D 2 134 ? -68.677 -53.819 31.640 1.00 55.23 163 SER D CA 1
ATOM 4387 C C . SER D 2 134 ? -68.590 -55.357 31.709 1.00 61.55 163 SER D C 1
ATOM 4388 O O . SER D 2 134 ? -69.546 -56.059 32.111 1.00 48.46 163 SER D O 1
ATOM 4391 N N . SER D 2 135 ? -67.440 -55.859 31.262 1.00 59.83 164 SER D N 1
ATOM 4392 C CA . SER D 2 135 ? -67.198 -57.287 31.179 1.00 57.26 164 SER D CA 1
ATOM 4393 C C . SER D 2 135 ? -66.457 -57.785 32.404 1.00 59.64 164 SER D C 1
ATOM 4394 O O . SER D 2 135 ? -66.200 -58.989 32.490 1.00 52.07 164 SER D O 1
ATOM 4397 N N . SER D 2 136 ? -66.114 -56.870 33.329 1.00 56.13 165 SER D N 1
ATOM 4398 C CA . SER D 2 136 ? -65.507 -57.244 34.625 1.00 59.29 165 SER D CA 1
ATOM 4399 C C . SER D 2 136 ? -66.346 -56.883 35.883 1.00 62.64 165 SER D C 1
ATOM 4400 O O . SER D 2 136 ? -66.395 -57.686 36.830 1.00 56.37 165 SER D O 1
ATOM 4403 N N . GLU D 2 137 ? -66.986 -55.699 35.875 1.00 63.67 166 GLU D N 1
ATOM 4404 C CA . GLU D 2 137 ? -67.629 -55.110 37.075 1.00 58.48 166 GLU D CA 1
ATOM 4405 C C . GLU D 2 137 ? -68.779 -55.945 37.617 1.00 49.30 166 GLU D C 1
ATOM 4406 O O . GLU D 2 137 ? -69.679 -56.313 36.877 1.00 47.23 166 GLU D O 1
ATOM 4412 N N . GLN D 2 138 ? -68.738 -56.217 38.917 1.00 46.19 167 GLN D N 1
ATOM 4413 C CA . GLN D 2 138 ? -69.780 -56.956 39.631 1.00 46.81 167 GLN D CA 1
ATOM 4414 C C . GLN D 2 138 ? -70.854 -56.059 40.216 1.00 46.45 167 GLN D C 1
ATOM 4415 O O . GLN D 2 138 ? -70.633 -54.875 40.401 1.00 49.79 167 GLN D O 1
ATOM 4421 N N . CYS D 2 139 ? -71.994 -56.647 40.565 1.00 46.64 168 CYS D N 1
ATOM 4422 C CA . CYS D 2 139 ? -72.967 -55.986 41.432 1.00 50.93 168 CYS D CA 1
ATOM 4423 C C . CYS D 2 139 ? -72.348 -55.654 42.809 1.00 49.43 168 CYS D C 1
ATOM 4424 O O . CYS D 2 139 ? -71.853 -56.533 43.494 1.00 50.54 168 CYS D O 1
ATOM 4427 N N . GLN D 2 140 ? -72.368 -54.385 43.184 1.00 47.22 169 GLN D N 1
ATOM 4428 C CA . GLN D 2 140 ? -71.764 -53.897 44.451 1.00 54.08 169 GLN D CA 1
ATOM 4429 C C . GLN D 2 140 ? -72.895 -53.490 45.417 1.00 51.22 169 GLN D C 1
ATOM 4430 O O . GLN D 2 140 ? -73.935 -53.025 44.964 1.00 44.19 169 GLN D O 1
ATOM 4436 N N . PRO D 2 141 ? -72.715 -53.681 46.743 1.00 58.71 170 PRO D N 1
ATOM 4437 C CA . PRO D 2 141 ? -73.818 -53.303 47.641 1.00 51.03 170 PRO D CA 1
ATOM 4438 C C . PRO D 2 141 ? -74.004 -51.797 47.592 1.00 43.63 170 PRO D C 1
ATOM 4439 O O . PRO D 2 141 ? -73.028 -51.072 47.380 1.00 37.75 170 PRO D O 1
ATOM 4443 N N . HIS D 2 142 ? -75.253 -51.344 47.699 1.00 38.70 171 HIS D N 1
ATOM 4444 C CA . HIS D 2 142 ? -75.529 -49.900 47.825 1.00 44.39 171 HIS D CA 1
ATOM 4445 C C . HIS D 2 142 ? -74.736 -49.311 49.013 1.00 43.32 171 HIS D C 1
ATOM 4446 O O . HIS D 2 142 ? -74.625 -49.945 50.098 1.00 37.87 171 HIS D O 1
ATOM 4453 N N . ARG D 2 143 ? -74.282 -48.081 48.825 1.00 41.28 172 ARG D N 1
ATOM 4454 C CA . ARG D 2 143 ? -73.845 -47.262 49.922 1.00 46.39 172 ARG D CA 1
ATOM 4455 C C . ARG D 2 143 ? -74.923 -47.344 51.001 1.00 52.09 172 ARG D C 1
ATOM 4456 O O . ARG D 2 143 ? -76.134 -47.257 50.696 1.00 51.38 172 ARG D O 1
ATOM 4464 N N . ASN D 2 144 ? -74.477 -47.589 52.235 1.00 50.16 173 ASN D N 1
ATOM 4465 C CA . ASN D 2 144 ? -75.352 -47.840 53.383 1.00 46.78 173 ASN D CA 1
ATOM 4466 C C . ASN D 2 144 ? -75.293 -46.540 54.202 1.00 51.00 173 ASN D C 1
ATOM 4467 O O . ASN D 2 144 ? -74.307 -46.294 54.896 1.00 46.23 173 ASN D O 1
ATOM 4472 N N . CYS D 2 145 ? -76.336 -45.719 54.098 1.00 50.46 174 CYS D N 1
ATOM 4473 C CA . CYS D 2 145 ? -76.381 -44.425 54.764 1.00 56.71 174 CYS D CA 1
ATOM 4474 C C . CYS D 2 145 ? -76.299 -44.530 56.287 1.00 60.92 174 CYS D C 1
ATOM 4475 O O . CYS D 2 145 ? -75.569 -43.765 56.946 1.00 59.59 174 CYS D O 1
ATOM 4478 N N . THR D 2 146 ? -77.016 -45.493 56.842 1.00 59.22 175 THR D N 1
ATOM 4479 C CA . THR D 2 146 ? -77.079 -45.603 58.280 1.00 61.09 175 THR D CA 1
ATOM 4480 C C . THR D 2 146 ? -75.670 -45.932 58.824 1.00 60.54 175 THR D C 1
ATOM 4481 O O . THR D 2 146 ? -75.234 -45.286 59.755 1.00 62.71 175 THR D O 1
ATOM 4485 N N . ALA D 2 147 ? -74.935 -46.861 58.209 1.00 56.51 176 ALA D N 1
ATOM 4486 C CA . ALA D 2 147 ? -73.580 -47.216 58.689 1.00 61.51 176 ALA D CA 1
ATOM 4487 C C . ALA D 2 147 ? -72.561 -46.090 58.565 1.00 67.04 176 ALA D C 1
ATOM 4488 O O . ALA D 2 147 ? -71.517 -46.163 59.203 1.00 72.54 176 ALA D O 1
ATOM 4490 N N . LEU D 2 148 ? -72.825 -45.084 57.727 1.00 65.93 177 LEU D N 1
ATOM 4491 C CA . LEU D 2 148 ? -71.954 -43.895 57.635 1.00 71.59 177 LEU D CA 1
ATOM 4492 C C . LEU D 2 148 ? -72.501 -42.727 58.494 1.00 67.55 177 LEU D C 1
ATOM 4493 O O . LEU D 2 148 ? -72.020 -41.600 58.396 1.00 60.82 177 LEU D O 1
ATOM 4498 N N . GLY D 2 149 ? -73.546 -43.002 59.276 1.00 59.31 178 GLY D N 1
ATOM 4499 C CA . GLY D 2 149 ? -74.199 -42.013 60.108 1.00 61.60 178 GLY D CA 1
ATOM 4500 C C . GLY D 2 149 ? -74.804 -40.848 59.359 1.00 68.13 178 GLY D C 1
ATOM 4501 O O . GLY D 2 149 ? -75.012 -39.776 59.950 1.00 58.58 178 GLY D O 1
ATOM 4502 N N . LEU D 2 150 ? -75.096 -41.048 58.065 1.00 69.65 179 LEU D N 1
ATOM 4503 C CA . LEU D 2 150 ? -75.765 -40.022 57.245 1.00 60.50 179 LEU D CA 1
ATOM 4504 C C . LEU D 2 150 ? -77.222 -40.385 57.080 1.00 55.70 179 LEU D C 1
ATOM 4505 O O . LEU D 2 150 ? -77.663 -41.504 57.411 1.00 57.16 179 LEU D O 1
ATOM 4510 N N . ALA D 2 151 ? -77.960 -39.404 56.584 1.00 53.44 180 ALA D N 1
ATOM 4511 C CA . ALA D 2 151 ? -79.364 -39.554 56.254 1.00 52.72 180 ALA D CA 1
ATOM 4512 C C . ALA D 2 151 ? -79.533 -39.866 54.732 1.00 57.27 180 ALA D C 1
ATOM 4513 O O . ALA D 2 151 ? -78.634 -39.617 53.886 1.00 51.32 180 ALA D O 1
ATOM 4515 N N . LEU D 2 152 ? -80.700 -40.392 54.388 1.00 50.84 181 LEU D N 1
ATOM 4516 C CA . LEU D 2 152 ? -80.923 -40.818 53.031 1.00 46.04 181 LEU D CA 1
ATOM 4517 C C . LEU D 2 152 ? -81.257 -39.611 52.202 1.00 48.36 181 LEU D C 1
ATOM 4518 O O . LEU D 2 152 ? -82.220 -38.872 52.515 1.00 50.12 181 LEU D O 1
ATOM 4523 N N . ASN D 2 153 ? -80.484 -39.435 51.133 1.00 46.61 182 ASN D N 1
ATOM 4524 C CA . ASN D 2 153 ? -80.809 -38.446 50.090 1.00 46.06 182 ASN D CA 1
ATOM 4525 C C . ASN D 2 153 ? -81.584 -39.051 48.910 1.00 45.35 182 ASN D C 1
ATOM 4526 O O . ASN D 2 153 ? -82.724 -38.688 48.702 1.00 43.60 182 ASN D O 1
ATOM 4531 N N . VAL D 2 154 ? -80.974 -39.931 48.109 1.00 46.02 183 VAL D N 1
ATOM 4532 C CA . VAL D 2 154 ? -81.728 -40.505 46.958 1.00 43.39 183 VAL D CA 1
ATOM 4533 C C . VAL D 2 154 ? -81.685 -42.020 46.977 1.00 37.56 183 VAL D C 1
ATOM 4534 O O . VAL D 2 154 ? -80.631 -42.601 46.994 1.00 33.98 183 VAL D O 1
ATOM 4538 N N . PRO D 2 155 ? -82.850 -42.668 47.053 1.00 38.15 184 PRO D N 1
ATOM 4539 C CA . PRO D 2 155 ? -82.802 -44.132 47.027 1.00 36.03 184 PRO D CA 1
ATOM 4540 C C . PRO D 2 155 ? -82.045 -44.656 45.775 1.00 36.02 184 PRO D C 1
ATOM 4541 O O . PRO D 2 155 ? -82.118 -44.064 44.724 1.00 34.85 184 PRO D O 1
ATOM 4545 N N . GLY D 2 156 ? -81.291 -45.725 45.910 1.00 34.31 185 GLY D N 1
ATOM 4546 C CA . GLY D 2 156 ? -80.676 -46.354 44.755 1.00 34.09 185 GLY D CA 1
ATOM 4547 C C . GLY D 2 156 ? -81.567 -47.383 44.041 1.00 32.09 185 GLY D C 1
ATOM 4548 O O . GLY D 2 156 ? -82.731 -47.611 44.369 1.00 30.35 185 GLY D O 1
ATOM 4549 N N . SER D 2 157 ? -80.973 -48.009 43.051 1.00 30.87 186 SER D N 1
ATOM 4550 C CA . SER D 2 157 ? -81.653 -48.913 42.147 1.00 28.95 186 SER D CA 1
ATOM 4551 C C . SER D 2 157 ? -80.605 -49.915 41.657 1.00 32.50 186 SER D C 1
ATOM 4552 O O . SER D 2 157 ? -79.415 -49.806 42.017 1.00 35.13 186 SER D O 1
ATOM 4555 N N . SER D 2 158 ? -81.033 -50.863 40.834 1.00 28.33 187 SER D N 1
ATOM 4556 C CA . SER D 2 158 ? -80.131 -51.898 40.315 1.00 30.65 187 SER D CA 1
ATOM 4557 C C . SER D 2 158 ? -79.061 -51.327 39.395 1.00 30.16 187 SER D C 1
ATOM 4558 O O . SER D 2 158 ? -78.070 -52.000 39.101 1.00 33.77 187 SER D O 1
ATOM 4561 N N . SER D 2 159 ? -79.222 -50.058 39.012 1.00 29.56 188 SER D N 1
ATOM 4562 C CA . SER D 2 159 ? -78.324 -49.427 38.070 1.00 29.44 188 SER D CA 1
ATOM 4563 C C . SER D 2 159 ? -77.755 -48.105 38.585 1.00 29.79 188 SER D C 1
ATOM 4564 O O . SER D 2 159 ? -77.131 -47.379 37.843 1.00 29.90 188 SER D O 1
ATOM 4567 N N . HIS D 2 160 ? -77.932 -47.792 39.854 1.00 33.70 189 HIS D N 1
ATOM 4568 C CA . HIS D 2 160 ? -77.386 -46.550 40.381 1.00 35.85 189 HIS D CA 1
ATOM 4569 C C . HIS D 2 160 ? -77.227 -46.679 41.872 1.00 34.78 189 HIS D C 1
ATOM 4570 O O . HIS D 2 160 ? -78.049 -47.368 42.549 1.00 35.40 189 HIS D O 1
ATOM 4577 N N . ASP D 2 161 ? -76.165 -46.056 42.388 1.00 36.15 190 ASP D N 1
ATOM 4578 C CA . ASP D 2 161 ? -75.843 -46.129 43.836 1.00 40.10 190 ASP D CA 1
ATOM 4579 C C . ASP D 2 161 ? -76.829 -45.234 44.604 1.00 37.99 190 ASP D C 1
ATOM 4580 O O . ASP D 2 161 ? -77.316 -44.261 44.063 1.00 39.37 190 ASP D O 1
ATOM 4585 N N . THR D 2 162 ? -77.165 -45.648 45.828 1.00 41.16 191 THR D N 1
ATOM 4586 C CA . THR D 2 162 ? -77.924 -44.845 46.789 1.00 39.49 191 THR D CA 1
ATOM 4587 C C . THR D 2 162 ? -77.109 -43.588 47.153 1.00 45.44 191 THR D C 1
ATOM 4588 O O . THR D 2 162 ? -75.877 -43.696 47.378 1.00 42.11 191 THR D O 1
ATOM 4592 N N . LEU D 2 163 ? -77.755 -42.420 47.183 1.00 44.42 192 LEU D N 1
ATOM 4593 C CA . LEU D 2 163 ? -77.086 -41.183 47.674 1.00 52.63 192 LEU D CA 1
ATOM 4594 C C . LEU D 2 163 ? -77.484 -40.852 49.112 1.00 50.03 192 LEU D C 1
ATOM 4595 O O . LEU D 2 163 ? -78.690 -40.844 49.461 1.00 45.30 192 LEU D O 1
ATOM 4600 N N . CYS D 2 164 ? -76.461 -40.598 49.934 1.00 54.67 193 CYS D N 1
ATOM 4601 C CA . CYS D 2 164 ? -76.624 -40.022 51.288 1.00 55.49 193 CYS D CA 1
ATOM 4602 C C . CYS D 2 164 ? -76.175 -38.556 51.254 1.00 53.46 193 CYS D C 1
ATOM 4603 O O . CYS D 2 164 ? -75.224 -38.250 50.569 1.00 61.33 193 CYS D O 1
ATOM 4606 N N . THR D 2 165 ? -76.825 -37.656 51.978 1.00 54.97 194 THR D N 1
ATOM 4607 C CA . THR D 2 165 ? -76.357 -36.236 52.033 1.00 67.98 194 THR D CA 1
ATOM 4608 C C . THR D 2 165 ? -74.806 -36.070 52.046 1.00 74.10 194 THR D C 1
ATOM 4609 O O . THR D 2 165 ? -74.238 -35.244 52.771 1.00 77.18 194 THR D O 1
#

Solvent-accessible surface area: 33444 Å² total; per-residue (Å²): 157,67,3,14,2,34,0,7,10,24,162,70,0,60,63,65,90,53,23,17,0,48,12,44,22,143,133,80,120,5,88,62,118,40,11,48,62,106,89,0,0,3,29,2,78,102,52,10,123,0,65,1,32,0,35,0,21,0,1,11,119,34,128,136,52,42,2,24,0,0,0,17,35,70,8,96,48,8,91,85,44,44,81,43,38,71,25,118,52,73,25,21,109,232,94,31,149,46,50,1,106,16,33,15,84,20,86,2,61,61,44,10,29,2,0,0,58,2,88,51,21,186,40,5,93,58,178,90,11,67,94,3,38,0,0,3,83,41,106,174,62,3,11,3,37,0,6,7,15,132,63,0,59,62,68,94,54,24,18,0,49,12,30,21,144,42,44,119,6,88,64,123,50,12,45,59,38,80,0,0,2,7,2,48,110,47,15,128,1,65,1,31,0,36,0,21,0,0,2,70,13,127,130,57,67,1,25,1,0,0,16,37,58,12,56,180,122,141,120,46,54,125,41,41,73,30,129,45,74,20,21,103,219,33,29,86,45,48,4,108,15,33,15,79,20,76,2,69,35,2,10,6,2,0,0,54,3,81,54,20,176,34,3,74,44,85,31,10,61,69,3,39,0,0,3,84,22,119,132,59,68,12,109,123,104,8,103,163,31,9,17,81,18,88,0,34,26,0,46,51,8,25,32,11,87,107,45,8,120,112,119,49,104,12,57,46,1,106,16,64,116,159,48,19,0,83,68,102,0,42,17,110,185,4,22,106,3,61,50,160,43,44,160,109,45,65,84,43,126,56,36,96,38,47,32,28,51,37,39,112,4,113,133,32,40,24,56,110,70,76,145,9,68,129,36,42,55,1,71,68,14,12,0,8,96,23,94,22,46,64,92,57,49,13,86,54,70,106,14,56,136,44,26,35,1,57,50,76,23,51,85,67,104,26,91,95,39,108,84,10,124,79,97,70,63,63,104,90,68,91,25,53,51,46,101,26,13,64,21,62,137,124,56,72,5,98,72,155,8,85,142,87,26,92,194,30,114,1,39,32,0,44,46,8,26,28,6,110,128,39,11,80,195,125,40,103,16,57,48,1,103,17,61,114,135,16,9,4,88,136,109,19,110,80,117,180,6,138,37,2,41,35,32,44,42,156,90,40,58,84,44,130,55,35,97,41,45,35,25,53,39,36,106,7,112,132,30,43,26,55,93,61,40,24,9,35,125,39,44,54,1,69,72,14,13,0,7,97,26,94,21,61,66,87,80,42,13,77,54,64,112,10,58,136,40,24,34,2,54,49,78,28,53,83,66,102,25,90,98,43,94,86,11,116,80,108,71,78,64,108,82,68,97,25,53,52,46,101,30,12,70,22,114